Protein 3UHF (pdb70)

CATH classification: 3.40.50.1860 (+1 more: 3.40.50.1860)

Sequence (504 aa):
NLYFQSNAMKIGVFDSGVGGLSVLKSLYEARLFDEIIYYGDTARVPYGVKDKDTIIKFCLEALDFFEQFQIDMLIIACNTASAYALDALRAKAHFPVYGVIDDAGVEATIKALHDKNKEEILVIATKKATIKKSEEYQKRRLLSQGYTNNINNALLATGLLFVPMVEEEGIFEGDFLQSSAMEYYFKNITTPDALILACTHFPLLGRSLSKYFGDKTKLIHSGDAIVEFLKERENIDLKNHHKAKLHFYASSDVESSLKNNTAKIWLNLAMKIGVFDSGVGGLSVLKSLYEARLFDEIIYYGDTARVPYGVKDKDTIIKFCLEALDFFEEQQFQIDMMLIIACNTASAYALDALRAKAHHFPVYGVIDDAGVEATIKALHDKNKEILVIATKKATIKSEEYQKKRRLLSQGYTNIINALLATGLLFVPMVEEGIFEGDFLQSSAMEYYFKNIITTPDALILACTHFPLLGRSLSKKYFGDKTKKLIHSGDAIVEFLKERRENIDLKNHKAKLHFYASSSDVEESSLKNTAKIWLLNLL

B-factor: mean 31.74, std 14.99, range [11.41, 103.4]

Foldseek 3Di:
DDDDDDPFAEEEEEEQAQLLLLLVLLVQVQQFGAAYEYEHAHVDDDPLVDDLVVLQVVVVVVLVVCVVPPHQEYEYSFLLSQLHHLVVSVVPDPHYYYYLLVLLLVQVCVQPVDLAFAEEEEEGNSNLVSCSNVVVSVVVNNNNYHYFYLHVLVVCLVVPNQDDDVVVVSCCVRCPPNDQGQEYEPSGSSCVSNVVVVCVVRDDSYHYRRSSNSVSVVCVVPDPTDRDDHGHHYHYHYSPDRVVSVVVSCVVNVD/DAEEEEEEQALLLLLLVLLVQVQQQGQAYEYEHANVDDDPLPDDQVVLQVVVVVVLVVCVVPPHQEYEYSFLLSQLRHQVVSVVPDPHYYYYQQVLLLVQVCVQPVDLVFAEEEEEGNSNVVSCSNVVVSVVVNNNNYHYFYLHVLVVCLVVVNQDDDVVVVSCCVGCPPPDQGQEYEDSGSSCVSNVVVVCVVRDDSYHYRRSSNSVSVVCVVPDVTDRHPDGHHYHYYYSDDRVVSVVVSVVVSVSD

Structure (mmCIF, N/CA/C/O backbone):
data_3UHF
#
_entry.id   3UHF
#
_cell.length_a   47.453
_cell.length_b   88.839
_cell.length_c   140.177
_cell.angle_alpha   90.00
_cell.angle_beta   90.00
_cell.angle_gamma   90.00
#
_symmetry.space_group_name_H-M   'P 21 21 21'
#
loop_
_entity.id
_entity.type
_entity.pdbx_description
1 polymer 'Glutamate racemase'
2 non-polymer 'D-GLUTAMIC ACID'
3 non-polymer GLYCEROL
4 non-polymer 'CHLORIDE ION'
5 water water
#
loop_
_atom_site.group_PDB
_atom_site.id
_atom_site.type_symbol
_atom_site.label_atom_id
_atom_site.label_alt_id
_atom_site.label_comp_id
_atom_site.label_asym_id
_atom_site.label_entity_id
_atom_site.label_seq_id
_atom_site.pdbx_PDB_ins_code
_atom_site.Cartn_x
_atom_site.Cartn_y
_atom_site.Cartn_z
_atom_site.occupancy
_atom_site.B_iso_or_equiv
_atom_site.auth_seq_id
_atom_site.auth_comp_id
_atom_site.auth_asym_id
_atom_site.auth_atom_id
_atom_site.pdbx_PDB_model_num
ATOM 1 N N . ASN A 1 17 ? 18.715 49.671 17.657 0.69 76.09 -7 ASN A N 1
ATOM 2 C CA . ASN A 1 17 ? 17.449 49.208 17.105 0.69 79.08 -7 ASN A CA 1
ATOM 3 C C . ASN A 1 17 ? 17.010 47.896 17.752 0.69 73.85 -7 ASN A C 1
ATOM 4 O O . ASN A 1 17 ? 17.535 47.505 18.797 0.69 73.68 -7 ASN A O 1
ATOM 9 N N . LEU A 1 18 ? 16.053 47.215 17.130 0.90 72.15 -6 LEU A N 1
ATOM 10 C CA . LEU A 1 18 ? 15.521 45.976 17.696 0.90 70.60 -6 LEU A CA 1
ATOM 11 C C . LEU A 1 18 ? 15.593 44.779 16.750 0.90 70.12 -6 LEU A C 1
ATOM 12 O O . LEU A 1 18 ? 15.170 44.859 15.591 0.90 69.59 -6 LEU A O 1
ATOM 17 N N . TYR A 1 19 ? 16.117 43.669 17.263 0.85 67.24 -5 TYR A N 1
ATOM 18 C CA . TYR A 1 19 ? 16.144 42.406 16.532 0.85 73.53 -5 TYR A CA 1
ATOM 19 C C . TYR A 1 19 ? 15.382 41.329 17.289 0.85 83.13 -5 TYR A C 1
ATOM 20 O O . TYR A 1 19 ? 15.457 41.240 18.514 0.85 85.01 -5 TYR A O 1
ATOM 29 N N . PHE A 1 20 ? 14.649 40.508 16.549 1.00 90.94 -4 PHE A N 1
ATOM 30 C CA . PHE A 1 20 ? 13.967 39.362 17.128 1.00 95.70 -4 PHE A CA 1
ATOM 31 C C . PHE A 1 20 ? 14.361 38.126 16.336 1.00 96.25 -4 PHE A C 1
ATOM 32 O O . PHE A 1 20 ? 14.748 38.230 15.169 1.00 96.44 -4 PHE A O 1
ATOM 40 N N . GLN A 1 21 ? 14.260 36.969 16.984 1.00 95.49 -3 GLN A N 1
ATOM 41 C CA . GLN A 1 21 ? 14.717 35.694 16.433 1.00 94.81 -3 GLN A CA 1
ATOM 42 C C . GLN A 1 21 ? 14.307 35.472 14.975 1.00 95.80 -3 GLN A C 1
ATOM 43 O O . GLN A 1 21 ? 13.128 35.323 14.646 1.00 96.32 -3 GLN A O 1
ATOM 49 N N . SER A 1 22 ? 15.308 35.499 14.102 1.00 96.04 -2 SER A N 1
ATOM 50 C CA . SER A 1 22 ? 15.086 35.401 12.668 1.00 94.75 -2 SER A CA 1
ATOM 51 C C . SER A 1 22 ? 15.691 34.124 12.105 1.00 89.40 -2 SER A C 1
ATOM 52 O O . SER A 1 22 ? 16.902 33.906 12.192 1.00 91.14 -2 SER A O 1
ATOM 55 N N . ASN A 1 23 ? 14.826 33.280 11.547 0.73 81.70 -1 ASN A N 1
ATOM 56 C CA . ASN A 1 23 ? 15.214 32.009 10.934 0.73 75.29 -1 ASN A CA 1
ATOM 57 C C . ASN A 1 23 ? 15.779 30.979 11.911 0.73 67.11 -1 ASN A C 1
ATOM 58 O O . ASN A 1 23 ? 16.114 29.861 11.518 0.73 63.21 -1 ASN A O 1
ATOM 63 N N . ALA A 1 24 ? 15.880 31.353 13.182 0.89 65.48 0 ALA A N 1
ATOM 64 C CA . ALA A 1 24 ? 16.360 30.430 14.200 0.89 64.31 0 ALA A CA 1
ATOM 65 C C . ALA A 1 24 ? 15.326 29.343 14.444 0.89 59.54 0 ALA A C 1
ATOM 66 O O . ALA A 1 24 ? 14.160 29.636 14.711 0.89 61.90 0 ALA A O 1
ATOM 68 N N . MET A 1 25 ? 15.752 28.088 14.339 1.00 55.68 1 MET A N 1
ATOM 69 C CA . MET A 1 25 ? 14.881 26.966 14.669 1.00 49.71 1 MET A CA 1
ATOM 70 C C . MET A 1 25 ? 15.005 26.616 16.146 1.00 43.01 1 MET A C 1
ATOM 71 O O . MET A 1 25 ? 16.005 26.031 16.570 1.00 40.20 1 MET A O 1
ATOM 76 N N . LYS A 1 26 ? 13.986 26.987 16.918 1.00 40.22 2 LYS A N 1
ATOM 77 C CA . LYS A 1 26 ? 13.942 26.707 18.355 1.00 41.56 2 LYS A CA 1
ATOM 78 C C . LYS A 1 26 ? 12.797 25.758 18.674 1.00 41.72 2 LYS A C 1
ATOM 79 O O . LYS A 1 26 ? 11.648 26.019 18.312 1.00 47.50 2 LYS A O 1
ATOM 85 N N . ILE A 1 27 ? 13.100 24.664 19.365 1.00 37.88 3 ILE A N 1
ATOM 86 C CA . ILE A 1 27 ? 12.073 23.681 19.681 1.00 29.62 3 ILE A CA 1
ATOM 87 C C . ILE A 1 27 ? 12.007 23.384 21.180 1.00 30.15 3 ILE A C 1
ATOM 88 O O . ILE A 1 27 ? 12.935 23.695 21.928 1.00 32.81 3 ILE A O 1
ATOM 93 N N . GLY A 1 28 ? 10.891 22.797 21.603 1.00 27.14 4 GLY A N 1
ATOM 94 C CA . GLY A 1 28 ? 10.750 22.314 22.959 1.00 25.64 4 GLY A CA 1
ATOM 95 C C . GLY A 1 28 ? 10.806 20.799 22.973 1.00 29.08 4 GLY A C 1
ATOM 96 O O . GLY A 1 28 ? 10.388 20.140 22.014 1.00 28.45 4 GLY A O 1
ATOM 97 N N . VAL A 1 29 ? 11.346 20.253 24.056 1.00 23.55 5 VAL A N 1
ATOM 98 C CA . VAL A 1 29 ? 11.320 18.822 24.307 1.00 22.51 5 VAL A CA 1
ATOM 99 C C . VAL A 1 29 ? 10.724 18.604 25.680 1.00 25.73 5 VAL A C 1
ATOM 100 O O . VAL A 1 29 ? 11.216 19.149 26.661 1.00 24.00 5 VAL A O 1
ATOM 104 N N . PHE A 1 30 ? 9.646 17.833 25.746 1.00 20.67 6 PHE A N 1
ATOM 105 C CA . PHE A 1 30 ? 9.012 17.556 27.029 1.00 20.80 6 PHE A CA 1
ATOM 106 C C . PHE A 1 30 ? 9.195 16.102 27.460 1.00 21.68 6 PHE A C 1
ATOM 107 O O . PHE A 1 30 ? 9.055 15.181 26.652 1.00 21.36 6 PHE A O 1
ATOM 115 N N . ASP A 1 31 ? 9.478 15.895 28.746 1.00 21.37 7 ASP A N 1
ATOM 116 C CA . ASP A 1 31 ? 9.475 14.550 29.294 1.00 21.19 7 ASP A CA 1
ATOM 117 C C . ASP A 1 31 ? 8.921 14.567 30.720 1.00 20.73 7 ASP A C 1
ATOM 118 O O . ASP A 1 31 ? 8.861 15.617 31.355 1.00 21.76 7 ASP A O 1
ATOM 123 N N . SER A 1 32 ? 8.503 13.409 31.209 1.00 18.47 8 SER A N 1
ATOM 124 C CA . SER A 1 32 ? 8.015 13.306 32.583 1.00 18.91 8 SER A CA 1
ATOM 125 C C . SER A 1 32 ? 9.114 13.619 33.587 1.00 21.78 8 SER A C 1
ATOM 126 O O . SER A 1 32 ? 8.837 14.051 34.700 1.00 21.32 8 SER A O 1
ATOM 129 N N . GLY A 1 33 ? 10.369 13.407 33.204 1.00 18.79 9 GLY A N 1
ATOM 130 C CA . GLY A 1 33 ? 11.460 13.653 34.135 1.00 20.37 9 GLY A CA 1
ATOM 131 C C . GLY A 1 33 ? 12.815 13.772 33.469 1.00 23.64 9 GLY A C 1
ATOM 132 O O . GLY A 1 33 ? 12.986 14.582 32.561 1.00 24.83 9 GLY A O 1
ATOM 133 N N . VAL A 1 34 ? 13.770 12.953 33.908 1.00 20.28 10 VAL A N 1
ATOM 134 C CA . VAL A 1 34 ? 15.127 13.007 33.363 1.00 21.87 10 VAL A CA 1
ATOM 135 C C . VAL A 1 34 ? 15.362 12.011 32.239 1.00 23.25 10 VAL A C 1
ATOM 136 O O . VAL A 1 34 ? 16.320 12.163 31.485 1.00 20.87 10 VAL A O 1
ATOM 140 N N . GLY A 1 35 ? 14.511 10.989 32.134 1.00 21.85 11 GLY A N 1
ATOM 141 C CA . GLY A 1 35 ? 14.698 9.953 31.134 1.00 20.85 11 GLY A CA 1
ATOM 142 C C . GLY A 1 35 ? 14.773 10.514 29.729 1.00 24.00 11 GLY A C 1
ATOM 143 O O . GLY A 1 35 ? 15.556 10.038 28.898 1.00 20.64 11 GLY A O 1
ATOM 144 N N . GLY A 1 36 ? 13.962 11.539 29.476 1.00 17.08 12 GLY A N 1
ATOM 145 C CA . GLY A 1 36 ? 13.868 12.167 28.165 1.00 18.40 12 GLY A CA 1
ATOM 146 C C . GLY A 1 36 ? 15.173 12.729 27.626 1.00 19.69 12 GLY A C 1
ATOM 147 O O . GLY A 1 36 ? 15.278 13.063 26.439 1.00 17.57 12 GLY A O 1
ATOM 148 N N . LEU A 1 37 ? 16.172 12.842 28.492 1.00 19.64 13 LEU A N 1
ATOM 149 C CA . LEU A 1 37 ? 17.510 13.218 28.049 1.00 21.81 13 LEU A CA 1
ATOM 150 C C . LEU A 1 37 ? 18.047 12.253 26.973 1.00 24.43 13 LEU A C 1
ATOM 151 O O . LEU A 1 37 ? 18.883 12.634 26.160 1.00 24.33 13 LEU A O 1
ATOM 156 N N . SER A 1 38 ? 17.571 11.010 26.962 1.00 20.38 14 SER A N 1
ATOM 157 C CA . SER A 1 38 ? 18.046 10.058 25.964 1.00 18.48 14 SER A CA 1
ATOM 158 C C . SER A 1 38 ? 17.599 10.489 24.560 1.00 22.63 14 SER A C 1
ATOM 159 O O . SER A 1 38 ? 18.314 10.281 23.569 1.00 21.33 14 SER A O 1
ATOM 162 N N . VAL A 1 39 ? 16.420 11.101 24.494 1.00 17.94 15 VAL A N 1
ATOM 163 C CA . VAL A 1 39 ? 15.896 11.652 23.251 1.00 21.19 15 VAL A CA 1
ATOM 164 C C . VAL A 1 39 ? 16.600 12.963 22.930 1.00 23.04 15 VAL A C 1
ATOM 165 O O . VAL A 1 39 ? 16.994 13.205 21.783 1.00 22.08 15 VAL A O 1
ATOM 169 N N . LEU A 1 40 ? 16.778 13.803 23.945 1.00 22.78 16 LEU A N 1
ATOM 170 C CA . LEU A 1 40 ? 17.501 15.058 23.756 1.00 20.90 16 LEU A CA 1
ATOM 171 C C . LEU A 1 40 ? 18.878 14.799 23.147 1.00 24.44 16 LEU A C 1
ATOM 172 O O . LEU A 1 40 ? 19.307 15.503 22.226 1.00 24.15 16 LEU A O 1
ATOM 177 N N . LYS A 1 41 ? 19.553 13.769 23.649 1.00 19.67 17 LYS A N 1
ATOM 178 C CA . LYS A 1 41 ? 20.877 13.416 23.152 1.00 23.84 17 LYS A CA 1
ATOM 179 C C . LYS A 1 41 ? 20.858 13.164 21.645 1.00 25.89 17 LYS A C 1
ATOM 180 O O . LYS A 1 41 ? 21.699 13.682 20.915 1.00 24.20 17 LYS A O 1
ATOM 186 N N . SER A 1 42 ? 19.893 12.378 21.174 1.00 22.65 18 SER A N 1
ATOM 187 C CA . SER A 1 42 ? 19.813 12.082 19.744 1.00 22.75 18 SER A CA 1
ATOM 188 C C . SER A 1 42 ? 19.568 13.343 18.934 1.00 26.09 18 SER A C 1
ATOM 189 O O . SER A 1 42 ? 20.199 13.549 17.892 1.00 22.63 18 SER A O 1
ATOM 192 N N . LEU A 1 43 ? 18.645 14.180 19.406 1.00 19.98 19 LEU A N 1
ATOM 193 C CA . LEU A 1 43 ? 18.304 15.421 18.698 1.00 22.22 19 LEU A CA 1
ATOM 194 C C . LEU A 1 43 ? 19.476 16.383 18.626 1.00 26.32 19 LEU A C 1
ATOM 195 O O . LEU A 1 43 ? 19.712 17.034 17.607 1.00 27.16 19 LEU A O 1
ATOM 200 N N . TYR A 1 44 ? 20.209 16.452 19.726 1.00 26.06 20 TYR A N 1
ATOM 201 C CA . TYR A 1 44 ? 21.354 17.332 19.876 1.00 25.06 20 TYR A CA 1
ATOM 202 C C . TYR A 1 44 ? 22.499 16.898 18.970 1.00 27.29 20 TYR A C 1
ATOM 203 O O . TYR A 1 44 ? 23.092 17.716 18.255 1.00 30.59 20 TYR A O 1
ATOM 212 N N . GLU A 1 45 ? 22.822 15.611 18.999 1.00 28.67 21 GLU A N 1
ATOM 213 C CA . GLU A 1 45 ? 23.952 15.118 18.216 1.00 32.48 21 GLU A CA 1
ATOM 214 C C . GLU A 1 45 ? 23.661 15.135 16.718 1.00 31.22 21 GLU A C 1
ATOM 215 O O . GLU A 1 45 ? 24.579 15.232 15.898 1.00 29.00 21 GLU A O 1
ATOM 221 N N . ALA A 1 46 ? 22.382 15.072 16.359 1.00 25.78 22 ALA A N 1
ATOM 222 C CA . ALA A 1 46 ? 21.978 15.134 14.951 1.00 30.05 22 ALA A CA 1
ATOM 223 C C . ALA A 1 46 ? 22.117 16.536 14.338 1.00 31.19 22 ALA A C 1
ATOM 224 O O . ALA A 1 46 ? 22.006 16.702 13.118 1.00 31.31 22 ALA A O 1
ATOM 226 N N . ARG A 1 47 ? 22.355 17.532 15.187 1.00 30.47 23 ARG A N 1
ATOM 227 C CA . ARG A 1 47 ? 22.520 18.923 14.760 1.00 33.92 23 ARG A CA 1
ATOM 228 C C . ARG A 1 47 ? 21.377 19.455 13.899 1.00 39.23 23 ARG A C 1
ATOM 229 O O . ARG A 1 47 ? 21.605 20.032 12.834 1.00 39.14 23 ARG A O 1
ATOM 237 N N . LEU A 1 48 ? 20.151 19.269 14.374 1.00 35.33 24 LEU A N 1
ATOM 238 C CA . LEU A 1 48 ? 18.967 19.655 13.616 1.00 35.84 24 LEU A CA 1
ATOM 239 C C . LEU A 1 48 ? 18.507 21.064 13.955 1.00 32.30 24 LEU A C 1
ATOM 240 O O . LEU A 1 48 ? 17.916 21.753 13.118 1.00 39.22 24 LEU A O 1
ATOM 245 N N . PHE A 1 49 ? 18.761 21.488 15.188 1.00 33.86 25 PHE A N 1
ATOM 246 C CA . PHE A 1 49 ? 18.178 22.725 15.697 1.00 30.53 25 PHE A CA 1
ATOM 247 C C . PHE A 1 49 ? 19.212 23.681 16.266 1.00 30.75 25 PHE A C 1
ATOM 248 O O . PHE A 1 49 ? 20.312 23.274 16.641 1.00 33.60 25 PHE A O 1
ATOM 256 N N . ASP A 1 50 ? 18.835 24.953 16.338 1.00 32.17 26 ASP A N 1
ATOM 257 C CA . ASP A 1 50 ? 19.713 25.991 16.855 1.00 34.88 26 ASP A CA 1
ATOM 258 C C . ASP A 1 50 ? 19.552 26.110 18.366 1.00 37.54 26 ASP A C 1
ATOM 259 O O . ASP A 1 50 ? 20.491 26.473 19.069 1.00 35.79 26 ASP A O 1
ATOM 264 N N . GLU A 1 51 ? 18.356 25.815 18.859 1.00 31.85 27 GLU A N 1
ATOM 265 C CA . GLU A 1 51 ? 18.085 25.960 20.282 1.00 32.18 27 GLU A CA 1
ATOM 266 C C . GLU A 1 51 ? 16.998 24.997 20.721 1.00 34.05 27 GLU A C 1
ATOM 267 O O . GLU A 1 51 ? 15.991 24.831 20.038 1.00 32.27 27 GLU A O 1
ATOM 273 N N . ILE A 1 52 ? 17.206 24.365 21.870 1.00 30.59 28 ILE A N 1
ATOM 274 C CA . ILE A 1 52 ? 16.260 23.385 22.380 1.00 25.57 28 ILE A CA 1
ATOM 275 C C . ILE A 1 52 ? 15.942 23.681 23.844 1.00 27.72 28 ILE A C 1
ATOM 276 O O . ILE A 1 52 ? 16.851 23.834 24.665 1.00 31.21 28 ILE A O 1
ATOM 281 N N . ILE A 1 53 ? 14.654 23.785 24.155 1.00 27.06 29 ILE A N 1
ATOM 282 C CA . ILE A 1 53 ? 14.208 23.980 25.533 1.00 27.62 29 ILE A CA 1
ATOM 283 C C . ILE A 1 53 ? 13.689 22.651 26.048 1.00 29.98 29 ILE A C 1
ATOM 284 O O . ILE A 1 53 ? 12.692 22.142 25.538 1.00 27.82 29 ILE A O 1
ATOM 289 N N . TYR A 1 54 ? 14.371 22.088 27.048 1.00 26.39 30 TYR A N 1
ATOM 290 C CA . TYR A 1 54 ? 13.965 20.825 27.672 1.00 24.29 30 TYR A CA 1
ATOM 291 C C . TYR A 1 54 ? 13.234 21.111 28.982 1.00 23.67 30 TYR A C 1
ATOM 292 O O . TYR A 1 54 ? 13.683 21.923 29.782 1.00 26.18 30 TYR A O 1
ATOM 301 N N . TYR A 1 55 ? 12.096 20.456 29.176 1.00 24.41 31 TYR A N 1
ATOM 302 C CA . TYR A 1 55 ? 11.353 20.569 30.421 1.00 27.51 31 TYR A CA 1
ATOM 303 C C . TYR A 1 55 ? 11.003 19.173 30.899 1.00 24.23 31 TYR A C 1
ATOM 304 O O . TYR A 1 55 ? 10.418 18.380 30.153 1.00 23.46 31 TYR A O 1
ATOM 313 N N . GLY A 1 56 ? 11.378 18.864 32.140 1.00 25.32 32 GLY A N 1
ATOM 314 C CA . GLY A 1 56 ? 11.068 17.572 32.722 1.00 23.21 32 GLY A CA 1
ATOM 315 C C . GLY A 1 56 ? 10.215 17.776 33.963 1.00 20.59 32 GLY A C 1
ATOM 316 O O . GLY A 1 56 ? 10.531 18.626 34.787 1.00 21.99 32 GLY A O 1
ATOM 317 N N . ASP A 1 57 ? 9.122 17.023 34.084 1.00 22.44 33 ASP A N 1
ATOM 318 C CA . ASP A 1 57 ? 8.196 17.214 35.214 1.00 25.05 33 ASP A CA 1
ATOM 319 C C . ASP A 1 57 ? 8.667 16.414 36.433 1.00 22.15 33 ASP A C 1
ATOM 320 O O . ASP A 1 57 ? 7.967 15.540 36.954 1.00 20.20 33 ASP A O 1
ATOM 325 N N . THR A 1 58 ? 9.878 16.699 36.874 1.00 19.68 34 THR A N 1
ATOM 326 C CA . THR A 1 58 ? 10.509 15.843 37.872 1.00 22.23 34 THR A CA 1
ATOM 327 C C . THR A 1 58 ? 9.820 15.874 39.241 1.00 20.37 34 THR A C 1
ATOM 328 O O . THR A 1 58 ? 10.095 15.029 40.079 1.00 21.64 34 THR A O 1
ATOM 332 N N . ALA A 1 59 ? 8.937 16.839 39.475 1.00 18.27 35 ALA A N 1
ATOM 333 C CA . ALA A 1 59 ? 8.218 16.879 40.750 1.00 20.80 35 ALA A CA 1
ATOM 334 C C . ALA A 1 59 ? 7.168 15.777 40.806 1.00 22.02 35 ALA A C 1
ATOM 335 O O . ALA A 1 59 ? 6.817 15.303 41.879 1.00 22.15 35 ALA A O 1
ATOM 337 N N . ARG A 1 60 ? 6.659 15.369 39.644 1.00 21.20 36 ARG A N 1
ATOM 338 C CA . ARG A 1 60 ? 5.526 14.447 39.627 1.00 21.57 36 ARG A CA 1
ATOM 339 C C . ARG A 1 60 ? 5.820 13.093 38.976 1.00 23.84 36 ARG A C 1
ATOM 340 O O . ARG A 1 60 ? 4.974 12.199 38.989 1.00 22.90 36 ARG A O 1
ATOM 348 N N . VAL A 1 61 ? 7.023 12.953 38.421 1.00 20.04 37 VAL A N 1
ATOM 349 C CA . VAL A 1 61 ? 7.471 11.730 37.752 1.00 18.22 37 VAL A CA 1
ATOM 350 C C . VAL A 1 61 ? 7.421 10.564 38.773 1.00 16.82 37 VAL A C 1
ATOM 351 O O . VAL A 1 61 ? 7.641 10.779 39.975 1.00 19.00 37 VAL A O 1
ATOM 355 N N . PRO A 1 62 ? 7.100 9.336 38.324 1.00 17.44 38 PRO A N 1
ATOM 356 C CA . PRO A 1 62 ? 6.822 8.843 36.974 1.00 16.04 38 PRO A CA 1
ATOM 357 C C . PRO A 1 62 ? 5.367 8.979 36.549 1.00 19.90 38 PRO A C 1
ATOM 358 O O . PRO A 1 62 ? 4.477 9.087 37.392 1.00 18.94 38 PRO A O 1
ATOM 362 N N . TYR A 1 63 ? 5.149 8.939 35.240 1.00 15.67 39 TYR A N 1
ATOM 363 C CA . TYR A 1 63 ? 3.811 8.922 34.643 1.00 16.84 39 TYR A CA 1
ATOM 364 C C . TYR A 1 63 ? 3.388 7.484 34.310 1.00 18.75 39 TYR A C 1
ATOM 365 O O . TYR A 1 63 ? 2.197 7.176 34.199 1.00 20.18 39 TYR A O 1
ATOM 374 N N . GLY A 1 64 ? 4.378 6.610 34.160 1.00 18.47 40 GLY A N 1
ATOM 375 C CA . GLY A 1 64 ? 4.169 5.284 33.603 1.00 18.45 40 GLY A CA 1
ATOM 376 C C . GLY A 1 64 ? 3.341 4.333 34.443 1.00 20.17 40 GLY A C 1
ATOM 377 O O . GLY A 1 64 ? 2.915 3.296 33.955 1.00 20.12 40 GLY A O 1
ATOM 378 N N . VAL A 1 65 ? 3.121 4.671 35.706 1.00 18.93 41 VAL A N 1
ATOM 379 C CA . VAL A 1 65 ? 2.282 3.841 36.569 1.00 19.24 41 VAL A CA 1
ATOM 380 C C . VAL A 1 65 ? 0.968 4.536 36.910 1.00 23.71 41 VAL A C 1
ATOM 381 O O . VAL A 1 65 ? 0.211 4.060 37.750 1.00 25.26 41 VAL A O 1
ATOM 385 N N . LYS A 1 66 ? 0.694 5.656 36.247 1.00 20.02 42 LYS A N 1
ATOM 386 C CA . LYS A 1 66 ? -0.504 6.428 36.547 1.00 21.89 42 LYS A CA 1
ATOM 387 C C . LYS A 1 66 ? -1.536 6.323 35.420 1.00 22.62 42 LYS A C 1
ATOM 388 O O . LYS A 1 66 ? -1.299 5.645 34.431 1.00 23.81 42 LYS A O 1
ATOM 394 N N . ASP A 1 67 ? -2.681 6.973 35.590 1.00 26.25 43 ASP A N 1
ATOM 395 C CA . ASP A 1 67 ? -3.823 6.753 34.702 1.00 24.23 43 ASP A CA 1
ATOM 396 C C . ASP A 1 67 ? -3.905 7.791 33.599 1.00 25.52 43 ASP A C 1
ATOM 397 O O . ASP A 1 67 ? -3.344 8.876 33.723 1.00 21.80 43 ASP A O 1
ATOM 402 N N . LYS A 1 68 ? -4.636 7.446 32.536 1.00 24.44 44 LYS A N 1
ATOM 403 C CA . LYS A 1 68 ? -4.795 8.290 31.347 1.00 24.20 44 LYS A CA 1
ATOM 404 C C . LYS A 1 68 ? -5.164 9.747 31.647 1.00 25.08 44 LYS A C 1
ATOM 405 O O . LYS A 1 68 ? -4.514 10.676 31.154 1.00 26.03 44 LYS A O 1
ATOM 411 N N . ASP A 1 69 ? -6.201 9.945 32.454 1.00 25.42 45 ASP A N 1
ATOM 412 C CA . ASP A 1 69 ? -6.669 11.295 32.780 1.00 29.20 45 ASP A CA 1
ATOM 413 C C . ASP A 1 69 ? -5.587 12.164 33.423 1.00 28.01 45 ASP A C 1
ATOM 414 O O . ASP A 1 69 ? -5.428 13.331 33.065 1.00 27.04 45 ASP A O 1
ATOM 419 N N . THR A 1 70 ? -4.847 11.593 34.369 1.00 23.19 46 THR A N 1
ATOM 420 C CA . THR A 1 70 ? -3.755 12.301 35.026 1.00 22.47 46 THR A CA 1
ATOM 421 C C . THR A 1 70 ? -2.637 12.662 34.041 1.00 22.23 46 THR A C 1
ATOM 422 O O . THR A 1 70 ? -2.141 13.793 34.028 1.00 25.62 46 THR A O 1
ATOM 426 N N . ILE A 1 71 ? -2.241 11.690 33.227 1.00 22.89 47 ILE A N 1
ATOM 427 C CA . ILE A 1 71 ? -1.197 11.889 32.226 1.00 22.36 47 ILE A CA 1
ATOM 428 C C . ILE A 1 71 ? -1.560 13.019 31.265 1.00 24.86 47 ILE A C 1
ATOM 429 O O . ILE A 1 71 ? -0.750 13.905 30.991 1.00 22.37 47 ILE A O 1
ATOM 434 N N . ILE A 1 72 ? -2.789 12.997 30.770 1.00 23.77 48 ILE A N 1
ATOM 435 C CA . ILE A 1 72 ? -3.231 14.032 29.844 1.00 25.53 48 ILE A CA 1
ATOM 436 C C . ILE A 1 72 ? -3.232 15.401 30.521 1.00 29.11 48 ILE A C 1
ATOM 437 O O . ILE A 1 72 ? -2.732 16.383 29.971 1.00 25.14 48 ILE A O 1
ATOM 442 N N . LYS A 1 73 ? -3.761 15.450 31.738 1.00 27.19 49 LYS A N 1
ATOM 443 C CA . LYS A 1 73 ? -3.815 16.690 32.491 1.00 26.68 49 LYS A CA 1
ATOM 444 C C . LYS A 1 73 ? -2.414 17.269 32.665 1.00 25.46 49 LYS A C 1
ATOM 445 O O . LYS A 1 73 ? -2.191 18.444 32.395 1.00 26.11 49 LYS A O 1
ATOM 451 N N . PHE A 1 74 ? -1.472 16.436 33.108 1.00 23.16 50 PHE A N 1
ATOM 452 C CA . PHE A 1 74 ? -0.093 16.879 33.301 1.00 21.59 50 PHE A CA 1
ATOM 453 C C . PHE A 1 74 ? 0.561 17.384 31.997 1.00 23.34 50 PHE A C 1
ATOM 454 O O . PHE A 1 74 ? 1.300 18.368 32.004 1.00 24.64 50 PHE A O 1
ATOM 462 N N . CYS A 1 75 ? 0.310 16.695 30.891 1.00 22.99 51 CYS A N 1
ATOM 463 C CA . CYS A 1 75 ? 0.876 17.112 29.604 1.00 21.10 51 CYS A CA 1
ATOM 464 C C . CYS A 1 75 ? 0.341 18.467 29.147 1.00 25.86 51 CYS A C 1
ATOM 465 O O . CYS A 1 75 ? 1.092 19.304 28.632 1.00 26.02 51 CYS A O 1
ATOM 468 N N . LEU A 1 76 ? -0.957 18.682 29.318 1.00 25.23 52 LEU A N 1
ATOM 469 C CA . LEU A 1 76 ? -1.542 19.972 28.956 1.00 29.87 52 LEU A CA 1
ATOM 470 C C . LEU A 1 76 ? -0.950 21.105 29.796 1.00 33.41 52 LEU A C 1
ATOM 471 O O . LEU A 1 76 ? -0.775 22.215 29.303 1.00 30.35 52 LEU A O 1
ATOM 476 N N . GLU A 1 77 ? -0.627 20.826 31.060 1.00 28.64 53 GLU A N 1
ATOM 477 C CA . GLU A 1 77 ? 0.050 21.821 31.878 1.00 29.02 53 GLU A CA 1
ATOM 478 C C . GLU A 1 77 ? 1.435 22.118 31.318 1.00 30.42 53 GLU A C 1
ATOM 479 O O . GLU A 1 77 ? 1.895 23.259 31.342 1.00 30.65 53 GLU A O 1
ATOM 485 N N . ALA A 1 78 ? 2.092 21.085 30.805 1.00 28.98 54 ALA A N 1
ATOM 486 C CA . ALA A 1 78 ? 3.410 21.251 30.211 1.00 32.26 54 ALA A CA 1
ATOM 487 C C . ALA A 1 78 ? 3.313 22.135 28.970 1.00 29.68 54 ALA A C 1
ATOM 488 O O . ALA A 1 78 ? 4.146 23.018 28.748 1.00 30.21 54 ALA A O 1
ATOM 490 N N . LEU A 1 79 ? 2.279 21.910 28.171 1.00 27.04 55 LEU A N 1
ATOM 491 C CA . LEU A 1 79 ? 2.049 22.754 27.004 1.00 26.82 55 LEU A CA 1
ATOM 492 C C . LEU A 1 79 ? 1.929 24.222 27.434 1.00 31.70 55 LEU A C 1
ATOM 493 O O . LEU A 1 79 ? 2.538 25.103 26.825 1.00 32.73 55 LEU A O 1
ATOM 498 N N . ASP A 1 80 ? 1.170 24.476 28.497 1.00 37.91 56 ASP A N 1
ATOM 499 C CA . ASP A 1 80 ? 1.055 25.824 29.048 1.00 40.41 56 ASP A CA 1
ATOM 500 C C . ASP A 1 80 ? 2.422 26.407 29.397 1.00 40.48 56 ASP A C 1
ATOM 501 O O . ASP A 1 80 ? 2.701 27.558 29.088 1.00 39.23 56 ASP A O 1
ATOM 506 N N . PHE A 1 81 ? 3.269 25.605 30.037 1.00 35.29 57 PHE A N 1
ATOM 507 C CA . PHE A 1 81 ? 4.611 26.045 30.408 1.00 35.61 57 PHE A CA 1
ATOM 508 C C . PHE A 1 81 ? 5.414 26.503 29.201 1.00 36.82 57 PHE A C 1
ATOM 509 O O . PHE A 1 81 ? 6.137 27.496 29.264 1.00 38.09 57 PHE A O 1
ATOM 517 N N . PHE A 1 82 ? 5.282 25.768 28.101 1.00 36.51 58 PHE A N 1
ATOM 518 C CA . PHE A 1 82 ? 6.069 26.023 26.904 1.00 34.89 58 PHE A CA 1
ATOM 519 C C . PHE A 1 82 ? 5.626 27.265 26.144 1.00 44.60 58 PHE A C 1
ATOM 520 O O . PHE A 1 82 ? 6.395 27.837 25.368 1.00 42.36 58 PHE A O 1
ATOM 528 N N . GLU A 1 83 ? 4.389 27.690 26.362 1.00 48.37 59 GLU A N 1
ATOM 529 C CA . GLU A 1 83 ? 3.831 28.754 25.530 1.00 52.34 59 GLU A CA 1
ATOM 530 C C . GLU A 1 83 ? 4.523 30.101 25.746 1.00 52.16 59 GLU A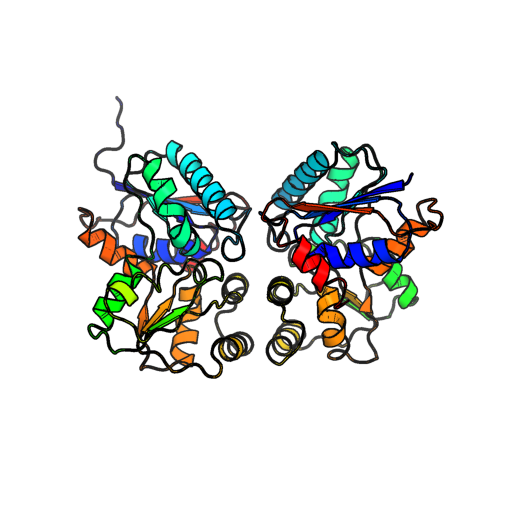 C 1
ATOM 531 O O . GLU A 1 83 ? 4.348 31.025 24.956 1.00 53.67 59 GLU A O 1
ATOM 537 N N . GLN A 1 84 ? 5.334 30.194 26.796 1.00 47.30 60 GLN A N 1
ATOM 538 C CA . GLN A 1 84 ? 6.100 31.402 27.070 1.00 49.77 60 GLN A CA 1
ATOM 539 C C . GLN A 1 84 ? 7.372 31.485 26.221 1.00 51.80 60 GLN A C 1
ATOM 540 O O . GLN A 1 84 ? 8.052 32.511 26.220 1.00 50.59 60 GLN A O 1
ATOM 546 N N . PHE A 1 85 ? 7.686 30.419 25.490 1.00 46.11 61 PHE A N 1
ATOM 547 C CA . PHE A 1 85 ? 8.985 30.321 24.817 1.00 47.20 61 PHE A CA 1
ATOM 548 C C . PHE A 1 85 ? 9.007 30.584 23.308 1.00 49.99 61 PHE A C 1
ATOM 549 O O . PHE A 1 85 ? 10.081 30.765 22.733 1.00 56.04 61 PHE A O 1
ATOM 557 N N . GLN A 1 86 ? 7.838 30.604 22.676 1.00 49.09 62 GLN A N 1
ATOM 558 C CA . GLN A 1 86 ? 7.748 30.767 21.220 1.00 52.39 62 GLN A CA 1
ATOM 559 C C . GLN A 1 86 ? 8.542 29.700 20.455 1.00 52.49 62 GLN A C 1
ATOM 560 O O . GLN A 1 86 ? 9.461 30.020 19.704 1.00 54.08 62 GLN A O 1
ATOM 566 N N . ILE A 1 87 ? 8.187 28.432 20.648 1.00 49.68 63 ILE A N 1
ATOM 567 C CA . ILE A 1 87 ? 8.892 27.343 19.975 1.00 40.20 63 ILE A CA 1
ATOM 568 C C . ILE A 1 87 ? 8.275 27.016 18.619 1.00 38.10 63 ILE A C 1
ATOM 569 O O . ILE A 1 87 ? 7.083 27.231 18.403 1.00 42.31 63 ILE A O 1
ATOM 574 N N . ASP A 1 88 ? 9.097 26.485 17.718 1.00 37.39 64 ASP A N 1
ATOM 575 C CA . ASP A 1 88 ? 8.665 26.149 16.364 1.00 37.00 64 ASP A CA 1
ATOM 576 C C . ASP A 1 88 ? 7.933 24.813 16.310 1.00 36.23 64 ASP A C 1
ATOM 577 O O . ASP A 1 88 ? 7.097 24.592 15.432 1.00 33.19 64 ASP A O 1
ATOM 582 N N . MET A 1 89 ? 8.275 23.920 17.237 1.00 29.25 65 MET A N 1
ATOM 583 C CA . MET A 1 89 ? 7.555 22.672 17.409 1.00 26.08 65 MET A CA 1
ATOM 584 C C . MET A 1 89 ? 7.894 22.038 18.756 1.00 29.02 65 MET A C 1
ATOM 585 O O . MET A 1 89 ? 8.868 22.414 19.412 1.00 31.11 65 MET A O 1
ATOM 590 N N . LEU A 1 90 ? 7.068 21.088 19.161 1.00 25.19 66 LEU A N 1
ATOM 591 C CA . LEU A 1 90 ? 7.243 20.420 20.440 1.00 23.58 66 LEU A CA 1
ATOM 592 C C . LEU A 1 90 ? 7.396 18.924 20.235 1.00 24.02 66 LEU A C 1
ATOM 593 O O . LEU A 1 90 ? 6.568 18.281 19.577 1.00 25.70 66 LEU A O 1
ATOM 598 N N . ILE A 1 91 ? 8.458 18.374 20.814 1.00 22.51 67 ILE A N 1
ATOM 599 C CA . ILE A 1 91 ? 8.696 16.947 20.787 1.00 21.74 67 ILE A CA 1
ATOM 600 C C . ILE A 1 91 ? 8.366 16.364 22.154 1.00 22.15 67 ILE A C 1
ATOM 601 O O . ILE A 1 91 ? 8.903 16.809 23.179 1.00 20.79 67 ILE A O 1
ATOM 606 N N . ILE A 1 92 ? 7.463 15.395 22.168 1.00 18.68 68 ILE A N 1
ATOM 607 C CA . ILE A 1 92 ? 7.142 14.663 23.396 1.00 17.46 68 ILE A CA 1
ATOM 608 C C . ILE A 1 92 ? 8.073 13.452 23.465 1.00 19.96 68 ILE A C 1
ATOM 609 O O . ILE A 1 92 ? 7.821 12.430 22.828 1.00 22.51 68 ILE A O 1
ATOM 614 N N . ALA A 1 93 ? 9.173 13.593 24.204 1.00 19.48 69 ALA A N 1
ATOM 615 C CA . ALA A 1 93 ? 10.181 12.538 24.315 1.00 21.34 69 ALA A CA 1
ATOM 616 C C . ALA A 1 93 ? 9.611 11.323 25.031 1.00 22.44 69 ALA A C 1
ATOM 617 O O . ALA A 1 93 ? 10.054 10.200 24.825 1.00 18.69 69 ALA A O 1
ATOM 619 N N . CYS A 1 94 ? 8.630 11.573 25.887 1.00 17.84 70 CYS A N 1
ATOM 620 C CA . CYS A 1 94 ? 8.087 10.561 26.786 1.00 18.03 70 CYS A CA 1
ATOM 621 C C . CYS A 1 94 ? 7.181 9.589 26.034 1.00 18.59 70 CYS A C 1
ATOM 622 O O . CYS A 1 94 ? 6.229 10.014 25.388 1.00 16.88 70 CYS A O 1
ATOM 625 N N . ASN A 1 95 ? 7.473 8.293 26.123 1.00 15.54 71 ASN A N 1
ATOM 626 C CA . ASN A 1 95 ? 6.652 7.298 25.452 1.00 16.81 71 ASN A CA 1
ATOM 627 C C . ASN A 1 95 ? 5.288 7.202 26.112 1.00 17.14 71 ASN A C 1
ATOM 628 O O . ASN A 1 95 ? 4.292 6.929 25.445 1.00 15.13 71 ASN A O 1
ATOM 633 N N . THR A 1 96 ? 5.247 7.416 27.427 1.00 16.55 72 THR A N 1
ATOM 634 C CA . THR A 1 96 ? 3.987 7.331 28.156 1.00 16.20 72 THR A CA 1
ATOM 635 C C . THR A 1 96 ? 3.073 8.481 27.759 1.00 16.92 72 THR A C 1
ATOM 636 O O . THR A 1 96 ? 1.903 8.269 27.416 1.00 18.70 72 THR A O 1
ATOM 640 N N . ALA A 1 97 ? 3.615 9.699 27.773 1.00 16.86 73 ALA A N 1
ATOM 641 C CA . ALA A 1 97 ? 2.869 10.855 27.289 1.00 19.85 73 ALA A CA 1
ATOM 642 C C . ALA A 1 97 ? 2.456 10.678 25.825 1.00 19.30 73 ALA A C 1
ATOM 643 O O . ALA A 1 97 ? 1.350 11.072 25.425 1.00 20.67 73 ALA A O 1
ATOM 645 N N . SER A 1 98 ? 3.343 10.093 25.028 1.00 14.98 74 SER A N 1
ATOM 646 C CA . SER A 1 98 ? 3.057 9.909 23.600 1.00 18.19 74 SER A CA 1
ATOM 647 C C . SER A 1 98 ? 1.884 8.952 23.396 1.00 20.54 74 SER A C 1
ATOM 648 O O . SER A 1 98 ? 1.148 9.055 22.406 1.00 22.26 74 SER A O 1
ATOM 651 N N . ALA A 1 99 ? 1.721 8.027 24.337 1.00 18.36 75 ALA A N 1
ATOM 652 C CA . ALA A 1 99 ? 0.679 7.015 24.262 1.00 20.39 75 ALA A CA 1
ATOM 653 C C . ALA A 1 99 ? -0.715 7.567 24.525 1.00 21.38 75 ALA A C 1
ATOM 654 O O . ALA A 1 99 ? -1.697 6.975 24.091 1.00 22.60 75 ALA A O 1
ATOM 656 N N . TYR A 1 100 ? -0.809 8.696 25.222 1.00 21.78 76 TYR A N 1
ATOM 657 C CA . TYR A 1 100 ? -2.122 9.198 25.653 1.00 23.24 76 TYR A CA 1
ATOM 658 C C . TYR A 1 100 ? -2.457 10.635 25.257 1.00 24.27 76 TYR A C 1
ATOM 659 O O . TYR A 1 100 ? -3.612 10.941 24.964 1.00 25.63 76 TYR A O 1
ATOM 668 N N . ALA A 1 101 ? -1.459 11.516 25.255 1.00 19.76 77 ALA A N 1
ATOM 669 C CA . ALA A 1 101 ? -1.727 12.961 25.216 1.00 22.40 77 ALA A CA 1
ATOM 670 C C . ALA A 1 101 ? -1.659 13.679 23.860 1.00 23.73 77 ALA A C 1
ATOM 671 O O . ALA A 1 101 ? -1.962 14.867 23.794 1.00 23.92 77 ALA A O 1
ATOM 673 N N . LEU A 1 102 ? -1.252 12.996 22.797 1.00 22.16 78 LEU A N 1
ATOM 674 C CA . LEU A 1 102 ? -1.043 13.691 21.518 1.00 26.70 78 LEU A CA 1
ATOM 675 C C . LEU A 1 102 ? -2.279 14.392 20.943 1.00 28.24 78 LEU A C 1
ATOM 676 O O . LEU A 1 102 ? -2.172 15.525 20.469 1.00 23.79 78 LEU A O 1
ATOM 681 N N . ASP A 1 103 ? -3.436 13.728 20.974 1.00 23.53 79 ASP A N 1
ATOM 682 C CA . ASP A 1 103 ? -4.675 14.329 20.468 1.00 29.12 79 ASP A CA 1
ATOM 683 C C . ASP A 1 103 ? -4.983 15.627 21.190 1.00 31.94 79 ASP A C 1
ATOM 684 O O . ASP A 1 103 ? -5.288 16.638 20.564 1.00 29.47 79 ASP A O 1
ATOM 689 N N . ALA A 1 104 ? -4.902 15.591 22.516 1.00 28.83 80 ALA A N 1
ATOM 690 C CA . ALA A 1 104 ? -5.251 16.749 23.326 1.00 27.75 80 ALA A CA 1
ATOM 691 C C . ALA A 1 104 ? -4.251 17.873 23.108 1.00 29.15 80 ALA A C 1
ATOM 692 O O . ALA A 1 104 ? -4.632 19.044 23.023 1.00 30.27 80 ALA A O 1
ATOM 694 N N . LEU A 1 105 ? -2.973 17.514 23.023 1.00 23.96 81 LEU A N 1
ATOM 695 C CA . LEU A 1 105 ? -1.920 18.501 22.804 1.00 27.39 81 LEU A CA 1
ATOM 696 C C . LEU A 1 105 ? -2.102 19.198 21.465 1.00 25.92 81 LEU A C 1
ATOM 697 O O . LEU A 1 105 ? -2.002 20.418 21.362 1.00 29.01 81 LEU A O 1
ATOM 702 N N . ARG A 1 106 ? -2.371 18.410 20.435 1.00 25.27 82 ARG A N 1
ATOM 703 C CA . ARG A 1 106 ? -2.508 18.957 19.095 1.00 27.36 82 ARG A CA 1
ATOM 704 C C . ARG A 1 106 ? -3.751 19.834 18.968 1.00 32.06 82 ARG A C 1
ATOM 705 O O . ARG A 1 106 ? -3.738 20.844 18.271 1.00 34.22 82 ARG A O 1
ATOM 713 N N . ALA A 1 107 ? -4.818 19.457 19.664 1.00 34.71 83 ALA A N 1
ATOM 714 C CA . ALA A 1 107 ? -6.046 20.242 19.630 1.00 35.02 83 ALA A CA 1
ATOM 715 C C . ALA A 1 107 ? -5.824 21.643 20.196 1.00 38.78 83 ALA A C 1
ATOM 716 O O . ALA A 1 107 ? -6.517 22.586 19.822 1.00 36.65 83 ALA A O 1
ATOM 718 N N . LYS A 1 108 ? -4.842 21.780 21.082 1.00 35.31 84 LYS A N 1
ATOM 719 C CA . LYS A 1 108 ? -4.602 23.052 21.760 1.00 38.73 84 LYS A CA 1
ATOM 720 C C . LYS A 1 108 ? -3.473 23.853 21.117 1.00 40.15 84 LYS A C 1
ATOM 721 O O . LYS A 1 108 ? -3.571 25.072 20.968 1.00 42.67 84 LYS A O 1
ATOM 727 N N . ALA A 1 109 ? -2.404 23.158 20.738 1.00 30.34 85 ALA A N 1
ATOM 728 C CA . ALA A 1 109 ? -1.198 23.800 20.213 1.00 31.66 85 ALA A CA 1
ATOM 729 C C . ALA A 1 109 ? -1.368 24.325 18.786 1.00 35.70 85 ALA A C 1
ATOM 730 O O . ALA A 1 109 ? -2.109 23.753 17.989 1.00 37.26 85 ALA A O 1
ATOM 732 N N . HIS A 1 110 ? -0.668 25.409 18.463 1.00 31.88 86 HIS A N 1
ATOM 733 C CA . HIS A 1 110 ? -0.700 25.941 17.105 1.00 33.44 86 HIS A CA 1
ATOM 734 C C . HIS A 1 110 ? 0.641 25.782 16.405 1.00 35.66 86 HIS A C 1
ATOM 735 O O . HIS A 1 110 ? 0.956 26.501 15.463 1.00 43.55 86 HIS A O 1
ATOM 742 N N . PHE A 1 111 ? 1.424 24.818 16.876 1.00 32.14 87 PHE A N 1
ATOM 743 C CA . PHE A 1 111 ? 2.648 24.401 16.202 1.00 36.69 87 PHE A CA 1
ATOM 744 C C . PHE A 1 111 ? 2.665 22.874 16.192 1.00 29.88 87 PHE A C 1
ATOM 745 O O . PHE A 1 111 ? 1.915 22.254 16.940 1.00 29.04 87 PHE A O 1
ATOM 753 N N . PRO A 1 112 ? 3.485 22.262 15.318 1.00 29.36 88 PRO A N 1
ATOM 754 C CA . PRO A 1 112 ? 3.506 20.797 15.277 1.00 30.19 88 PRO A CA 1
ATOM 755 C C . PRO A 1 112 ? 3.912 20.183 16.611 1.00 28.11 88 PRO A C 1
ATOM 756 O O . PRO A 1 112 ? 4.776 20.725 17.300 1.00 29.75 88 PRO A O 1
ATOM 760 N N . VAL A 1 113 ? 3.280 19.067 16.957 1.00 21.56 89 VAL A N 1
ATOM 761 C CA . VAL A 1 113 ? 3.627 18.298 18.147 1.00 22.16 89 VAL A CA 1
ATOM 762 C C . VAL A 1 113 ? 3.841 16.855 17.714 1.00 27.74 89 VAL A C 1
ATOM 763 O O . VAL A 1 113 ? 2.960 16.253 17.099 1.00 28.80 89 VAL A O 1
ATOM 767 N N . TYR A 1 114 ? 5.016 16.309 18.013 1.00 24.02 90 TYR A N 1
ATOM 768 C CA . TYR A 1 114 ? 5.351 14.934 17.640 1.00 20.91 90 TYR A CA 1
ATOM 769 C C . TYR A 1 114 ? 5.748 14.151 18.877 1.00 21.83 90 TYR A C 1
ATOM 770 O O . TYR A 1 114 ? 6.480 14.673 19.721 1.00 25.48 90 TYR A O 1
ATOM 779 N N . GLY A 1 115 ? 5.263 12.911 18.968 1.00 19.80 91 GLY A N 1
ATOM 780 C CA . GLY A 1 115 ? 5.660 11.978 20.017 1.00 18.30 91 GLY A CA 1
ATOM 781 C C . GLY A 1 115 ? 6.693 11.031 19.434 1.00 19.13 91 GLY A C 1
ATOM 782 O O . GLY A 1 115 ? 7.204 11.284 18.331 1.00 22.55 91 GLY A O 1
ATOM 783 N N . VAL A 1 116 ? 6.999 9.950 20.148 1.00 17.23 92 VAL A N 1
ATOM 784 C CA . VAL A 1 116 ? 8.044 9.028 19.724 1.00 15.56 92 VAL A CA 1
ATOM 785 C C . VAL A 1 116 ? 7.526 7.652 19.298 1.00 22.95 92 VAL A C 1
ATOM 786 O O . VAL A 1 116 ? 8.304 6.795 18.883 1.00 20.65 92 VAL A O 1
ATOM 790 N N . ILE A 1 117 ? 6.221 7.432 19.391 1.00 17.88 93 ILE A N 1
ATOM 791 C CA . ILE A 1 117 ? 5.689 6.100 19.117 1.00 14.96 93 ILE A CA 1
ATOM 792 C C . ILE A 1 117 ? 5.611 5.800 17.614 1.00 19.66 93 ILE A C 1
ATOM 793 O O . ILE A 1 117 ? 6.076 4.751 17.170 1.00 19.38 93 ILE A O 1
ATOM 798 N N A ASP A 1 118 ? 5.025 6.708 16.841 0.84 17.42 94 ASP A N 1
ATOM 799 N N B ASP A 1 118 ? 5.019 6.731 16.865 0.16 18.07 94 ASP A N 1
ATOM 800 C CA A ASP A 1 118 ? 4.953 6.539 15.386 0.84 17.95 94 ASP A CA 1
ATOM 801 C CA B ASP A 1 118 ? 4.941 6.673 15.405 0.16 19.06 94 ASP A CA 1
ATOM 802 C C A ASP A 1 118 ? 6.365 6.355 14.823 0.84 21.45 94 ASP A C 1
ATOM 803 C C B ASP A 1 118 ? 6.325 6.398 14.830 0.16 19.60 94 ASP A C 1
ATOM 804 O O A ASP A 1 118 ? 6.630 5.422 14.047 0.84 18.92 94 ASP A O 1
ATOM 805 O O B ASP A 1 118 ? 6.521 5.472 14.040 0.16 20.25 94 ASP A O 1
ATOM 814 N N . ALA A 1 119 ? 7.279 7.218 15.254 1.00 18.10 95 ALA A N 1
ATOM 815 C CA . ALA A 1 119 ? 8.666 7.128 14.826 1.00 21.13 95 ALA A CA 1
ATOM 816 C C . ALA A 1 119 ? 9.295 5.772 15.141 1.00 19.10 95 ALA A C 1
ATOM 817 O O . ALA A 1 119 ? 10.010 5.210 14.315 1.00 18.70 95 ALA A O 1
ATOM 819 N N . GLY A 1 120 ? 9.061 5.266 16.347 1.00 16.85 96 GLY A N 1
ATOM 820 C CA . GLY A 1 120 ? 9.625 3.988 16.749 1.00 15.25 96 GLY A CA 1
ATOM 821 C C . GLY A 1 120 ? 9.068 2.831 15.926 1.00 20.02 96 GLY A C 1
ATOM 822 O O . GLY A 1 120 ? 9.782 1.899 15.562 1.00 16.86 96 GLY A O 1
ATOM 823 N N . VAL A 1 121 ? 7.776 2.878 15.635 1.00 16.89 97 VAL A N 1
ATOM 824 C CA . VAL A 1 121 ? 7.183 1.875 14.748 1.00 16.21 97 VAL A CA 1
ATOM 825 C C . VAL A 1 121 ? 7.787 1.928 13.339 1.00 18.79 97 VAL A C 1
ATOM 826 O O . VAL A 1 121 ? 8.156 0.892 12.767 1.00 18.95 97 VAL A O 1
ATOM 830 N N . GLU A 1 122 ? 7.891 3.130 12.784 1.00 16.28 98 GLU A N 1
ATOM 831 C CA . GLU A 1 122 ? 8.517 3.313 11.476 1.00 17.78 98 GLU A CA 1
ATOM 832 C C . GLU A 1 122 ? 9.944 2.749 11.459 1.00 19.18 98 GLU A C 1
ATOM 833 O O . GLU A 1 122 ? 10.334 2.063 10.515 1.00 18.83 98 GLU A O 1
ATOM 839 N N . ALA A 1 123 ? 10.716 3.035 12.509 1.00 18.80 99 ALA A N 1
ATOM 840 C CA . ALA A 1 123 ? 12.098 2.558 12.583 1.00 19.89 99 ALA A CA 1
ATOM 841 C C . ALA A 1 123 ? 12.174 1.031 12.638 1.00 16.79 99 ALA A C 1
ATOM 842 O O . ALA A 1 123 ? 13.082 0.414 12.053 1.00 17.76 99 ALA A O 1
ATOM 844 N N . THR A 1 124 ? 11.209 0.421 13.322 1.00 15.89 100 THR A N 1
ATOM 845 C CA . THR A 1 124 ? 11.147 -1.034 13.438 1.00 19.28 100 THR A CA 1
ATOM 846 C C . THR A 1 124 ? 10.853 -1.682 12.085 1.00 18.83 100 THR A C 1
ATOM 847 O O . THR A 1 124 ? 11.488 -2.669 11.705 1.00 17.56 100 THR A O 1
ATOM 851 N N . ILE A 1 125 ? 9.894 -1.120 11.354 1.00 17.36 101 ILE A N 1
ATOM 852 C CA . ILE A 1 125 ? 9.585 -1.603 10.009 1.00 16.15 101 ILE A CA 1
ATOM 853 C C . ILE A 1 125 ? 10.786 -1.464 9.061 1.00 19.82 101 ILE A C 1
ATOM 854 O O . ILE A 1 125 ? 11.090 -2.377 8.290 1.00 21.08 101 ILE A O 1
ATOM 859 N N . LYS A 1 126 ? 11.492 -0.341 9.129 1.00 18.34 102 LYS A N 1
ATOM 860 C CA . LYS A 1 126 ? 12.692 -0.182 8.311 1.00 20.57 102 LYS A CA 1
ATOM 861 C C . LYS A 1 126 ? 13.769 -1.210 8.666 1.00 22.98 102 LYS A C 1
ATOM 862 O O . LYS A 1 126 ? 14.465 -1.716 7.786 1.00 21.88 102 LYS A O 1
ATOM 868 N N . ALA A 1 127 ? 13.904 -1.507 9.957 1.00 21.45 103 ALA A N 1
ATOM 869 C CA . ALA A 1 127 ? 14.939 -2.418 10.423 1.00 21.87 103 ALA A CA 1
ATOM 870 C C . ALA A 1 127 ? 14.630 -3.869 10.049 1.00 25.87 103 ALA A C 1
ATOM 871 O O . ALA A 1 127 ? 15.532 -4.633 9.711 1.00 24.71 103 ALA A O 1
ATOM 873 N N . LEU A 1 128 ? 13.355 -4.246 10.121 1.00 20.00 104 LEU A N 1
ATOM 874 C CA . LEU A 1 128 ? 12.941 -5.625 9.862 1.00 18.07 104 LEU A CA 1
ATOM 875 C C . LEU A 1 128 ? 12.515 -5.880 8.418 1.00 21.68 104 LEU A C 1
ATOM 876 O O . LEU A 1 128 ? 12.890 -6.904 7.832 1.00 20.33 104 LEU A O 1
ATOM 881 N N . HIS A 1 129 ? 11.720 -4.962 7.868 1.00 18.79 105 HIS A N 1
ATOM 882 C CA . HIS A 1 129 ? 11.194 -5.049 6.497 1.00 19.62 105 HIS A CA 1
ATOM 883 C C . HIS A 1 129 ? 10.709 -6.458 6.165 1.00 23.14 105 HIS A C 1
ATOM 884 O O . HIS A 1 129 ? 10.980 -6.999 5.090 1.00 23.57 105 HIS A O 1
ATOM 891 N N . ASP A 1 130 ? 10.000 -7.041 7.129 1.00 23.84 106 ASP A N 1
ATOM 892 C CA . ASP A 1 130 ? 9.445 -8.381 7.008 1.00 24.29 106 ASP A CA 1
ATOM 893 C C . ASP A 1 130 ? 8.415 -8.540 8.121 1.00 19.97 106 ASP A C 1
ATOM 894 O O . ASP A 1 130 ? 8.780 -8.645 9.297 1.00 20.66 106 ASP A O 1
ATOM 899 N N . LYS A 1 131 ? 7.133 -8.556 7.751 1.00 23.91 107 LYS A N 1
ATOM 900 C CA . LYS A 1 131 ? 6.046 -8.592 8.739 1.00 20.73 107 LYS A CA 1
ATOM 901 C C . LYS A 1 131 ? 6.003 -9.891 9.545 1.00 27.99 107 LYS A C 1
ATOM 902 O O . LYS A 1 131 ? 5.268 -9.991 10.526 1.00 27.75 107 LYS A O 1
ATOM 908 N N . ASN A 1 132 ? 6.797 -10.874 9.135 1.00 24.79 108 ASN A N 1
ATOM 909 C CA . ASN A 1 132 ? 6.852 -12.160 9.822 1.00 26.79 108 ASN A CA 1
ATOM 910 C C . ASN A 1 132 ? 7.844 -12.178 10.985 1.00 27.36 108 ASN A C 1
ATOM 911 O O . ASN A 1 132 ? 7.820 -13.092 11.804 1.00 29.78 108 ASN A O 1
ATOM 916 N N . LYS A 1 133 ? 8.721 -11.178 11.050 1.00 21.60 109 LYS A N 1
ATOM 917 C CA . LYS A 1 133 ? 9.732 -11.126 12.107 1.00 18.58 109 LYS A CA 1
ATOM 918 C C . LYS A 1 133 ? 9.124 -10.835 13.478 1.00 27.76 109 LYS A C 1
ATOM 919 O O . LYS A 1 133 ? 8.063 -10.227 13.587 1.00 26.54 109 LYS A O 1
ATOM 925 N N A GLU A 1 134 ? 9.825 -11.279 14.519 0.50 24.94 110 GLU A N 1
ATOM 926 N N B GLU A 1 134 ? 9.807 -11.278 14.525 0.50 24.92 110 GLU A N 1
ATOM 927 C CA A GLU A 1 134 ? 9.368 -11.160 15.901 0.50 23.68 110 GLU A CA 1
ATOM 928 C CA B GLU A 1 134 ? 9.281 -11.170 15.879 0.50 23.38 110 GLU A CA 1
ATOM 929 C C A GLU A 1 134 ? 9.720 -9.806 16.507 0.50 19.50 110 GLU A C 1
ATOM 930 C C B GLU A 1 134 ? 9.709 -9.868 16.558 0.50 20.41 110 GLU A C 1
ATOM 931 O O A GLU A 1 134 ? 10.872 -9.381 16.456 0.50 23.46 110 GLU A O 1
ATOM 932 O O B GLU A 1 134 ? 10.892 -9.534 16.589 0.50 22.83 110 GLU A O 1
ATOM 943 N N . ILE A 1 135 ? 8.736 -9.146 17.109 1.00 18.02 111 ILE A N 1
ATOM 944 C CA . ILE A 1 135 ? 8.985 -7.893 17.801 1.00 15.34 111 ILE A CA 1
ATOM 945 C C . ILE A 1 135 ? 8.641 -8.020 19.287 1.00 21.25 111 ILE A C 1
ATOM 946 O O . ILE A 1 135 ? 7.591 -8.545 19.646 1.00 21.36 111 ILE A O 1
ATOM 951 N N . LEU A 1 136 ? 9.530 -7.530 20.140 1.00 17.98 112 LEU A N 1
ATOM 952 C CA . LEU A 1 136 ? 9.221 -7.380 21.560 1.00 16.73 112 LEU A CA 1
ATOM 953 C C . LEU A 1 136 ? 9.194 -5.884 21.869 1.00 15.36 112 LEU A C 1
ATOM 954 O O . LEU A 1 136 ? 10.160 -5.166 21.595 1.00 20.06 112 LEU A O 1
ATOM 959 N N . VAL A 1 137 ? 8.065 -5.406 22.383 1.00 18.28 113 VAL A N 1
ATOM 960 C CA . VAL A 1 137 ? 7.961 -4.020 22.807 1.00 14.68 113 VAL A CA 1
ATOM 961 C C . VAL A 1 137 ? 8.044 -4.007 24.327 1.00 16.62 113 VAL A C 1
ATOM 962 O O . VAL A 1 137 ? 7.269 -4.694 24.979 1.00 17.44 113 VAL A O 1
ATOM 966 N N . ILE A 1 138 ? 8.997 -3.267 24.888 1.00 15.95 114 ILE A N 1
ATOM 967 C CA . ILE A 1 138 ? 9.052 -3.124 26.353 1.00 16.47 114 ILE A CA 1
ATOM 968 C C . ILE A 1 138 ? 8.849 -1.663 26.715 1.00 18.38 114 ILE A C 1
ATOM 969 O O . ILE A 1 138 ? 9.357 -0.779 26.030 1.00 16.76 114 ILE A O 1
ATOM 974 N N . ALA A 1 139 ? 8.104 -1.405 27.793 1.00 16.16 115 ALA A N 1
ATOM 975 C CA . ALA A 1 139 ? 7.682 -0.049 28.086 1.00 15.39 115 ALA A CA 1
ATOM 976 C C . ALA A 1 139 ? 7.090 -0.003 29.480 1.00 15.99 115 ALA A C 1
ATOM 977 O O . ALA A 1 139 ? 7.051 -1.013 30.169 1.00 15.92 115 ALA A O 1
ATOM 979 N N . THR A 1 140 ? 6.602 1.165 29.877 1.00 14.78 116 THR A N 1
ATOM 980 C CA . THR A 1 140 ? 5.895 1.281 31.158 1.00 13.92 116 THR A CA 1
ATOM 981 C C . THR A 1 140 ? 4.550 0.568 31.072 1.00 19.18 116 THR A C 1
ATOM 982 O O . THR A 1 140 ? 4.093 0.252 29.983 1.00 16.55 116 THR A O 1
ATOM 986 N N A LYS A 1 141 ? 3.927 0.341 32.228 0.44 17.88 117 LYS A N 1
ATOM 987 N N B LYS A 1 141 ? 3.921 0.322 32.221 0.56 17.91 117 LYS A N 1
ATOM 988 C CA A LYS A 1 141 ? 2.588 -0.243 32.297 0.44 18.60 117 LYS A CA 1
ATOM 989 C CA B LYS A 1 141 ? 2.580 -0.264 32.240 0.56 17.95 117 LYS A CA 1
ATOM 990 C C A LYS A 1 141 ? 1.565 0.570 31.506 0.44 19.40 117 LYS A C 1
ATOM 991 C C B LYS A 1 141 ? 1.576 0.575 31.457 0.56 19.34 117 LYS A C 1
ATOM 992 O O A LYS A 1 141 ? 0.727 0.012 30.799 0.44 18.03 117 LYS A O 1
ATOM 993 O O B LYS A 1 141 ? 0.758 0.041 30.711 0.56 17.80 117 LYS A O 1
ATOM 1004 N N . ALA A 1 142 ? 1.621 1.891 31.642 1.00 19.09 118 ALA A N 1
ATOM 1005 C CA . ALA A 1 142 ? 0.651 2.757 30.971 1.00 17.18 118 ALA A CA 1
ATOM 1006 C C . ALA A 1 142 ? 0.823 2.699 29.444 1.00 19.68 118 ALA A C 1
ATOM 1007 O O . ALA A 1 142 ? -0.157 2.646 28.699 1.00 17.22 118 ALA A O 1
ATOM 1009 N N . THR A 1 143 ? 2.066 2.696 28.985 1.00 18.04 119 THR A N 1
ATOM 1010 C CA . THR A 1 143 ? 2.323 2.632 27.544 1.00 15.63 119 THR A CA 1
ATOM 1011 C C . THR A 1 143 ? 1.798 1.327 26.949 1.00 18.48 119 THR A C 1
ATOM 1012 O O . THR A 1 143 ? 1.115 1.338 25.915 1.00 19.71 119 THR A O 1
ATOM 1016 N N . ILE A 1 144 ? 2.089 0.209 27.608 1.00 17.08 120 ILE A N 1
ATOM 1017 C CA . ILE A 1 144 ? 1.632 -1.086 27.110 1.00 18.30 120 ILE A CA 1
ATOM 1018 C C . ILE A 1 144 ? 0.111 -1.148 27.102 1.00 20.11 120 ILE A C 1
ATOM 1019 O O . ILE A 1 144 ? -0.502 -1.625 26.147 1.00 23.84 120 ILE A O 1
ATOM 1024 N N A LYS A 1 145 ? -0.494 -0.653 28.177 0.56 20.34 121 LYS A N 1
ATOM 1025 N N B LYS A 1 145 ? -0.504 -0.649 28.168 0.44 20.23 121 LYS A N 1
ATOM 1026 C CA A LYS A 1 145 ? -1.943 -0.700 28.329 0.56 19.43 121 LYS A CA 1
ATOM 1027 C CA B LYS A 1 145 ? -1.955 -0.721 28.308 0.44 19.48 121 LYS A CA 1
ATOM 1028 C C A LYS A 1 145 ? -2.656 0.121 27.247 0.56 20.63 121 LYS A C 1
ATOM 1029 C C B LYS A 1 145 ? -2.705 0.191 27.326 0.44 20.28 121 LYS A C 1
ATOM 1030 O O A LYS A 1 145 ? -3.753 -0.232 26.817 0.56 20.30 121 LYS A O 1
ATOM 1031 O O B LYS A 1 145 ? -3.884 -0.023 27.050 0.44 22.73 121 LYS A O 1
ATOM 1042 N N . SER A 1 146 ? -2.014 1.195 26.789 1.00 19.43 122 SER A N 1
ATOM 1043 C CA . SER A 1 146 ? -2.593 2.066 25.755 1.00 23.61 122 SER A CA 1
ATOM 1044 C C . SER A 1 146 ? -2.838 1.315 24.444 1.00 24.91 122 SER A C 1
ATOM 1045 O O . SER A 1 146 ? -3.677 1.723 23.626 1.00 20.81 122 SER A O 1
ATOM 1048 N N . GLU A 1 147 ? -2.084 0.234 24.256 1.00 18.18 123 GLU A N 1
ATOM 1049 C CA . GLU A 1 147 ? -2.114 -0.580 23.039 1.00 23.44 123 GLU A CA 1
ATOM 1050 C C . GLU A 1 147 ? -1.696 0.190 21.780 1.00 23.68 123 GLU A C 1
ATOM 1051 O O . GLU A 1 147 ? -1.938 -0.260 20.657 1.00 22.49 123 GLU A O 1
ATOM 1057 N N . GLU A 1 148 ? -1.055 1.341 21.960 1.00 23.05 124 GLU A N 1
ATOM 1058 C CA . GLU A 1 148 ? -0.699 2.156 20.795 1.00 17.80 124 GLU A CA 1
ATOM 1059 C C . GLU A 1 148 ? 0.344 1.486 19.895 1.00 21.97 124 GLU A C 1
ATOM 1060 O O . GLU A 1 148 ? 0.192 1.478 18.662 1.00 21.28 124 GLU A O 1
ATOM 1066 N N . TYR A 1 149 ? 1.391 0.916 20.486 1.00 19.73 125 TYR A N 1
ATOM 1067 C CA . TYR A 1 149 ? 2.391 0.224 19.670 1.00 18.96 125 TYR A CA 1
ATOM 1068 C C . TYR A 1 149 ? 1.769 -0.984 19.001 1.00 21.76 125 TYR A C 1
ATOM 1069 O O . TYR A 1 149 ? 2.001 -1.227 17.814 1.00 19.79 125 TYR A O 1
ATOM 1078 N N . GLN A 1 150 ? 0.991 -1.742 19.774 1.00 18.70 126 GLN A N 1
ATOM 1079 C CA . GLN A 1 150 ? 0.360 -2.958 19.266 1.00 22.39 126 GLN A CA 1
ATOM 1080 C C . GLN A 1 150 ? -0.539 -2.650 18.070 1.00 24.54 126 GLN A C 1
ATOM 1081 O O . GLN A 1 150 ? -0.471 -3.326 17.040 1.00 22.74 126 GLN A O 1
ATOM 1087 N N . LYS A 1 151 ? -1.376 -1.625 18.210 1.00 20.70 127 LYS A N 1
ATOM 1088 C CA . LYS A 1 151 ? -2.316 -1.263 17.151 1.00 23.87 127 LYS A CA 1
ATOM 1089 C C . LYS A 1 151 ? -1.612 -0.795 15.884 1.00 22.02 127 LYS A C 1
ATOM 1090 O O . LYS A 1 151 ? -2.034 -1.128 14.770 1.00 20.15 127 LYS A O 1
ATOM 1096 N N A ARG A 1 152 ? -0.538 -0.029 16.045 0.36 21.58 128 ARG A N 1
ATOM 1097 N N B ARG A 1 152 ? -0.557 -0.010 16.046 0.64 21.33 128 ARG A N 1
ATOM 1098 C CA A ARG A 1 152 ? 0.209 0.479 14.893 0.36 22.63 128 ARG A CA 1
ATOM 1099 C CA B ARG A 1 152 ? 0.185 0.460 14.880 0.64 22.41 128 ARG A CA 1
ATOM 1100 C C A ARG A 1 152 ? 0.963 -0.621 14.151 0.36 19.78 128 ARG A C 1
ATOM 1101 C C B ARG A 1 152 ? 0.838 -0.707 14.152 0.64 19.55 128 ARG A C 1
ATOM 1102 O O A ARG A 1 152 ? 1.045 -0.612 12.924 0.36 19.78 128 ARG A O 1
ATOM 1103 O O B ARG A 1 152 ? 0.708 -0.838 12.937 0.64 19.69 128 ARG A O 1
ATOM 1118 N N . LEU A 1 153 ? 1.522 -1.562 14.899 1.00 18.39 129 LEU A N 1
ATOM 1119 C CA . LEU A 1 153 ? 2.206 -2.712 14.310 1.00 19.75 129 LEU A CA 1
ATOM 1120 C C . LEU A 1 153 ? 1.217 -3.670 13.635 1.00 21.21 129 LEU A C 1
ATOM 1121 O O . LEU A 1 153 ? 1.440 -4.131 12.508 1.00 21.82 129 LEU A O 1
ATOM 1126 N N . LEU A 1 154 ? 0.108 -3.949 14.310 1.00 21.31 130 LEU A N 1
ATOM 1127 C CA . LEU A 1 154 ? -0.932 -4.794 13.718 1.00 22.51 130 LEU A CA 1
ATOM 1128 C C . LEU A 1 154 ? -1.500 -4.203 12.432 1.00 24.63 130 LEU A C 1
ATOM 1129 O O . LEU A 1 154 ? -1.791 -4.932 11.478 1.00 25.97 130 LEU A O 1
ATOM 1134 N N . SER A 1 155 ? -1.651 -2.884 12.389 1.00 21.21 131 SER A N 1
ATOM 1135 C CA . SER A 1 155 ? -2.221 -2.241 11.207 1.00 23.69 131 SER A CA 1
ATOM 1136 C C . SER A 1 155 ? -1.264 -2.341 10.025 1.00 28.26 131 SER A C 1
ATOM 1137 O O . SER A 1 155 ? -1.663 -2.146 8.878 1.00 29.84 131 SER A O 1
ATOM 1140 N N . GLN A 1 156 ? -0.005 -2.655 10.307 1.00 23.18 132 GLN A N 1
ATOM 1141 C CA . GLN A 1 156 ? 0.992 -2.832 9.249 1.00 20.92 132 GLN A CA 1
ATOM 1142 C C . GLN A 1 156 ? 1.265 -4.310 8.976 1.00 24.03 132 GLN A C 1
ATOM 1143 O O . GLN A 1 156 ? 2.150 -4.660 8.194 1.00 25.51 132 GLN A O 1
ATOM 1149 N N . GLY A 1 157 ? 0.500 -5.174 9.633 1.00 23.70 133 GLY A N 1
ATOM 1150 C CA . GLY A 1 157 ? 0.570 -6.601 9.378 1.00 26.69 133 GLY A CA 1
ATOM 1151 C C . GLY A 1 157 ? 1.603 -7.318 10.222 1.00 26.22 133 GLY A C 1
ATOM 1152 O O . GLY A 1 157 ? 1.807 -8.521 10.062 1.00 29.70 133 GLY A O 1
ATOM 1153 N N . TYR A 1 158 ? 2.261 -6.584 11.116 1.00 20.32 134 TYR A N 1
ATOM 1154 C CA . TYR A 1 158 ? 3.250 -7.172 12.012 1.00 22.46 134 TYR A CA 1
ATOM 1155 C C . TYR A 1 158 ? 2.533 -7.776 13.210 1.00 30.46 134 TYR A C 1
ATOM 1156 O O . TYR A 1 158 ? 2.287 -7.090 14.201 1.00 28.26 134 TYR A O 1
ATOM 1165 N N . THR A 1 159 ? 2.201 -9.060 13.115 1.00 27.73 135 THR A N 1
ATOM 1166 C CA . THR A 1 159 ? 1.370 -9.707 14.128 1.00 32.21 135 THR A CA 1
ATOM 1167 C C . THR A 1 159 ? 2.177 -10.575 15.087 1.00 33.99 135 THR A C 1
ATOM 1168 O O . THR A 1 159 ? 1.667 -11.015 16.120 1.00 33.33 135 THR A O 1
ATOM 1172 N N A ASN A 1 160 ? 3.441 -10.788 14.746 0.52 30.53 136 ASN A N 1
ATOM 1173 N N B ASN A 1 160 ? 3.427 -10.857 14.733 0.48 30.83 136 ASN A N 1
ATOM 1174 C CA A ASN A 1 160 ? 4.350 -11.588 15.551 0.52 28.26 136 ASN A CA 1
ATOM 1175 C CA B ASN A 1 160 ? 4.299 -11.629 15.614 0.48 27.79 136 ASN A CA 1
ATOM 1176 C C A ASN A 1 160 ? 4.943 -10.723 16.655 0.52 28.09 136 ASN A C 1
ATOM 1177 C C B ASN A 1 160 ? 4.924 -10.722 16.648 0.48 28.06 136 ASN A C 1
ATOM 1178 O O A ASN A 1 160 ? 6.132 -10.402 16.635 0.52 28.05 136 ASN A O 1
ATOM 1179 O O B ASN A 1 160 ? 6.102 -10.371 16.570 0.48 27.46 136 ASN A O 1
ATOM 1188 N N . ILE A 1 161 ? 4.109 -10.326 17.611 1.00 26.01 137 ILE A N 1
ATOM 1189 C CA . ILE A 1 161 ? 4.518 -9.329 18.579 1.00 25.19 137 ILE A CA 1
ATOM 1190 C C . ILE A 1 161 ? 4.207 -9.700 20.015 1.00 28.50 137 ILE A C 1
ATOM 1191 O O . ILE A 1 161 ? 3.199 -10.341 20.313 1.00 26.86 137 ILE A O 1
ATOM 1196 N N A ASN A 1 162 ? 5.090 -9.264 20.903 0.39 24.29 138 ASN A N 1
ATOM 1197 N N B ASN A 1 162 ? 5.129 -9.342 20.897 0.61 23.24 138 ASN A N 1
ATOM 1198 C CA A ASN A 1 162 ? 4.893 -9.405 22.332 0.39 26.82 138 ASN A CA 1
ATOM 1199 C CA B ASN A 1 162 ? 4.911 -9.398 22.331 0.61 26.82 138 ASN A CA 1
ATOM 1200 C C A ASN A 1 162 ? 5.119 -8.052 22.991 0.39 25.28 138 ASN A C 1
ATOM 1201 C C B ASN A 1 162 ? 5.002 -7.968 22.829 0.61 25.29 138 ASN A C 1
ATOM 1202 O O A ASN A 1 162 ? 6.150 -7.414 22.782 0.39 25.48 138 ASN A O 1
ATOM 1203 O O B ASN A 1 162 ? 5.824 -7.190 22.343 0.61 24.11 138 ASN A O 1
ATOM 1212 N N . ALA A 1 163 ? 4.145 -7.612 23.777 1.00 25.08 139 ALA A N 1
ATOM 1213 C CA . ALA A 1 163 ? 4.190 -6.295 24.390 1.00 19.84 139 ALA A CA 1
ATOM 1214 C C . ALA A 1 163 ? 4.254 -6.514 25.897 1.00 21.44 139 ALA A C 1
ATOM 1215 O O . ALA A 1 163 ? 3.342 -7.096 26.470 1.00 22.40 139 ALA A O 1
ATOM 1217 N N A LEU A 1 164 ? 5.296 -5.998 26.535 0.45 20.15 140 LEU A N 1
ATOM 1218 N N B LEU A 1 164 ? 5.367 -6.123 26.520 0.55 21.05 140 LEU A N 1
ATOM 1219 C CA A LEU A 1 164 ? 5.568 -6.360 27.914 0.45 20.92 140 LEU A CA 1
ATOM 1220 C CA B LEU A 1 164 ? 5.590 -6.392 27.943 0.55 20.81 140 LEU A CA 1
ATOM 1221 C C A LEU A 1 164 ? 5.951 -5.162 28.764 0.45 18.00 140 LEU A C 1
ATOM 1222 C C B LEU A 1 164 ? 5.881 -5.113 28.713 0.55 18.00 140 LEU A C 1
ATOM 1223 O O A LEU A 1 164 ? 6.903 -4.449 28.449 0.45 15.21 140 LEU A O 1
ATOM 1224 O O B LEU A 1 164 ? 6.694 -4.293 28.285 0.55 18.49 140 LEU A O 1
ATOM 1233 N N . ALA A 1 165 ? 5.216 -4.952 29.850 1.00 16.41 141 ALA A N 1
ATOM 1234 C CA . ALA A 1 165 ? 5.535 -3.872 30.772 1.00 17.73 141 ALA A CA 1
ATOM 1235 C C . ALA A 1 165 ? 6.751 -4.323 31.569 1.00 20.92 141 ALA A C 1
ATOM 1236 O O . ALA A 1 165 ? 6.728 -5.383 32.175 1.00 22.24 141 ALA A O 1
ATOM 1238 N N . THR A 1 166 ? 7.814 -3.526 31.556 1.00 17.79 142 THR A N 1
ATOM 1239 C CA . THR A 1 166 ? 9.008 -3.850 32.327 1.00 16.33 142 THR A CA 1
ATOM 1240 C C . THR A 1 166 ? 9.262 -2.657 33.243 1.00 20.89 142 THR A C 1
ATOM 1241 O O . THR A 1 166 ? 10.254 -1.957 33.117 1.00 18.03 142 THR A O 1
ATOM 1245 N N . GLY A 1 167 ? 8.335 -2.446 34.173 1.00 21.39 143 GLY A N 1
ATOM 1246 C CA . GLY A 1 167 ? 8.254 -1.202 34.914 1.00 28.12 143 GLY A CA 1
ATOM 1247 C C . GLY A 1 167 ? 9.426 -0.850 35.808 1.00 20.47 143 GLY A C 1
ATOM 1248 O O . GLY A 1 167 ? 9.774 0.330 35.948 1.00 22.92 143 GLY A O 1
ATOM 1249 N N A LEU A 1 168 ? 10.044 -1.862 36.404 0.43 17.57 144 LEU A N 1
ATOM 1250 N N B LEU A 1 168 ? 10.049 -1.864 36.397 0.57 17.34 144 LEU A N 1
ATOM 1251 C CA A LEU A 1 168 ? 11.118 -1.626 37.362 0.43 17.06 144 LEU A CA 1
ATOM 1252 C CA B LEU A 1 168 ? 11.129 -1.637 37.355 0.57 16.97 144 LEU A CA 1
ATOM 1253 C C A LEU A 1 168 ? 12.396 -1.120 36.697 0.43 16.93 144 LEU A C 1
ATOM 1254 C C B LEU A 1 168 ? 12.375 -1.071 36.689 0.57 16.89 144 LEU A C 1
ATOM 1255 O O A LEU A 1 168 ? 13.297 -0.635 37.377 0.43 16.47 144 LEU A O 1
ATOM 1256 O O B LEU A 1 168 ? 13.235 -0.505 37.357 0.57 16.20 144 LEU A O 1
ATOM 1265 N N . PHE A 1 169 ? 12.483 -1.231 35.372 1.00 15.05 145 PHE A N 1
ATOM 1266 C CA . PHE A 1 169 ? 13.643 -0.698 34.669 1.00 13.81 145 PHE A CA 1
ATOM 1267 C C . PHE A 1 169 ? 13.767 0.814 34.882 1.00 19.23 145 PHE A C 1
ATOM 1268 O O . PHE A 1 169 ? 14.871 1.341 34.944 1.00 17.12 145 PHE A O 1
ATOM 1276 N N . VAL A 1 170 ? 12.636 1.509 34.993 1.00 13.35 146 VAL A N 1
ATOM 1277 C CA . VAL A 1 170 ? 12.661 2.963 35.156 1.00 14.09 146 VAL A CA 1
ATOM 1278 C C . VAL A 1 170 ? 13.384 3.384 36.444 1.00 17.35 146 VAL A C 1
ATOM 1279 O O . VAL A 1 170 ? 14.383 4.106 36.377 1.00 15.03 146 VAL A O 1
ATOM 1283 N N . PRO A 1 171 ? 12.905 2.929 37.619 1.00 17.34 147 PRO A N 1
ATOM 1284 C CA . PRO A 1 171 ? 13.640 3.351 38.824 1.00 14.66 147 PRO A CA 1
ATOM 1285 C C . PRO A 1 171 ? 15.053 2.768 38.930 1.00 17.04 147 PRO A C 1
ATOM 1286 O O . PRO A 1 171 ? 15.900 3.397 39.558 1.00 17.74 147 PRO A O 1
ATOM 1290 N N . MET A 1 172 ? 15.305 1.588 38.359 1.00 16.37 148 MET A N 1
ATOM 1291 C CA . MET A 1 172 ? 16.665 1.047 38.354 1.00 18.31 148 MET A CA 1
ATOM 1292 C C . MET A 1 172 ? 17.625 1.969 37.608 1.00 17.82 148 MET A C 1
ATOM 1293 O O . MET A 1 172 ? 18.718 2.260 38.098 1.00 19.17 148 MET A O 1
ATOM 1298 N N . VAL A 1 173 ? 17.195 2.450 36.443 1.00 18.60 149 VAL A N 1
ATOM 1299 C CA . VAL A 1 173 ? 17.998 3.398 35.681 1.00 16.80 149 VAL A CA 1
ATOM 1300 C C . VAL A 1 173 ? 18.241 4.664 36.484 1.00 18.18 149 VAL A C 1
ATOM 1301 O O . VAL A 1 173 ? 19.348 5.194 36.503 1.00 18.81 149 VAL A O 1
ATOM 1305 N N . GLU A 1 174 ? 17.215 5.147 37.175 1.00 17.79 150 GLU A N 1
ATOM 1306 C CA . GLU A 1 174 ? 17.383 6.372 37.959 1.00 19.59 150 GLU A CA 1
ATOM 1307 C C . GLU A 1 174 ? 18.349 6.185 39.144 1.00 22.07 150 GLU A C 1
ATOM 1308 O O . GLU A 1 174 ? 18.984 7.150 39.575 1.00 21.99 150 GLU A O 1
ATOM 1314 N N A GLU A 1 175 ? 18.457 4.940 39.612 0.69 18.08 151 GLU A N 1
ATOM 1315 N N B GLU A 1 175 ? 18.486 4.973 39.680 0.31 19.38 151 GLU A N 1
ATOM 1316 C CA A GLU A 1 175 ? 19.397 4.560 40.678 0.69 19.35 151 GLU A CA 1
ATOM 1317 C CA B GLU A 1 175 ? 19.488 4.750 40.743 0.31 19.18 151 GLU A CA 1
ATOM 1318 C C A GLU A 1 175 ? 20.788 4.244 40.131 0.69 23.41 151 GLU A C 1
ATOM 1319 C C B GLU A 1 175 ? 20.887 4.555 40.144 0.31 23.70 151 GLU A C 1
ATOM 1320 O O A GLU A 1 175 ? 21.688 3.854 40.877 0.69 21.40 151 GLU A O 1
ATOM 1321 O O B GLU A 1 175 ? 21.895 4.584 40.855 0.31 23.58 151 GLU A O 1
ATOM 1332 N N . GLY A 1 176 ? 20.949 4.412 38.823 1.00 23.67 152 GLY A N 1
ATOM 1333 C CA . GLY A 1 176 ? 22.224 4.213 38.149 1.00 25.12 152 GLY A CA 1
ATOM 1334 C C . GLY A 1 176 ? 22.611 2.765 37.926 1.00 27.56 152 GLY A C 1
ATOM 1335 O O . GLY A 1 176 ? 23.788 2.453 37.733 1.00 28.18 152 GLY A O 1
ATOM 1336 N N . ILE A 1 177 ? 21.629 1.869 37.948 1.00 24.43 153 ILE A N 1
ATOM 1337 C CA . ILE A 1 177 ? 21.911 0.444 37.761 1.00 23.18 153 ILE A CA 1
ATOM 1338 C C . ILE A 1 177 ? 21.809 0.062 36.284 1.00 26.21 153 ILE A C 1
ATOM 1339 O O . ILE A 1 177 ? 20.710 -0.104 35.765 1.00 24.18 153 ILE A O 1
ATOM 1344 N N . PHE A 1 178 ? 22.949 -0.078 35.609 1.00 22.80 154 PHE A N 1
ATOM 1345 C CA . PHE A 1 178 ? 22.939 -0.294 34.155 1.00 23.55 154 PHE A CA 1
ATOM 1346 C C . PHE A 1 178 ? 23.473 -1.667 33.753 1.00 25.52 154 PHE A C 1
ATOM 1347 O O . PHE A 1 178 ? 23.466 -2.023 32.569 1.00 25.05 154 PHE A O 1
ATOM 1355 N N . GLU A 1 179 ? 23.941 -2.426 34.737 1.00 24.51 155 GLU A N 1
ATOM 1356 C CA . GLU A 1 179 ? 24.501 -3.749 34.510 1.00 28.08 155 GLU A CA 1
ATOM 1357 C C . GLU A 1 179 ? 24.622 -4.438 35.854 1.00 27.56 155 GLU A C 1
ATOM 1358 O O . GLU A 1 179 ? 24.278 -3.858 36.880 1.00 30.26 155 GLU A O 1
ATOM 1364 N N . GLY A 1 180 ? 25.113 -5.673 35.850 1.00 29.49 156 GLY A N 1
ATOM 1365 C CA . GLY A 1 180 ? 25.352 -6.395 37.090 1.00 27.43 156 GLY A CA 1
ATOM 1366 C C . GLY A 1 180 ? 24.291 -7.429 37.436 1.00 27.05 156 GLY A C 1
ATOM 1367 O O . GLY A 1 180 ? 23.316 -7.597 36.703 1.00 26.01 156 GLY A O 1
ATOM 1368 N N . ASP A 1 181 ? 24.483 -8.106 38.568 1.00 29.63 157 ASP A N 1
ATOM 1369 C CA . ASP A 1 181 ? 23.647 -9.234 38.972 1.00 28.65 157 ASP A CA 1
ATOM 1370 C C . ASP A 1 181 ? 22.187 -8.860 39.227 1.00 29.50 157 ASP A C 1
ATOM 1371 O O . ASP A 1 181 ? 21.282 -9.626 38.913 1.00 26.77 157 ASP A O 1
ATOM 1376 N N . PHE A 1 182 ? 21.968 -7.694 39.822 1.00 24.23 158 PHE A N 1
ATOM 1377 C CA . PHE A 1 182 ? 20.620 -7.269 40.174 1.00 26.26 158 PHE A CA 1
ATOM 1378 C C . PHE A 1 182 ? 19.852 -6.972 38.887 1.00 24.17 158 PHE A C 1
ATOM 1379 O O . PHE A 1 182 ? 18.718 -7.403 38.711 1.00 25.08 158 PHE A O 1
ATOM 1387 N N . LEU A 1 183 ? 20.481 -6.263 37.960 1.00 19.48 159 LEU A N 1
ATOM 1388 C CA . LEU A 1 183 ? 19.818 -6.031 36.677 1.00 22.19 159 LEU A CA 1
ATOM 1389 C C . LEU A 1 183 ? 19.579 -7.349 35.920 1.00 21.68 159 LEU A C 1
ATOM 1390 O O . LEU A 1 183 ? 18.541 -7.530 35.281 1.00 21.05 159 LEU A O 1
ATOM 1395 N N . GLN A 1 184 ? 20.531 -8.273 35.991 1.00 23.99 160 GLN A N 1
ATOM 1396 C CA . GLN A 1 184 ? 20.352 -9.570 35.343 1.00 24.46 160 GLN A CA 1
ATOM 1397 C C . GLN A 1 184 ? 19.106 -10.248 35.900 1.00 24.55 160 GLN A C 1
ATOM 1398 O O . GLN A 1 184 ? 18.340 -10.862 35.161 1.00 22.17 160 GLN A O 1
ATOM 1404 N N A SER A 1 185 ? 18.916 -10.126 37.211 0.39 22.03 161 SER A N 1
ATOM 1405 N N B SER A 1 185 ? 18.902 -10.134 37.210 0.61 21.83 161 SER A N 1
ATOM 1406 C CA A SER A 1 185 ? 17.759 -10.706 37.882 0.39 22.43 161 SER A CA 1
ATOM 1407 C CA B SER A 1 185 ? 17.739 -10.751 37.845 0.61 22.15 161 SER A CA 1
ATOM 1408 C 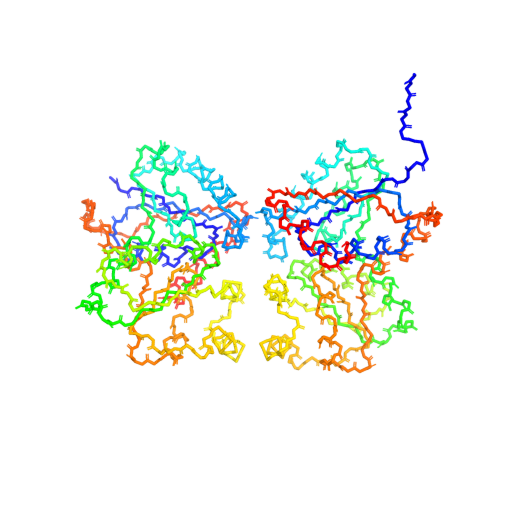C A SER A 1 185 ? 16.449 -10.116 37.369 0.39 19.27 161 SER A C 1
ATOM 1409 C C B SER A 1 185 ? 16.423 -10.113 37.394 0.61 18.59 161 SER A C 1
ATOM 1410 O O A SER A 1 185 ? 15.469 -10.835 37.165 0.39 20.51 161 SER A O 1
ATOM 1411 O O B SER A 1 185 ? 15.409 -10.799 37.248 0.61 20.81 161 SER A O 1
ATOM 1416 N N . ALA A 1 186 ? 16.437 -8.803 37.175 1.00 19.64 162 ALA A N 1
ATOM 1417 C CA . ALA A 1 186 ? 15.254 -8.109 36.669 1.00 20.67 162 ALA A CA 1
ATOM 1418 C C . ALA A 1 186 ? 14.933 -8.575 35.247 1.00 22.08 162 ALA A C 1
ATOM 1419 O O . ALA A 1 186 ? 13.778 -8.802 34.889 1.00 20.84 162 ALA A O 1
ATOM 1421 N N . MET A 1 187 ? 15.970 -8.699 34.437 1.00 18.11 163 MET A N 1
ATOM 1422 C CA . MET A 1 187 ? 15.780 -9.166 33.068 1.00 21.74 163 MET A CA 1
ATOM 1423 C C . MET A 1 187 ? 15.226 -10.589 33.055 1.00 22.30 163 MET A C 1
ATOM 1424 O O . MET A 1 187 ? 14.312 -10.900 32.275 1.00 24.12 163 MET A O 1
ATOM 1429 N N . GLU A 1 188 ? 15.740 -11.442 33.937 1.00 24.94 164 GLU A N 1
ATOM 1430 C CA . GLU A 1 188 ? 15.251 -12.812 34.014 1.00 23.71 164 GLU A CA 1
ATOM 1431 C C . GLU A 1 188 ? 13.804 -12.830 34.475 1.00 28.27 164 GLU A C 1
ATOM 1432 O O . GLU A 1 188 ? 12.998 -13.630 33.993 1.00 28.05 164 GLU A O 1
ATOM 1438 N N . TYR A 1 189 ? 13.472 -11.921 35.387 1.00 21.48 165 TYR A N 1
ATOM 1439 C CA . TYR A 1 189 ? 12.115 -11.810 35.892 1.00 25.91 165 TYR A CA 1
ATOM 1440 C C . TYR A 1 189 ? 11.139 -11.455 34.778 1.00 20.71 165 TYR A C 1
ATOM 1441 O O . TYR A 1 189 ? 10.111 -12.115 34.617 1.00 26.25 165 TYR A O 1
ATOM 1450 N N . TYR A 1 190 ? 11.447 -10.415 34.014 1.00 18.79 166 TYR A N 1
ATOM 1451 C CA . TYR A 1 190 ? 10.523 -9.979 32.973 1.00 19.89 166 TYR A CA 1
ATOM 1452 C C . TYR A 1 190 ? 10.543 -10.895 31.754 1.00 25.87 166 TYR A C 1
ATOM 1453 O O . TYR A 1 190 ? 9.526 -11.068 31.100 1.00 23.53 166 TYR A O 1
ATOM 1462 N N . PHE A 1 191 ? 11.694 -11.483 31.454 1.00 20.16 167 PHE A N 1
ATOM 1463 C CA . PHE A 1 191 ? 11.860 -12.136 30.153 1.00 21.26 167 PHE A CA 1
ATOM 1464 C C . PHE A 1 191 ? 11.863 -13.661 30.228 1.00 25.55 167 PHE A C 1
ATOM 1465 O O . PHE A 1 191 ? 12.187 -14.342 29.256 1.00 29.32 167 PHE A O 1
ATOM 1473 N N . LYS A 1 192 ? 11.520 -14.203 31.392 1.00 29.41 168 LYS A N 1
ATOM 1474 C CA . LYS A 1 192 ? 11.447 -15.647 31.532 1.00 35.38 168 LYS A CA 1
ATOM 1475 C C . LYS A 1 192 ? 10.405 -16.222 30.568 1.00 35.24 168 LYS A C 1
ATOM 1476 O O . LYS A 1 192 ? 9.296 -15.700 30.452 1.00 42.62 168 LYS A O 1
ATOM 1482 N N . ASN A 1 193 ? 10.780 -17.278 29.862 0.88 36.29 169 ASN A N 1
ATOM 1483 C CA . ASN A 1 193 ? 9.882 -17.904 28.899 0.88 54.64 169 ASN A CA 1
ATOM 1484 C C . ASN A 1 193 ? 9.395 -16.929 27.828 0.88 52.47 169 ASN A C 1
ATOM 1485 O O . ASN A 1 193 ? 8.274 -17.035 27.320 0.88 52.14 169 ASN A O 1
ATOM 1490 N N . ILE A 1 194 ? 10.238 -15.961 27.498 1.00 43.81 170 ILE A N 1
ATOM 1491 C CA . ILE A 1 194 ? 9.951 -15.121 26.352 1.00 41.37 170 ILE A CA 1
ATOM 1492 C C . ILE A 1 194 ? 10.851 -15.549 25.211 1.00 43.55 170 ILE A C 1
ATOM 1493 O O . ILE A 1 194 ? 12.006 -15.906 25.427 1.00 47.97 170 ILE A O 1
ATOM 1498 N N . THR A 1 195 ? 10.312 -15.561 23.998 1.00 36.12 171 THR A N 1
ATOM 1499 C CA . THR A 1 195 ? 11.117 -15.928 22.845 1.00 41.21 171 THR A CA 1
ATOM 1500 C C . THR A 1 195 ? 12.026 -14.761 22.475 1.00 36.58 171 THR A C 1
ATOM 1501 O O . THR A 1 195 ? 11.670 -13.603 22.692 1.00 37.45 171 THR A O 1
ATOM 1505 N N . THR A 1 196 ? 13.198 -15.065 21.929 1.00 32.93 172 THR A N 1
ATOM 1506 C CA . THR A 1 196 ? 14.150 -14.028 21.544 1.00 37.31 172 THR A CA 1
ATOM 1507 C C . THR A 1 196 ? 13.651 -13.277 20.316 1.00 31.29 172 THR A C 1
ATOM 1508 O O . THR A 1 196 ? 13.381 -13.883 19.287 1.00 30.43 172 THR A O 1
ATOM 1512 N N . PRO A 1 197 ? 13.526 -11.948 20.421 1.00 25.61 173 PRO A N 1
ATOM 1513 C CA . PRO A 1 197 ? 12.922 -11.209 19.308 1.00 26.19 173 PRO A CA 1
ATOM 1514 C C . PRO A 1 197 ? 13.931 -10.796 18.238 1.00 29.36 173 PRO A C 1
ATOM 1515 O O . PRO A 1 197 ? 15.134 -10.717 18.494 1.00 23.08 173 PRO A O 1
ATOM 1519 N N . ASP A 1 198 ? 13.435 -10.541 17.031 1.00 24.41 174 ASP A N 1
ATOM 1520 C CA . ASP A 1 198 ? 14.270 -9.978 15.984 1.00 24.56 174 ASP A CA 1
ATOM 1521 C C . ASP A 1 198 ? 14.489 -8.487 16.201 1.00 22.77 174 ASP A C 1
ATOM 1522 O O . ASP A 1 198 ? 15.534 -7.942 15.825 1.00 20.85 174 ASP A O 1
ATOM 1527 N N . ALA A 1 199 ? 13.502 -7.827 16.806 1.00 22.99 175 ALA A N 1
ATOM 1528 C CA . ALA A 1 199 ? 13.642 -6.423 17.179 1.00 21.22 175 ALA A CA 1
ATOM 1529 C C . ALA A 1 199 ? 13.100 -6.175 18.581 1.00 20.16 175 ALA A C 1
ATOM 1530 O O . ALA A 1 199 ? 12.043 -6.684 18.946 1.00 19.51 175 ALA A O 1
ATOM 1532 N N . LEU A 1 200 ? 13.828 -5.376 19.352 1.00 14.75 176 LEU A N 1
ATOM 1533 C CA . LEU A 1 200 ? 13.367 -4.979 20.691 1.00 15.35 176 LEU A CA 1
ATOM 1534 C C . LEU A 1 200 ? 13.133 -3.477 20.669 1.00 14.34 176 LEU A C 1
ATOM 1535 O O . LEU A 1 200 ? 14.077 -2.697 20.490 1.00 17.67 176 LEU A O 1
ATOM 1540 N N . ILE A 1 201 ? 11.879 -3.056 20.796 1.00 15.08 177 ILE A N 1
ATOM 1541 C CA . ILE A 1 201 ? 11.613 -1.629 20.812 1.00 14.62 177 ILE A CA 1
ATOM 1542 C C . ILE A 1 201 ? 11.823 -1.095 22.229 1.00 16.53 177 ILE A C 1
ATOM 1543 O O . ILE A 1 201 ? 11.138 -1.508 23.175 1.00 16.13 177 ILE A O 1
ATOM 1548 N N . LEU A 1 202 ? 12.777 -0.184 22.376 1.00 16.47 178 LEU A N 1
ATOM 1549 C CA . LEU A 1 202 ? 13.025 0.433 23.676 1.00 18.49 178 LEU A CA 1
ATOM 1550 C C . LEU A 1 202 ? 12.004 1.549 23.872 1.00 15.33 178 LEU A C 1
ATOM 1551 O O . LEU A 1 202 ? 12.320 2.739 23.716 1.00 18.90 178 LEU A O 1
ATOM 1556 N N . ALA A 1 203 ? 10.771 1.156 24.180 1.00 15.65 179 ALA A N 1
ATOM 1557 C CA . ALA A 1 203 ? 9.648 2.085 24.155 1.00 16.38 179 ALA A CA 1
ATOM 1558 C C . ALA A 1 203 ? 9.494 2.826 25.476 1.00 16.89 179 ALA A C 1
ATOM 1559 O O . ALA A 1 203 ? 8.382 2.944 26.012 1.00 15.50 179 ALA A O 1
ATOM 1561 N N . CYS A 1 204 ? 10.609 3.349 25.982 1.00 14.66 180 CYS A N 1
ATOM 1562 C CA . CYS A 1 204 ? 10.616 4.108 27.234 1.00 14.49 180 CYS A CA 1
ATOM 1563 C C . CYS A 1 204 ? 11.905 4.923 27.262 1.00 18.41 180 CYS A C 1
ATOM 1564 O O . CYS A 1 204 ? 12.973 4.418 26.883 1.00 16.33 180 CYS A O 1
ATOM 1567 N N . THR A 1 205 ? 11.805 6.180 27.687 1.00 16.53 181 THR A N 1
ATOM 1568 C CA . THR A 1 205 ? 12.943 7.097 27.646 1.00 16.34 181 THR A CA 1
ATOM 1569 C C . THR A 1 205 ? 14.165 6.548 28.393 1.00 18.89 181 THR A C 1
ATOM 1570 O O . THR A 1 205 ? 15.303 6.835 28.029 1.00 18.97 181 THR A O 1
ATOM 1574 N N . HIS A 1 206 ? 13.923 5.762 29.442 1.00 15.67 182 HIS A N 1
ATOM 1575 C CA . HIS A 1 206 ? 15.017 5.308 30.296 1.00 16.24 182 HIS A CA 1
ATOM 1576 C C . HIS A 1 206 ? 15.778 4.138 29.706 1.00 16.69 182 HIS A C 1
ATOM 1577 O O . HIS A 1 206 ? 16.905 3.850 30.115 1.00 17.81 182 HIS A O 1
ATOM 1584 N N . PHE A 1 207 ? 15.168 3.444 28.754 1.00 16.91 183 PHE A N 1
ATOM 1585 C CA . PHE A 1 207 ? 15.708 2.145 28.372 1.00 17.36 183 PHE A CA 1
ATOM 1586 C C . PHE A 1 207 ? 17.018 2.138 27.567 1.00 16.48 183 PHE A C 1
ATOM 1587 O O . PHE A 1 207 ? 17.742 1.139 27.620 1.00 21.33 183 PHE A O 1
ATOM 1595 N N . PRO A 1 208 ? 17.332 3.223 26.817 1.00 20.25 184 PRO A N 1
ATOM 1596 C CA . PRO A 1 208 ? 18.652 3.198 26.174 1.00 21.43 184 PRO A CA 1
ATOM 1597 C C . PRO A 1 208 ? 19.824 3.034 27.155 1.00 19.30 184 PRO A C 1
ATOM 1598 O O . PRO A 1 208 ? 20.887 2.541 26.766 1.00 22.57 184 PRO A O 1
ATOM 1602 N N . LEU A 1 209 ? 19.634 3.429 28.411 1.00 17.23 185 LEU A N 1
ATOM 1603 C CA . LEU A 1 209 ? 20.703 3.315 29.406 1.00 18.50 185 LEU A CA 1
ATOM 1604 C C . LEU A 1 209 ? 20.987 1.842 29.712 1.00 20.96 185 LEU A C 1
ATOM 1605 O O . LEU A 1 209 ? 22.043 1.499 30.245 1.00 25.27 185 LEU A O 1
ATOM 1610 N N . LEU A 1 210 ? 20.026 0.981 29.378 1.00 19.07 186 LEU A N 1
ATOM 1611 C CA . LEU A 1 210 ? 20.144 -0.456 29.596 1.00 22.25 186 LEU A CA 1
ATOM 1612 C C . LEU A 1 210 ? 20.437 -1.199 28.303 1.00 23.92 186 LEU A C 1
ATOM 1613 O O . LEU A 1 210 ? 20.425 -2.432 28.266 1.00 21.48 186 LEU A O 1
ATOM 1618 N N . GLY A 1 211 ? 20.676 -0.457 27.229 1.00 21.97 187 GLY A N 1
ATOM 1619 C CA . GLY A 1 211 ? 20.804 -1.081 25.926 1.00 19.53 187 GLY A CA 1
ATOM 1620 C C . GLY A 1 211 ? 21.924 -2.099 25.821 1.00 22.63 187 GLY A C 1
ATOM 1621 O O . GLY A 1 211 ? 21.733 -3.176 25.254 1.00 25.80 187 GLY A O 1
ATOM 1622 N N . ARG A 1 212 ? 23.094 -1.774 26.359 1.00 20.15 188 ARG A N 1
ATOM 1623 C CA . ARG A 1 212 ? 24.214 -2.707 26.296 1.00 26.69 188 ARG A CA 1
ATOM 1624 C C . ARG A 1 212 ? 23.872 -4.004 27.028 1.00 27.06 188 ARG A C 1
ATOM 1625 O O . ARG A 1 212 ? 24.132 -5.102 26.532 1.00 27.18 188 ARG A O 1
ATOM 1633 N N . SER A 1 213 ? 23.270 -3.870 28.205 1.00 22.79 189 SER A N 1
ATOM 1634 C CA . SER A 1 213 ? 22.874 -5.032 28.986 1.00 22.54 189 SER A CA 1
ATOM 1635 C C . SER A 1 213 ? 21.754 -5.831 28.321 1.00 19.85 189 SER A C 1
ATOM 1636 O O . SER A 1 213 ? 21.781 -7.061 28.333 1.00 23.23 189 SER A O 1
ATOM 1639 N N . LEU A 1 214 ? 20.771 -5.139 27.757 1.00 22.13 190 LEU A N 1
ATOM 1640 C CA . LEU A 1 214 ? 19.678 -5.818 27.051 1.00 21.43 190 LEU A CA 1
ATOM 1641 C C . LEU A 1 214 ? 20.204 -6.581 25.838 1.00 24.57 190 LEU A C 1
ATOM 1642 O O . LEU A 1 214 ? 19.796 -7.713 25.575 1.00 26.61 190 LEU A O 1
ATOM 1647 N N . SER A 1 215 ? 21.130 -5.964 25.114 1.00 21.76 191 SER A N 1
ATOM 1648 C CA . SER A 1 215 ? 21.698 -6.594 23.920 1.00 26.09 191 SER A CA 1
ATOM 1649 C C . SER A 1 215 ? 22.499 -7.837 24.295 1.00 30.77 191 SER A C 1
ATOM 1650 O O . SER A 1 215 ? 22.417 -8.864 23.625 1.00 27.52 191 SER A O 1
ATOM 1653 N N . LYS A 1 216 ? 23.258 -7.755 25.387 1.00 29.80 192 LYS A N 1
ATOM 1654 C CA . LYS A 1 216 ? 24.011 -8.906 25.863 1.00 32.02 192 LYS A CA 1
ATOM 1655 C C . LYS A 1 216 ? 23.066 -10.019 26.313 1.00 27.78 192 LYS A C 1
ATOM 1656 O O . LYS A 1 216 ? 23.324 -11.195 26.063 1.00 29.36 192 LYS A O 1
ATOM 1662 N N . TYR A 1 217 ? 21.957 -9.641 26.941 1.00 25.17 193 TYR A N 1
ATOM 1663 C CA . TYR A 1 217 ? 20.963 -10.617 27.399 1.00 26.94 193 TYR A CA 1
ATOM 1664 C C . TYR A 1 217 ? 20.356 -11.381 26.222 1.00 28.42 193 TYR A C 1
ATOM 1665 O O . TYR A 1 217 ? 20.278 -12.610 26.238 1.00 28.31 193 TYR A O 1
ATOM 1674 N N . PHE A 1 218 ? 19.934 -10.651 25.196 1.00 25.45 194 PHE A N 1
ATOM 1675 C CA . PHE A 1 218 ? 19.227 -11.279 24.079 1.00 24.49 194 PHE A CA 1
ATOM 1676 C C . PHE A 1 218 ? 20.148 -11.860 23.004 1.00 29.46 194 PHE A C 1
ATOM 1677 O O . PHE A 1 218 ? 19.787 -12.827 22.326 1.00 31.12 194 PHE A O 1
ATOM 1685 N N . GLY A 1 219 ? 21.333 -11.280 22.852 1.00 28.19 195 GLY A N 1
ATOM 1686 C CA . GLY A 1 219 ? 22.278 -11.761 21.854 1.00 31.68 195 GLY A CA 1
ATOM 1687 C C . GLY A 1 219 ? 22.161 -11.008 20.540 1.00 35.09 195 GLY A C 1
ATOM 1688 O O . GLY A 1 219 ? 21.294 -10.153 20.375 1.00 31.56 195 GLY A O 1
ATOM 1689 N N . ASP A 1 220 ? 23.025 -11.341 19.588 1.00 43.53 196 ASP A N 1
ATOM 1690 C CA . ASP A 1 220 ? 23.177 -10.512 18.391 1.00 48.66 196 ASP A CA 1
ATOM 1691 C C . ASP A 1 220 ? 22.074 -10.676 17.346 1.00 48.37 196 ASP A C 1
ATOM 1692 O O . ASP A 1 220 ? 22.109 -10.023 16.307 1.00 52.91 196 ASP A O 1
ATOM 1697 N N . LYS A 1 221 ? 21.097 -11.539 17.602 1.00 41.66 197 LYS A N 1
ATOM 1698 C CA . LYS A 1 221 ? 19.996 -11.673 16.651 1.00 43.99 197 LYS A CA 1
ATOM 1699 C C . LYS A 1 221 ? 18.966 -10.562 16.866 1.00 37.22 197 LYS A C 1
ATOM 1700 O O . LYS A 1 221 ? 18.104 -10.316 16.021 1.00 37.79 197 LYS A O 1
ATOM 1706 N N . THR A 1 222 ? 19.074 -9.876 17.997 1.00 29.54 198 THR A N 1
ATOM 1707 C CA . THR A 1 222 ? 18.083 -8.876 18.362 1.00 27.89 198 THR A CA 1
ATOM 1708 C C . THR A 1 222 ? 18.539 -7.448 18.065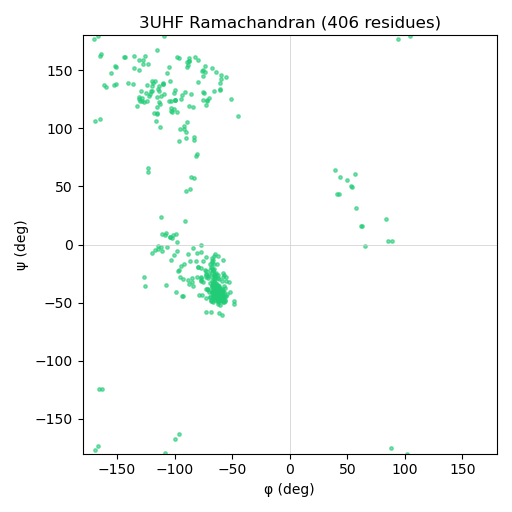 1.00 29.02 198 THR A C 1
ATOM 1709 O O . THR A 1 222 ? 19.510 -6.964 18.644 1.00 29.56 198 THR A O 1
ATOM 1713 N N . LYS A 1 223 ? 17.833 -6.773 17.164 1.00 27.29 199 LYS A N 1
ATOM 1714 C CA . LYS A 1 223 ? 18.117 -5.370 16.882 1.00 22.61 199 LYS A CA 1
ATOM 1715 C C . LYS A 1 223 ? 17.381 -4.469 17.865 1.00 24.66 199 LYS A C 1
ATOM 1716 O O . LYS A 1 223 ? 16.179 -4.616 18.064 1.00 27.20 199 LYS A O 1
ATOM 1722 N N . LEU A 1 224 ? 18.097 -3.535 18.488 1.00 19.57 200 LEU A N 1
ATOM 1723 C CA . LEU A 1 224 ? 17.464 -2.627 19.431 1.00 19.13 200 LEU A CA 1
ATOM 1724 C C . LEU A 1 224 ? 16.986 -1.380 18.690 1.00 19.65 200 LEU A C 1
ATOM 1725 O O . LEU A 1 224 ? 17.731 -0.794 17.901 1.00 23.30 200 LEU A O 1
ATOM 1730 N N . ILE A 1 225 ? 15.735 -1.000 18.933 1.00 17.13 201 ILE A N 1
ATOM 1731 C CA . ILE A 1 225 ? 15.160 0.197 18.333 1.00 21.06 201 ILE A CA 1
ATOM 1732 C C . ILE A 1 225 ? 15.141 1.323 19.363 1.00 22.35 201 ILE A C 1
ATOM 1733 O O . ILE A 1 225 ? 14.429 1.246 20.357 1.00 19.47 201 ILE A O 1
ATOM 1738 N N . HIS A 1 226 ? 15.928 2.369 19.113 1.00 18.83 202 HIS A N 1
ATOM 1739 C CA . HIS A 1 226 ? 16.102 3.481 20.061 1.00 17.09 202 HIS A CA 1
ATOM 1740 C C . HIS A 1 226 ? 15.104 4.595 19.676 1.00 19.82 202 HIS A C 1
ATOM 1741 O O . HIS A 1 226 ? 15.063 5.019 18.517 1.00 17.93 202 HIS A O 1
ATOM 1748 N N . SER A 1 227 ? 14.270 5.027 20.622 1.00 16.16 203 SER A N 1
ATOM 1749 C CA . SER A 1 227 ? 13.209 6.000 20.332 1.00 18.60 203 SER A CA 1
ATOM 1750 C C . SER A 1 227 ? 13.750 7.362 19.917 1.00 19.32 203 SER A C 1
ATOM 1751 O O . SER A 1 227 ? 13.140 8.056 19.092 1.00 17.71 203 SER A O 1
ATOM 1754 N N . GLY A 1 228 ? 14.889 7.748 20.486 1.00 18.66 204 GLY A N 1
ATOM 1755 C CA . GLY A 1 228 ? 15.528 9.007 20.131 1.00 20.66 204 GLY A CA 1
ATOM 1756 C C . GLY A 1 228 ? 16.080 9.004 18.715 1.00 24.23 204 GLY A C 1
ATOM 1757 O O . GLY A 1 228 ? 15.880 9.952 17.951 1.00 21.24 204 GLY A O 1
ATOM 1758 N N . ASP A 1 229 ? 16.803 7.953 18.360 1.00 18.44 205 ASP A N 1
ATOM 1759 C CA . ASP A 1 229 ? 17.307 7.843 16.988 1.00 18.01 205 ASP A CA 1
ATOM 1760 C C . ASP A 1 229 ? 16.133 7.750 16.016 1.00 19.79 205 ASP A C 1
ATOM 1761 O O . ASP A 1 229 ? 16.190 8.281 14.912 1.00 19.49 205 ASP A O 1
ATOM 1766 N N . ALA A 1 230 ? 15.068 7.069 16.430 1.00 19.98 206 ALA A N 1
ATOM 1767 C CA . ALA A 1 230 ? 13.884 6.933 15.581 1.00 19.38 206 ALA A CA 1
ATOM 1768 C C . ALA A 1 230 ? 13.246 8.285 15.274 1.00 19.07 206 ALA A C 1
ATOM 1769 O O . ALA A 1 230 ? 12.898 8.571 14.126 1.00 18.83 206 ALA A O 1
ATOM 1771 N N . ILE A 1 231 ? 13.071 9.114 16.301 1.00 19.33 207 ILE A N 1
ATOM 1772 C CA . ILE A 1 231 ? 12.423 10.403 16.096 1.00 19.07 207 ILE A CA 1
ATOM 1773 C C . ILE A 1 231 ? 13.313 11.318 15.241 1.00 18.50 207 ILE A C 1
ATOM 1774 O O . ILE A 1 231 ? 12.806 12.119 14.468 1.00 20.62 207 ILE A O 1
ATOM 1779 N N . VAL A 1 232 ? 14.633 11.183 15.341 1.00 23.07 208 VAL A N 1
ATOM 1780 C CA . VAL A 1 232 ? 15.508 11.968 14.459 1.00 22.84 208 VAL A CA 1
ATOM 1781 C C . VAL A 1 232 ? 15.204 11.675 12.982 1.00 22.43 208 VAL A C 1
ATOM 1782 O O . VAL A 1 232 ? 15.030 12.592 12.181 1.00 23.62 208 VAL A O 1
ATOM 1786 N N . GLU A 1 233 ? 15.115 10.398 12.626 1.00 21.22 209 GLU A N 1
ATOM 1787 C CA . GLU A 1 233 ? 14.873 10.034 11.229 1.00 23.42 209 GLU A CA 1
ATOM 1788 C C . GLU A 1 233 ? 13.485 10.488 10.777 1.00 26.46 209 GLU A C 1
ATOM 1789 O O . GLU A 1 233 ? 13.295 10.959 9.655 1.00 26.68 209 GLU A O 1
ATOM 1795 N N . PHE A 1 234 ? 12.522 10.328 11.676 1.00 24.70 210 PHE A N 1
ATOM 1796 C CA . PHE A 1 234 ? 11.141 10.752 11.468 1.00 24.73 210 PHE A CA 1
ATOM 1797 C C . PHE A 1 234 ? 11.044 12.251 11.183 1.00 28.04 210 PHE A C 1
ATOM 1798 O O . PHE A 1 234 ? 10.348 12.676 10.253 1.00 27.84 210 PHE A O 1
ATOM 1806 N N . LEU A 1 235 ? 11.733 13.060 11.986 1.00 25.62 211 LEU A N 1
ATOM 1807 C CA . LEU A 1 235 ? 11.680 14.509 11.817 1.00 26.27 211 LEU A CA 1
ATOM 1808 C C . LEU A 1 235 ? 12.288 14.979 10.503 1.00 29.61 211 LEU A C 1
ATOM 1809 O O . LEU A 1 235 ? 11.763 15.897 9.863 1.00 31.83 211 LEU A O 1
ATOM 1814 N N . LYS A 1 236 ? 13.395 14.360 10.102 1.00 28.71 212 LYS A N 1
ATOM 1815 C CA . LYS A 1 236 ? 14.038 14.733 8.840 1.00 34.79 212 LYS A CA 1
ATOM 1816 C C . LYS A 1 236 ? 13.118 14.497 7.647 1.00 37.96 212 LYS A C 1
ATOM 1817 O O . LYS A 1 236 ? 13.184 15.207 6.637 1.00 40.21 212 LYS A O 1
ATOM 1823 N N . GLU A 1 237 ? 12.239 13.511 7.769 1.00 36.24 213 GLU A N 1
ATOM 1824 C CA . GLU A 1 237 ? 11.298 13.200 6.698 1.00 42.26 213 GLU A CA 1
ATOM 1825 C C . GLU A 1 237 ? 10.041 14.076 6.722 1.00 41.06 213 GLU A C 1
ATOM 1826 O O . GLU A 1 237 ? 9.492 14.408 5.676 1.00 42.37 213 GLU A O 1
ATOM 1832 N N . ARG A 1 238 ? 9.580 14.421 7.922 1.00 38.01 214 ARG A N 1
ATOM 1833 C CA . ARG A 1 238 ? 8.302 15.108 8.110 1.00 42.57 214 ARG A CA 1
ATOM 1834 C C . ARG A 1 238 ? 8.424 16.616 8.012 1.00 46.33 214 ARG A C 1
ATOM 1835 O O . ARG A 1 238 ? 7.502 17.294 7.567 1.00 53.05 214 ARG A O 1
ATOM 1843 N N . GLU A 1 239 ? 9.550 17.143 8.469 1.00 44.35 215 GLU A N 1
ATOM 1844 C CA . GLU A 1 239 ? 9.756 18.581 8.476 1.00 45.50 215 GLU A CA 1
ATOM 1845 C C . GLU A 1 239 ? 10.892 18.965 7.540 1.00 52.54 215 GLU A C 1
ATOM 1846 O O . GLU A 1 239 ? 11.638 18.109 7.062 1.00 50.55 215 GLU A O 1
ATOM 1852 N N . ASN A 1 240 ? 11.006 20.257 7.267 1.00 59.12 216 ASN A N 1
ATOM 1853 C CA . ASN A 1 240 ? 12.070 20.748 6.414 1.00 76.03 216 ASN A CA 1
ATOM 1854 C C . ASN A 1 240 ? 13.231 21.240 7.266 1.00 78.50 216 ASN A C 1
ATOM 1855 O O . ASN A 1 240 ? 13.284 22.413 7.635 1.00 82.75 216 ASN A O 1
ATOM 1860 N N . ILE A 1 241 ? 14.154 20.336 7.586 1.00 73.57 217 ILE A N 1
ATOM 1861 C CA . ILE A 1 241 ? 15.269 20.672 8.463 1.00 63.04 217 ILE A CA 1
ATOM 1862 C C . ILE A 1 241 ? 16.620 20.596 7.765 1.00 66.63 217 ILE A C 1
ATOM 1863 O O . ILE A 1 241 ? 17.082 19.517 7.393 1.00 70.88 217 ILE A O 1
ATOM 1868 N N . ASP A 1 242 ? 17.253 21.751 7.597 1.00 61.98 218 ASP A N 1
ATOM 1869 C CA . ASP A 1 242 ? 18.631 21.800 7.138 1.00 65.86 218 ASP A CA 1
ATOM 1870 C C . ASP A 1 242 ? 19.540 21.517 8.328 1.00 57.74 218 ASP A C 1
ATOM 1871 O O . ASP A 1 242 ? 19.278 21.987 9.436 1.00 59.47 218 ASP A O 1
ATOM 1876 N N . LEU A 1 243 ? 20.595 20.740 8.103 1.00 51.34 219 LEU A N 1
ATOM 1877 C CA . LEU A 1 243 ? 21.589 20.496 9.139 1.00 50.79 219 LEU A CA 1
ATOM 1878 C C . LEU A 1 243 ? 22.237 21.810 9.561 1.00 50.81 219 LEU A C 1
ATOM 1879 O O . LEU A 1 243 ? 22.609 22.628 8.718 1.00 52.50 219 LEU A O 1
ATOM 1884 N N . LYS A 1 244 ? 22.358 22.012 10.869 1.00 41.53 220 LYS A N 1
ATOM 1885 C CA . LYS A 1 244 ? 22.912 23.250 11.401 1.00 45.30 220 LYS A CA 1
ATOM 1886 C C . LYS A 1 244 ? 24.425 23.161 11.551 1.00 51.56 220 LYS A C 1
ATOM 1887 O O . LYS A 1 244 ? 24.988 22.068 11.648 1.00 50.32 220 LYS A O 1
ATOM 1893 N N . ASN A 1 245 ? 25.073 24.323 11.561 1.00 53.00 221 ASN A N 1
ATOM 1894 C CA . ASN A 1 245 ? 26.517 24.406 11.702 1.00 53.88 221 ASN A CA 1
ATOM 1895 C C . ASN A 1 245 ? 26.980 23.839 13.039 1.00 53.88 221 ASN A C 1
ATOM 1896 O O . ASN A 1 245 ? 27.683 22.829 13.079 1.00 67.75 221 ASN A O 1
ATOM 1901 N N A HIS A 1 246 ? 26.526 24.482 14.116 0.56 40.78 222 HIS A N 1
ATOM 1902 N N B HIS A 1 246 ? 26.626 24.470 14.146 0.44 41.69 222 HIS A N 1
ATOM 1903 C CA A HIS A 1 246 ? 26.918 24.171 15.491 0.56 37.76 222 HIS A CA 1
ATOM 1904 C CA B HIS A 1 246 ? 27.038 23.865 15.400 0.44 39.23 222 HIS A CA 1
ATOM 1905 C C A HIS A 1 246 ? 25.902 23.292 16.225 0.56 39.24 222 HIS A C 1
ATOM 1906 C C B HIS A 1 246 ? 25.892 23.429 16.299 0.44 38.71 222 HIS A C 1
ATOM 1907 O O A HIS A 1 246 ? 24.811 23.036 15.717 0.56 39.48 222 HIS A O 1
ATOM 1908 O O B HIS A 1 246 ? 24.714 23.600 15.972 0.44 35.53 222 HIS A O 1
ATOM 1921 N N . LYS A 1 247 ? 26.273 22.852 17.429 1.00 35.93 223 LYS A N 1
ATOM 1922 C CA . LYS A 1 247 ? 25.339 22.226 18.358 1.00 45.92 223 LYS A CA 1
ATOM 1923 C C . LYS A 1 247 ? 24.344 23.256 18.852 1.00 46.90 223 LYS A C 1
ATOM 1924 O O . LYS A 1 247 ? 24.652 24.446 18.906 1.00 43.74 223 LYS A O 1
ATOM 1930 N N . ALA A 1 248 ? 23.158 22.792 19.225 1.00 38.55 224 ALA A N 1
ATOM 1931 C CA . ALA A 1 248 ? 22.111 23.678 19.705 1.00 39.23 224 ALA A CA 1
ATOM 1932 C C . ALA A 1 248 ? 22.466 24.311 21.047 1.00 36.91 224 ALA A C 1
ATOM 1933 O O . ALA A 1 248 ? 23.220 23.743 21.841 1.00 33.05 224 ALA A O 1
ATOM 1935 N N . LYS A 1 249 ? 21.923 25.500 21.286 1.00 35.96 225 LYS A N 1
ATOM 1936 C CA . LYS A 1 249 ? 21.920 26.071 22.622 1.00 39.64 225 LYS A CA 1
ATOM 1937 C C . LYS A 1 249 ? 20.874 25.307 23.419 1.00 32.46 225 LYS A C 1
ATOM 1938 O O . LYS A 1 249 ? 19.751 25.127 22.954 1.00 33.55 225 LYS A O 1
ATOM 1944 N N . LEU A 1 250 ? 21.245 24.836 24.605 1.00 31.27 226 LEU A N 1
ATOM 1945 C CA . LEU A 1 250 ? 20.339 24.038 25.420 1.00 32.95 226 LEU A CA 1
ATOM 1946 C C . LEU A 1 250 ? 19.889 24.823 26.646 1.00 36.22 226 LEU A C 1
ATOM 1947 O O . LEU A 1 250 ? 20.692 25.508 27.278 1.00 37.86 226 LEU A O 1
ATOM 1952 N N . HIS A 1 251 ? 18.604 24.726 26.972 1.00 29.96 227 HIS A N 1
ATOM 1953 C CA . HIS A 1 251 ? 18.079 25.304 28.206 1.00 30.30 227 HIS A CA 1
ATOM 1954 C C . HIS A 1 251 ? 17.288 24.234 28.934 1.00 32.62 227 HIS A C 1
ATOM 1955 O O . HIS A 1 251 ? 16.464 23.552 28.326 1.00 31.57 227 HIS A O 1
ATOM 1962 N N . PHE A 1 252 ? 17.542 24.093 30.233 1.00 29.25 228 PHE A N 1
ATOM 1963 C CA . PHE A 1 252 ? 16.887 23.067 31.035 1.00 26.33 228 PHE A CA 1
ATOM 1964 C C . PHE A 1 252 ? 15.955 23.672 32.070 1.00 31.85 228 PHE A C 1
ATOM 1965 O O . PHE A 1 252 ? 16.333 24.593 32.796 1.00 31.32 228 PHE A O 1
ATOM 1973 N N . TYR A 1 253 ? 14.740 23.143 32.134 1.00 26.33 229 TYR A N 1
ATOM 1974 C CA . TYR A 1 253 ? 13.790 23.505 33.177 1.00 29.44 229 TYR A CA 1
ATOM 1975 C C . TYR A 1 253 ? 13.200 22.255 33.811 1.00 27.26 229 TYR A C 1
ATOM 1976 O O . TYR A 1 253 ? 13.093 21.217 33.165 1.00 26.82 229 TYR A O 1
ATOM 1985 N N . ALA A 1 254 ? 12.827 22.345 35.084 1.00 26.55 230 ALA A N 1
ATOM 1986 C CA . ALA A 1 254 ? 12.213 21.206 35.739 1.00 27.78 230 ALA A CA 1
ATOM 1987 C C . ALA A 1 254 ? 11.273 21.679 36.829 1.00 30.30 230 ALA A C 1
ATOM 1988 O O . ALA A 1 254 ? 11.470 22.754 37.407 1.00 32.40 230 ALA A O 1
ATOM 1990 N N . SER A 1 255 ? 10.257 20.876 37.119 1.00 25.77 231 SER A N 1
ATOM 1991 C CA . SER A 1 255 ? 9.295 21.250 38.151 1.00 28.06 231 SER A CA 1
ATOM 1992 C C . SER A 1 255 ? 9.845 21.021 39.561 1.00 32.42 231 SER A C 1
ATOM 1993 O O . SER A 1 255 ? 9.207 21.390 40.550 1.00 31.86 231 SER A O 1
ATOM 1996 N N . SER A 1 256 ? 11.023 20.413 39.654 1.00 27.16 232 SER A N 1
ATOM 1997 C CA . SER A 1 256 ? 11.723 20.306 40.938 1.00 34.67 232 SER A CA 1
ATOM 1998 C C . SER A 1 256 ? 13.222 20.146 40.711 1.00 37.93 232 SER A C 1
ATOM 1999 O O . SER A 1 256 ? 13.627 19.575 39.707 1.00 39.00 232 SER A O 1
ATOM 2002 N N . ASP A 1 257 ? 14.029 20.670 41.633 1.00 29.43 233 ASP A N 1
ATOM 2003 C CA . ASP A 1 257 ? 15.478 20.431 41.653 1.00 30.91 233 ASP A CA 1
ATOM 2004 C C . ASP A 1 257 ? 16.109 20.414 40.257 1.00 31.79 233 ASP A C 1
ATOM 2005 O O . ASP A 1 257 ? 16.612 19.383 39.804 1.00 27.14 233 ASP A O 1
ATOM 2010 N N . VAL A 1 258 ? 16.054 21.548 39.572 1.00 29.50 234 VAL A N 1
ATOM 2011 C CA . VAL A 1 258 ? 16.535 21.613 38.198 1.00 33.21 234 VAL A CA 1
ATOM 2012 C C . VAL A 1 258 ? 18.044 21.362 38.101 1.00 33.06 234 VAL A C 1
ATOM 2013 O O . VAL A 1 258 ? 18.526 20.860 37.090 1.00 35.75 234 VAL A O 1
ATOM 2017 N N . GLU A 1 259 ? 18.787 21.682 39.158 1.00 31.11 235 GLU A N 1
ATOM 2018 C CA . GLU A 1 259 ? 20.235 21.494 39.121 1.00 30.97 235 GLU A CA 1
ATOM 2019 C C . GLU A 1 259 ? 20.609 20.013 38.995 1.00 32.19 235 GLU A C 1
ATOM 2020 O O . GLU A 1 259 ? 21.598 19.669 38.355 1.00 33.79 235 GLU A O 1
ATOM 2026 N N A SER A 1 260 ? 19.815 19.138 39.603 0.41 30.09 236 SER A N 1
ATOM 2027 N N B SER A 1 260 ? 19.812 19.144 39.608 0.59 30.12 236 SER A N 1
ATOM 2028 C CA A SER A 1 260 ? 20.055 17.708 39.463 0.41 28.65 236 SER A CA 1
ATOM 2029 C CA B SER A 1 260 ? 20.027 17.712 39.475 0.59 28.77 236 SER A CA 1
ATOM 2030 C C A SER A 1 260 ? 19.783 17.251 38.028 0.41 29.29 236 SER A C 1
ATOM 2031 C C B SER A 1 260 ? 19.797 17.275 38.026 0.59 29.39 236 SER A C 1
ATOM 2032 O O A SER A 1 260 ? 20.465 16.366 37.508 0.41 29.33 236 SER A O 1
ATOM 2033 O O B SER A 1 260 ? 20.520 16.428 37.495 0.59 29.42 236 SER A O 1
ATOM 2038 N N . LEU A 1 261 ? 18.785 17.857 37.390 1.00 27.74 237 LEU A N 1
ATOM 2039 C CA . LEU A 1 261 ? 18.486 17.545 35.992 1.00 27.36 237 LEU A CA 1
ATOM 2040 C C . LEU A 1 261 ? 19.647 17.957 35.093 1.00 28.71 237 LEU A C 1
ATOM 2041 O O . LEU A 1 261 ? 20.081 17.182 34.239 1.00 29.72 237 LEU A O 1
ATOM 2046 N N . LYS A 1 262 ? 20.142 19.176 35.286 1.00 30.87 238 LYS A N 1
ATOM 2047 C CA . LYS A 1 262 ? 21.274 19.673 34.512 1.00 31.72 238 LYS A CA 1
ATOM 2048 C C . LYS A 1 262 ? 22.502 18.788 34.709 1.00 33.56 238 LYS A C 1
ATOM 2049 O O . LYS A 1 262 ? 23.219 18.495 33.754 1.00 31.45 238 LYS A O 1
ATOM 2055 N N A ASN A 1 263 ? 22.737 18.367 35.950 0.49 32.55 239 ASN A N 1
ATOM 2056 N N B ASN A 1 263 ? 22.735 18.367 35.950 0.51 32.57 239 ASN A N 1
ATOM 2057 C CA A ASN A 1 263 ? 23.882 17.520 36.264 0.49 33.78 239 ASN A CA 1
ATOM 2058 C CA B ASN A 1 263 ? 23.870 17.508 36.262 0.51 33.76 239 ASN A CA 1
ATOM 2059 C C A ASN A 1 263 ? 23.824 16.176 35.539 0.49 34.69 239 ASN A C 1
ATOM 2060 C C B ASN A 1 263 ? 23.810 16.199 35.494 0.51 34.66 239 ASN A C 1
ATOM 2061 O O A ASN A 1 263 ? 24.834 15.702 35.018 0.49 35.61 239 ASN A O 1
ATOM 2062 O O B ASN A 1 263 ? 24.803 15.770 34.904 0.51 35.57 239 ASN A O 1
ATOM 2071 N N . THR A 1 264 ? 22.639 15.570 35.505 1.00 31.48 240 THR A N 1
ATOM 2072 C CA . THR A 1 264 ? 22.430 14.328 34.770 1.00 28.26 240 THR A CA 1
ATOM 2073 C C . THR A 1 264 ? 22.645 14.563 33.276 1.00 26.62 240 THR A C 1
ATOM 2074 O O . THR A 1 264 ? 23.257 13.745 32.583 1.00 30.04 240 THR A O 1
ATOM 2078 N N . ALA A 1 265 ? 22.151 15.694 32.785 1.00 28.34 241 ALA A N 1
ATOM 2079 C CA . ALA A 1 265 ? 22.305 16.032 31.373 1.00 26.77 241 ALA A CA 1
ATOM 2080 C C . ALA A 1 265 ? 23.777 16.207 30.993 1.00 31.58 241 ALA A C 1
ATOM 2081 O O . ALA A 1 265 ? 24.208 15.771 29.918 1.00 29.54 241 ALA A O 1
ATOM 2083 N N . LYS A 1 266 ? 24.554 16.833 31.871 1.00 32.26 242 LYS A N 1
ATOM 2084 C CA . LYS A 1 266 ? 25.971 17.035 31.572 1.00 34.58 242 LYS A CA 1
ATOM 2085 C C . LYS A 1 266 ? 26.679 15.694 31.405 1.00 33.02 242 LYS A C 1
ATOM 2086 O O . LYS A 1 266 ? 27.483 15.510 30.493 1.00 40.28 242 LYS A O 1
ATOM 2092 N N . ILE A 1 267 ? 26.340 14.748 32.272 1.00 29.72 243 ILE A N 1
ATOM 2093 C CA . ILE A 1 267 ? 26.885 13.402 32.190 1.00 33.83 243 ILE A CA 1
ATOM 2094 C C . ILE A 1 267 ? 26.391 12.639 30.955 1.00 36.94 243 ILE A C 1
ATOM 2095 O O . ILE A 1 267 ? 27.189 12.181 30.141 1.00 38.12 243 ILE A O 1
ATOM 2100 N N . TRP A 1 268 ? 25.076 12.496 30.822 1.00 38.49 244 TRP A N 1
ATOM 2101 C CA . TRP A 1 268 ? 24.509 11.708 29.727 1.00 35.39 244 TRP A CA 1
ATOM 2102 C C . TRP A 1 268 ? 24.853 12.242 28.330 1.00 32.58 244 TRP A C 1
ATOM 2103 O O . TRP A 1 268 ? 25.054 11.463 27.406 1.00 37.14 244 TRP A O 1
ATOM 2114 N N . LEU A 1 269 ? 24.919 13.563 28.184 1.00 33.16 245 LEU A N 1
ATOM 2115 C CA . LEU A 1 269 ? 25.188 14.178 26.888 1.00 34.79 245 LEU A CA 1
ATOM 2116 C C . LEU A 1 269 ? 26.656 14.573 26.707 1.00 36.61 245 LEU A C 1
ATOM 2117 O O . LEU A 1 269 ? 27.026 15.132 25.670 1.00 38.24 245 LEU A O 1
ATOM 2122 N N . ASN A 1 270 ? 27.484 14.270 27.703 1.00 43.68 246 ASN A N 1
ATOM 2123 C CA . ASN A 1 270 ? 28.889 14.668 27.689 1.00 50.84 246 ASN A CA 1
ATOM 2124 C C . ASN A 1 270 ? 29.072 16.144 27.367 1.00 45.07 246 ASN A C 1
ATOM 2125 O O . ASN A 1 270 ? 29.768 16.491 26.417 1.00 47.46 246 ASN A O 1
ATOM 2130 N N . LEU A 1 271 ? 28.423 17.004 28.144 1.00 35.61 247 LEU A N 1
ATOM 2131 C CA . LEU A 1 271 ? 28.484 18.441 27.907 1.00 42.10 247 LEU A CA 1
ATOM 2132 C C . LEU A 1 271 ? 29.732 19.074 28.537 1.00 58.38 247 LEU A C 1
ATOM 2133 O O . LEU A 1 271 ? 30.344 18.506 29.451 1.00 59.69 247 LEU A O 1
ATOM 2138 N N . ALA B 1 24 ? -17.101 12.292 69.428 1.00 59.04 0 ALA B N 1
ATOM 2139 C CA . ALA B 1 24 ? -16.563 11.507 68.319 1.00 62.92 0 ALA B CA 1
ATOM 2140 C C . ALA B 1 24 ? -15.094 11.833 68.065 1.00 64.77 0 ALA B C 1
ATOM 2141 O O . ALA B 1 24 ? -14.662 12.975 68.232 1.00 66.31 0 ALA B O 1
ATOM 2143 N N . MET B 1 25 ? -14.332 10.816 67.671 1.00 57.98 1 MET B N 1
ATOM 2144 C CA . MET B 1 25 ? -12.911 10.970 67.391 1.00 43.65 1 MET B CA 1
ATOM 2145 C C . MET B 1 25 ? -12.675 10.753 65.897 1.00 44.57 1 MET B C 1
ATOM 2146 O O . MET B 1 25 ? -12.659 9.613 65.435 1.00 40.66 1 MET B O 1
ATOM 2151 N N . LYS B 1 26 ? -12.520 11.845 65.151 1.00 41.62 2 LYS B N 1
ATOM 2152 C CA . LYS B 1 26 ? -12.300 11.783 63.708 1.00 47.03 2 LYS B CA 1
ATOM 2153 C C . LYS B 1 26 ? -10.884 12.246 63.374 1.00 42.87 2 LYS B C 1
ATOM 2154 O O . LYS B 1 26 ? -10.460 13.322 63.802 1.00 46.11 2 LYS B O 1
ATOM 2160 N N . ILE B 1 27 ? -10.149 11.439 62.614 1.00 37.19 3 ILE B N 1
ATOM 2161 C CA . ILE B 1 27 ? -8.764 11.768 62.291 1.00 31.83 3 ILE B CA 1
ATOM 2162 C C . ILE B 1 27 ? -8.478 11.639 60.797 1.00 30.20 3 ILE B C 1
ATOM 2163 O O . ILE B 1 27 ? -9.188 10.941 60.070 1.00 30.43 3 ILE B O 1
ATOM 2168 N N . GLY B 1 28 ? -7.429 12.323 60.355 1.00 30.15 4 GLY B N 1
ATOM 2169 C CA . GLY B 1 28 ? -6.947 12.177 58.994 1.00 26.90 4 GLY B CA 1
ATOM 2170 C C . GLY B 1 28 ? -5.679 11.349 58.985 1.00 29.68 4 GLY B C 1
ATOM 2171 O O . GLY B 1 28 ? -4.950 11.308 59.979 1.00 26.43 4 GLY B O 1
ATOM 2172 N N . VAL B 1 29 ? -5.433 10.661 57.873 1.00 24.77 5 VAL B N 1
ATOM 2173 C CA . VAL B 1 29 ? -4.179 9.952 57.661 1.00 21.58 5 VAL B CA 1
ATOM 2174 C C . VAL B 1 29 ? -3.686 10.373 56.290 1.00 23.79 5 VAL B C 1
ATOM 2175 O O . VAL B 1 29 ? -4.404 10.247 55.304 1.00 24.44 5 VAL B O 1
ATOM 2179 N N . PHE B 1 30 ? -2.476 10.909 56.230 1.00 22.03 6 PHE B N 1
ATOM 2180 C CA . PHE B 1 30 ? -1.933 11.322 54.954 1.00 20.41 6 PHE B CA 1
ATOM 2181 C C . PHE B 1 30 ? -0.789 10.406 54.547 1.00 19.66 6 PHE B C 1
ATOM 2182 O O . PHE B 1 30 ? 0.047 10.026 55.374 1.00 18.48 6 PHE B O 1
ATOM 2190 N N . ASP B 1 31 ? -0.744 10.055 53.273 1.00 20.58 7 ASP B N 1
ATOM 2191 C CA . ASP B 1 31 ? 0.431 9.375 52.740 1.00 19.45 7 ASP B CA 1
ATOM 2192 C C . ASP B 1 31 ? 0.682 9.841 51.311 1.00 19.49 7 ASP B C 1
ATOM 2193 O O . ASP B 1 31 ? -0.200 10.405 50.668 1.00 20.57 7 ASP B O 1
ATOM 2198 N N . SER B 1 32 ? 1.896 9.621 50.823 1.00 18.86 8 SER B N 1
ATOM 2199 C CA . SER B 1 32 ? 2.224 10.009 49.464 1.00 19.64 8 SER B CA 1
ATOM 2200 C C . SER B 1 32 ? 1.389 9.217 48.448 1.00 19.65 8 SER B C 1
ATOM 2201 O O . SER B 1 32 ? 1.170 9.676 47.336 1.00 20.16 8 SER B O 1
ATOM 2204 N N . GLY B 1 33 ? 0.911 8.033 48.822 1.00 17.87 9 GLY B N 1
ATOM 2205 C CA . GLY B 1 33 ? 0.204 7.190 47.868 1.00 18.61 9 GLY B CA 1
ATOM 2206 C C . GLY B 1 33 ? -0.572 6.063 48.515 1.00 21.60 9 GLY B C 1
ATOM 2207 O O . GLY B 1 33 ? -1.388 6.308 49.404 1.00 24.78 9 GLY B O 1
ATOM 2208 N N . VAL B 1 34 ? -0.303 4.826 48.092 1.00 16.95 10 VAL B N 1
ATOM 2209 C CA . VAL B 1 34 ? -0.982 3.660 48.665 1.00 16.63 10 VAL B CA 1
ATOM 2210 C C . VAL B 1 34 ? -0.237 3.036 49.846 1.00 21.09 10 VAL B C 1
ATOM 2211 O O . VAL B 1 34 ? -0.813 2.251 50.593 1.00 20.36 10 VAL B O 1
ATOM 2215 N N . GLY B 1 35 ? 1.045 3.360 49.999 1.00 18.30 11 GLY B N 1
ATOM 2216 C CA . GLY B 1 35 ? 1.854 2.714 51.017 1.00 16.96 11 GLY B CA 1
ATOM 2217 C C . GLY B 1 35 ? 1.278 2.880 52.410 1.00 19.40 11 GLY B C 1
ATOM 2218 O O . GLY B 1 35 ? 1.344 1.964 53.237 1.00 18.03 11 GLY B O 1
ATOM 2219 N N . GLY B 1 36 ? 0.691 4.045 52.659 1.00 17.52 12 GLY B N 1
ATOM 2220 C CA . GLY B 1 36 ? 0.190 4.390 53.979 1.00 19.15 12 GLY B CA 1
ATOM 2221 C C . GLY B 1 36 ? -0.914 3.476 54.478 1.00 18.77 12 GLY B C 1
ATOM 2222 O O . GLY B 1 36 ? -1.299 3.534 55.654 1.00 18.01 12 GLY B O 1
ATOM 2223 N N . LEU B 1 37 ? -1.425 2.620 53.598 1.00 20.44 13 LEU B N 1
ATOM 2224 C CA . LEU B 1 37 ? -2.415 1.626 54.005 1.00 19.51 13 LEU B CA 1
ATOM 2225 C C . LEU B 1 37 ? -1.866 0.724 55.111 1.00 19.13 13 LEU B C 1
ATOM 2226 O O . LEU B 1 37 ? -2.622 0.209 55.924 1.00 21.16 13 LEU B O 1
ATOM 2231 N N . SER B 1 38 ? -0.547 0.540 55.133 1.00 18.18 14 SER B N 1
ATOM 2232 C CA . SER B 1 38 ? 0.083 -0.306 56.148 1.00 19.04 14 SER B CA 1
ATOM 2233 C C . SER B 1 38 ? -0.062 0.302 57.536 1.00 17.74 14 SER B C 1
ATOM 2234 O O . SER B 1 38 ? -0.188 -0.424 58.524 1.00 21.04 14 SER B O 1
ATOM 2237 N N . VAL B 1 39 ? -0.028 1.632 57.610 1.00 18.17 15 VAL B N 1
ATOM 2238 C CA . VAL B 1 39 ? -0.269 2.341 58.877 1.00 18.78 15 VAL B CA 1
ATOM 2239 C C . VAL B 1 39 ? -1.767 2.406 59.169 1.00 24.97 15 VAL B C 1
ATOM 2240 O O . VAL B 1 39 ? -2.205 2.197 60.301 1.00 20.13 15 VAL B O 1
ATOM 2244 N N . LEU B 1 40 ? -2.557 2.703 58.142 1.00 20.84 16 LEU B N 1
ATOM 2245 C CA . LEU B 1 40 ? -4.012 2.722 58.299 1.00 22.09 16 LEU B CA 1
ATOM 2246 C C . LEU B 1 40 ? -4.499 1.419 58.921 1.00 23.53 16 LEU B C 1
ATOM 2247 O O . LEU B 1 40 ? -5.372 1.422 59.782 1.00 23.28 16 LEU B O 1
ATOM 2252 N N . LYS B 1 41 ? -3.924 0.304 58.484 1.00 20.34 17 LYS B N 1
ATOM 2253 C CA . LYS B 1 41 ? -4.343 -0.990 58.987 1.00 20.53 17 LYS B CA 1
ATOM 2254 C C . LYS B 1 41 ? -4.149 -1.102 60.495 1.00 25.38 17 LYS B C 1
ATOM 2255 O O . LYS B 1 41 ? -5.044 -1.541 61.215 1.00 26.44 17 LYS B O 1
ATOM 2261 N N . SER B 1 42 ? -2.970 -0.714 60.969 1.00 20.28 18 SER B N 1
ATOM 2262 C CA . SER B 1 42 ? -2.696 -0.757 62.403 1.00 21.36 18 SER B CA 1
ATOM 2263 C C . SER B 1 42 ? -3.659 0.146 63.169 1.00 23.15 18 SER B C 1
ATOM 2264 O O . SER B 1 42 ? -4.183 -0.242 64.217 1.00 23.29 18 SER B O 1
ATOM 2267 N N . LEU B 1 43 ? -3.884 1.355 62.655 1.00 20.93 19 LEU B N 1
ATOM 2268 C CA . LEU B 1 43 ? -4.758 2.315 63.337 1.00 24.15 19 LEU B CA 1
ATOM 2269 C C . LEU B 1 43 ? -6.173 1.775 63.410 1.00 26.91 19 LEU B C 1
ATOM 2270 O O . LEU B 1 43 ? -6.849 1.880 64.447 1.00 25.74 19 LEU B O 1
ATOM 2275 N N . TYR B 1 44 ? -6.602 1.198 62.290 1.00 27.20 20 TYR B N 1
ATOM 2276 C CA . TYR B 1 44 ? -7.937 0.614 62.143 1.00 27.98 20 TYR B CA 1
ATOM 2277 C C . TYR B 1 44 ? -8.166 -0.546 63.110 1.00 30.26 20 TYR B C 1
ATOM 2278 O O . TYR B 1 44 ? -9.175 -0.592 63.822 1.00 30.20 20 TYR B O 1
ATOM 2287 N N . GLU B 1 45 ? -7.216 -1.472 63.148 1.00 30.25 21 GLU B N 1
ATOM 2288 C CA . GLU B 1 45 ? -7.338 -2.643 64.010 1.00 33.41 21 GLU B CA 1
ATOM 2289 C C . GLU B 1 45 ? -7.229 -2.323 65.501 1.00 33.09 21 GLU B C 1
ATOM 2290 O O . GLU B 1 45 ? -7.705 -3.091 66.334 1.00 32.99 21 GLU B O 1
ATOM 2296 N N . ALA B 1 46 ? -6.616 -1.188 65.832 1.00 29.32 22 ALA B N 1
ATOM 2297 C CA . ALA B 1 46 ? -6.464 -0.772 67.226 1.00 33.05 22 ALA B CA 1
ATOM 2298 C C . ALA B 1 46 ? -7.755 -0.229 67.849 1.00 31.74 22 ALA B C 1
ATOM 2299 O O . ALA B 1 46 ? -7.839 -0.080 69.065 1.00 29.02 22 ALA B O 1
ATOM 2301 N N . ARG B 1 47 ? -8.747 0.070 67.015 1.00 28.87 23 ARG B N 1
ATOM 2302 C CA . ARG B 1 47 ? -10.046 0.576 67.478 1.00 31.80 23 ARG B CA 1
ATOM 2303 C C . ARG B 1 47 ? -9.920 1.808 68.377 1.00 34.07 23 ARG B C 1
ATOM 2304 O O . ARG B 1 47 ? -10.492 1.874 69.468 1.00 39.83 23 ARG B O 1
ATOM 2312 N N . LEU B 1 48 ? -9.150 2.775 67.895 1.00 36.31 24 LEU B N 1
ATOM 2313 C CA . LEU B 1 48 ? -8.899 4.017 68.602 1.00 43.58 24 LEU B CA 1
ATOM 2314 C C . LEU B 1 48 ? -9.853 5.116 68.135 1.00 33.43 24 LEU B C 1
ATOM 2315 O O . LEU B 1 48 ? -10.148 6.042 68.886 1.00 37.13 24 LEU B O 1
ATOM 2320 N N . PHE B 1 49 ? -10.306 5.035 66.885 1.00 33.22 25 PHE B N 1
ATOM 2321 C CA . PHE B 1 49 ? -11.027 6.157 66.280 1.00 34.78 25 PHE B CA 1
ATOM 2322 C C . PHE B 1 49 ? -12.421 5.803 65.766 1.00 37.06 25 PHE B C 1
ATOM 2323 O O . PHE B 1 49 ? -12.700 4.650 65.440 1.00 42.32 25 PHE B O 1
ATOM 2331 N N . ASP B 1 50 ? -13.289 6.805 65.695 1.00 39.47 26 ASP B N 1
ATOM 2332 C CA . ASP B 1 50 ? -14.627 6.610 65.161 1.00 41.87 26 ASP B CA 1
ATOM 2333 C C . ASP B 1 50 ? -14.624 6.737 63.644 1.00 40.78 26 ASP B C 1
ATOM 2334 O O . ASP B 1 50 ? -15.400 6.074 62.952 1.00 41.61 26 ASP B O 1
ATOM 2339 N N . GLU B 1 51 ? -13.740 7.588 63.131 1.00 39.03 27 GLU B N 1
ATOM 2340 C CA . GLU B 1 51 ? -13.716 7.890 61.707 1.00 38.21 27 GLU B CA 1
ATOM 2341 C C . GLU B 1 51 ? -12.306 8.259 61.257 1.00 36.75 27 GLU B C 1
ATOM 2342 O O . GLU B 1 51 ? -11.577 8.971 61.958 1.00 34.65 27 GLU B O 1
ATOM 2348 N N . ILE B 1 52 ? -11.920 7.751 60.091 1.00 33.25 28 ILE B N 1
ATOM 2349 C CA . ILE B 1 52 ? -10.585 7.984 59.563 1.00 30.38 28 ILE B CA 1
ATOM 2350 C C . ILE B 1 52 ? -10.685 8.396 58.108 1.00 32.50 28 ILE B C 1
ATOM 2351 O O . ILE B 1 52 ? -11.207 7.649 57.278 1.00 32.09 28 ILE B O 1
ATOM 2356 N N . ILE B 1 53 ? -10.200 9.596 57.803 1.00 30.20 29 ILE B N 1
ATOM 2357 C CA . ILE B 1 53 ? -10.146 10.068 56.425 1.00 29.57 29 ILE B CA 1
ATOM 2358 C C . ILE B 1 53 ? -8.736 9.840 55.893 1.00 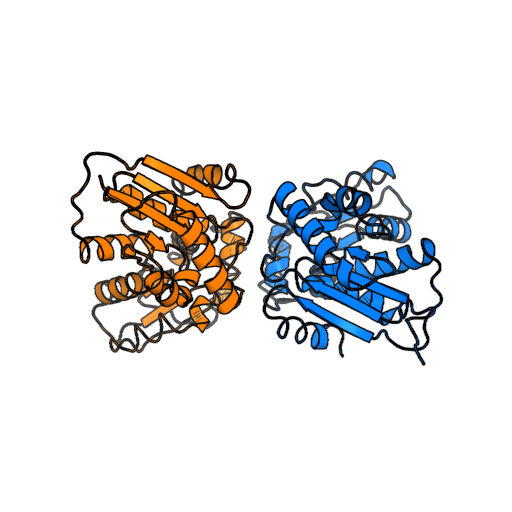28.60 29 ILE B C 1
ATOM 2359 O O . ILE B 1 53 ? -7.796 10.460 56.383 1.00 29.22 29 ILE B O 1
ATOM 2364 N N . TYR B 1 54 ? -8.584 8.952 54.910 1.00 26.73 30 TYR B N 1
ATOM 2365 C CA . TYR B 1 54 ? -7.274 8.659 54.323 1.00 27.53 30 TYR B CA 1
ATOM 2366 C C . TYR B 1 54 ? -7.126 9.402 53.002 1.00 27.13 30 TYR B C 1
ATOM 2367 O O . TYR B 1 54 ? -7.999 9.335 52.132 1.00 25.61 30 TYR B O 1
ATOM 2376 N N . TYR B 1 55 ? -6.012 10.102 52.847 1.00 21.00 31 TYR B N 1
ATOM 2377 C CA . TYR B 1 55 ? -5.720 10.766 51.582 1.00 21.26 31 TYR B CA 1
ATOM 2378 C C . TYR B 1 55 ? -4.327 10.379 51.114 1.00 21.61 31 TYR B C 1
ATOM 2379 O O . TYR B 1 55 ? -3.358 10.539 51.863 1.00 22.19 31 TYR B O 1
ATOM 2388 N N . GLY B 1 56 ? -4.232 9.875 49.883 1.00 22.33 32 GLY B N 1
ATOM 2389 C CA . GLY B 1 56 ? -2.952 9.509 49.296 1.00 21.99 32 GLY B CA 1
ATOM 2390 C C . GLY B 1 56 ? -2.723 10.290 48.017 1.00 23.40 32 GLY B C 1
ATOM 2391 O O . GLY B 1 56 ? -3.598 10.339 47.158 1.00 22.97 32 GLY B O 1
ATOM 2392 N N . ASP B 1 57 ? -1.554 10.915 47.898 1.00 21.84 33 ASP B N 1
ATOM 2393 C CA . ASP B 1 57 ? -1.247 11.778 46.759 1.00 22.43 33 ASP B CA 1
ATOM 2394 C C . ASP B 1 57 ? -0.752 10.959 45.557 1.00 22.10 33 ASP B C 1
ATOM 2395 O O . ASP B 1 57 ? 0.343 11.179 45.038 1.00 20.36 33 ASP B O 1
ATOM 2400 N N . THR B 1 58 ? -1.576 10.017 45.113 1.00 20.19 34 THR B N 1
ATOM 2401 C CA . THR B 1 58 ? -1.177 9.043 44.100 1.00 18.41 34 THR B CA 1
ATOM 2402 C C . THR B 1 58 ? -0.839 9.650 42.735 1.00 21.97 34 THR B C 1
ATOM 2403 O O . THR B 1 58 ? -0.203 8.998 41.906 1.00 20.29 34 THR B O 1
ATOM 2407 N N . ALA B 1 59 ? -1.253 10.892 42.509 1.00 21.20 35 ALA B N 1
ATOM 2408 C CA . ALA B 1 59 ? -0.926 11.572 41.259 1.00 22.63 35 ALA B CA 1
ATOM 2409 C C . ALA B 1 59 ? 0.561 11.932 41.200 1.00 19.72 35 ALA B C 1
ATOM 2410 O O . ALA B 1 59 ? 1.157 12.004 40.120 1.00 20.58 35 ALA B O 1
ATOM 2412 N N . ARG B 1 60 ? 1.169 12.144 42.366 1.00 17.24 36 ARG B N 1
ATOM 2413 C CA . ARG B 1 60 ? 2.528 12.685 42.394 1.00 18.30 36 ARG B CA 1
ATOM 2414 C C . ARG B 1 60 ? 3.547 11.768 43.068 1.00 20.23 36 ARG B C 1
ATOM 2415 O O . ARG B 1 60 ? 4.741 12.045 43.042 1.00 21.92 36 ARG B O 1
ATOM 2423 N N . VAL B 1 61 ? 3.060 10.689 43.671 1.00 18.64 37 VAL B N 1
ATOM 2424 C CA . VAL B 1 61 ? 3.901 9.676 44.309 1.00 18.00 37 VAL B CA 1
ATOM 2425 C C . VAL B 1 61 ? 4.916 9.143 43.282 1.00 17.14 37 VAL B C 1
ATOM 2426 O O . VAL B 1 61 ? 4.588 9.025 42.098 1.00 17.21 37 VAL B O 1
ATOM 2430 N N . PRO B 1 62 ? 6.152 8.831 43.712 1.00 18.45 38 PRO B N 1
ATOM 2431 C CA . PRO B 1 62 ? 6.743 8.820 45.055 1.00 18.25 38 PRO B CA 1
ATOM 2432 C C . PRO B 1 62 ? 7.330 10.152 45.507 1.00 20.49 38 PRO B C 1
ATOM 2433 O O . PRO B 1 62 ? 7.685 10.990 44.674 1.00 18.64 38 PRO B O 1
ATOM 2437 N N . TYR B 1 63 ? 7.442 10.319 46.828 1.00 18.50 39 TYR B N 1
ATOM 2438 C CA . TYR B 1 63 ? 8.145 11.454 47.421 1.00 20.01 39 TYR B CA 1
ATOM 2439 C C . TYR B 1 63 ? 9.595 11.080 47.768 1.00 18.76 39 TYR B C 1
ATOM 2440 O O . TYR B 1 63 ? 10.458 11.949 47.881 1.00 19.72 39 TYR B O 1
ATOM 2449 N N . GLY B 1 64 ? 9.850 9.782 47.918 1.00 18.13 40 GLY B N 1
ATOM 2450 C CA . GLY B 1 64 ? 11.091 9.297 48.505 1.00 18.80 40 GLY B CA 1
ATOM 2451 C C . GLY B 1 64 ? 12.343 9.539 47.683 1.00 22.39 40 GLY B C 1
ATOM 2452 O O . GLY B 1 64 ? 13.448 9.433 48.210 1.00 18.15 40 GLY B O 1
ATOM 2453 N N . VAL B 1 65 ? 12.175 9.850 46.397 1.00 17.89 41 VAL B N 1
ATOM 2454 C CA . VAL B 1 65 ? 13.315 10.162 45.526 1.00 21.15 41 VAL B CA 1
ATOM 2455 C C . VAL B 1 65 ? 13.389 11.645 45.155 1.00 26.34 41 VAL B C 1
ATOM 2456 O O . VAL B 1 65 ? 14.198 12.058 44.319 1.00 23.47 41 VAL B O 1
ATOM 2460 N N . LYS B 1 66 ? 12.549 12.448 45.788 1.00 19.60 42 LYS B N 1
ATOM 2461 C CA . LYS B 1 66 ? 12.503 13.872 45.495 1.00 19.23 42 LYS B CA 1
ATOM 2462 C C . LYS B 1 66 ? 13.086 14.733 46.627 1.00 24.57 42 LYS B C 1
ATOM 2463 O O . LYS B 1 66 ? 13.573 14.211 47.624 1.00 22.28 42 LYS B O 1
ATOM 2469 N N . ASP B 1 67 ? 13.066 16.047 46.452 1.00 25.20 43 ASP B N 1
ATOM 2470 C CA . ASP B 1 67 ? 13.815 16.932 47.340 1.00 28.28 43 ASP B CA 1
ATOM 2471 C C . ASP B 1 67 ? 12.935 17.518 48.425 1.00 28.85 43 ASP B C 1
ATOM 2472 O O . ASP B 1 67 ? 11.709 17.541 48.297 1.00 26.23 43 ASP B O 1
ATOM 2477 N N . LYS B 1 68 ? 13.589 18.011 49.476 1.00 23.72 44 LYS B N 1
ATOM 2478 C CA . LYS B 1 68 ? 12.934 18.582 50.647 1.00 25.07 44 LYS B CA 1
ATOM 2479 C C . LYS B 1 68 ? 11.847 19.600 50.319 1.00 25.70 44 LYS B C 1
ATOM 2480 O O . LYS B 1 68 ? 10.743 19.529 50.861 1.00 25.57 44 LYS B O 1
ATOM 2486 N N . ASP B 1 69 ? 12.154 20.559 49.450 1.00 23.64 45 ASP B N 1
ATOM 2487 C CA . ASP B 1 69 ? 11.218 21.660 49.231 1.00 30.03 45 ASP B CA 1
ATOM 2488 C C . ASP B 1 69 ? 9.944 21.179 48.553 1.00 30.91 45 ASP B C 1
ATOM 2489 O O . ASP B 1 69 ? 8.848 21.647 48.863 1.00 29.48 45 ASP B O 1
ATOM 2494 N N . THR B 1 70 ? 10.097 20.226 47.640 1.00 24.55 46 THR B N 1
ATOM 2495 C CA . THR B 1 70 ? 8.956 19.634 46.949 1.00 26.76 46 THR B CA 1
ATOM 2496 C C . THR B 1 70 ? 8.091 18.851 47.941 1.00 23.62 46 THR B C 1
ATOM 2497 O O . THR B 1 70 ? 6.859 18.967 47.957 1.00 25.79 46 THR B O 1
ATOM 2501 N N . ILE B 1 71 ? 8.752 18.056 48.770 1.00 24.77 47 ILE B N 1
ATOM 2502 C CA . ILE B 1 71 ? 8.072 17.261 49.780 1.00 23.06 47 ILE B CA 1
ATOM 2503 C C . ILE B 1 71 ? 7.265 18.158 50.720 1.00 22.28 47 ILE B C 1
ATOM 2504 O O . ILE B 1 71 ? 6.099 17.882 51.015 1.00 24.65 47 ILE B O 1
ATOM 2509 N N . ILE B 1 72 ? 7.880 19.243 51.174 1.00 23.40 48 ILE B N 1
ATOM 2510 C CA . ILE B 1 72 ? 7.213 20.145 52.108 1.00 24.80 48 ILE B CA 1
ATOM 2511 C C . ILE B 1 72 ? 6.018 20.821 51.437 1.00 27.89 48 ILE B C 1
ATOM 2512 O O . ILE B 1 72 ? 4.923 20.862 52.006 1.00 28.25 48 ILE B O 1
ATOM 2517 N N . LYS B 1 73 ? 6.223 21.307 50.211 1.00 25.58 49 LYS B N 1
ATOM 2518 C CA . LYS B 1 73 ? 5.158 21.933 49.440 1.00 28.67 49 LYS B CA 1
ATOM 2519 C C . LYS B 1 73 ? 3.958 21.004 49.262 1.00 29.44 49 LYS B C 1
ATOM 2520 O O . LYS B 1 73 ? 2.810 21.402 49.488 1.00 29.86 49 LYS B O 1
ATOM 2526 N N . PHE B 1 74 ? 4.229 19.767 48.858 1.00 22.87 50 PHE B N 1
ATOM 2527 C CA . PHE B 1 74 ? 3.165 18.781 48.659 1.00 23.86 50 PHE B CA 1
ATOM 2528 C C . PHE B 1 74 ? 2.420 18.474 49.961 1.00 28.06 50 PHE B C 1
ATOM 2529 O O . PHE B 1 74 ? 1.197 18.323 49.975 1.00 26.59 50 PHE B O 1
ATOM 2537 N N . CYS B 1 75 ? 3.159 18.368 51.057 1.00 23.84 51 CYS B N 1
ATOM 2538 C CA . CYS B 1 75 ? 2.524 18.075 52.340 1.00 23.87 51 CYS B CA 1
ATOM 2539 C C . CYS B 1 75 ? 1.609 19.202 52.794 1.00 28.76 51 CYS B C 1
ATOM 2540 O O . CYS B 1 75 ? 0.523 18.942 53.298 1.00 28.12 51 CYS B O 1
ATOM 2543 N N . LEU B 1 76 ? 2.042 20.447 52.611 1.00 27.81 52 LEU B N 1
ATOM 2544 C CA . LEU B 1 76 ? 1.207 21.586 52.991 1.00 31.94 52 LEU B CA 1
ATOM 2545 C C . LEU B 1 76 ? -0.078 21.624 52.180 1.00 30.91 52 LEU B C 1
ATOM 2546 O O . LEU B 1 76 ? -1.125 22.004 52.701 1.00 29.82 52 LEU B O 1
ATOM 2551 N N . GLU B 1 77 ? -0.006 21.236 50.905 1.00 32.34 53 GLU B N 1
ATOM 2552 C CA . GLU B 1 77 ? -1.205 21.195 50.067 1.00 32.14 53 GLU B CA 1
ATOM 2553 C C . GLU B 1 77 ? -2.181 20.141 50.590 1.00 33.25 53 GLU B C 1
ATOM 2554 O O . GLU B 1 77 ? -3.399 20.327 50.550 1.00 32.90 53 GLU B O 1
ATOM 2560 N N . ALA B 1 78 ? -1.635 19.041 51.096 1.00 33.65 54 ALA B N 1
ATOM 2561 C CA . ALA B 1 78 ? -2.445 17.978 51.682 1.00 31.55 54 ALA B CA 1
ATOM 2562 C C . ALA B 1 78 ? -3.123 18.474 52.954 1.00 29.42 54 ALA B C 1
ATOM 2563 O O . ALA B 1 78 ? -4.274 18.140 53.222 1.00 33.71 54 ALA B O 1
ATOM 2565 N N . LEU B 1 79 ? -2.404 19.274 53.733 1.00 29.60 55 LEU B N 1
ATOM 2566 C CA . LEU B 1 79 ? -2.970 19.846 54.946 1.00 36.63 55 LEU B CA 1
ATOM 2567 C C . LEU B 1 79 ? -4.178 20.702 54.581 1.00 35.95 55 LEU B C 1
ATOM 2568 O O . LEU B 1 79 ? -5.197 20.663 55.263 1.00 37.56 55 LEU B O 1
ATOM 2573 N N . ASP B 1 80 ? -4.065 21.458 53.493 1.00 40.01 56 ASP B N 1
ATOM 2574 C CA . ASP B 1 80 ? -5.199 22.225 52.983 1.00 46.33 56 ASP B CA 1
ATOM 2575 C C . ASP B 1 80 ? -6.388 21.324 52.662 1.00 45.11 56 ASP B C 1
ATOM 2576 O O . ASP B 1 80 ? -7.529 21.686 52.936 1.00 46.09 56 ASP B O 1
ATOM 2581 N N . PHE B 1 81 ? -6.114 20.153 52.087 1.00 41.71 57 PHE B N 1
ATOM 2582 C CA . PHE B 1 81 ? -7.167 19.200 51.729 1.00 38.03 57 PHE B CA 1
ATOM 2583 C C . PHE B 1 81 ? -7.970 18.779 52.955 1.00 40.28 57 PHE B C 1
ATOM 2584 O O . PHE B 1 81 ? -9.196 18.688 52.906 1.00 45.74 57 PHE B O 1
ATOM 2592 N N . PHE B 1 82 ? -7.271 18.527 54.056 1.00 36.92 58 PHE B N 1
ATOM 2593 C CA . PHE B 1 82 ? -7.921 18.033 55.267 1.00 41.34 58 PHE B CA 1
ATOM 2594 C C . PHE B 1 82 ? -8.758 19.081 55.986 1.00 52.92 58 PHE B C 1
ATOM 2595 O O . PHE B 1 82 ? -9.625 18.734 56.787 1.00 54.17 58 PHE B O 1
ATOM 2603 N N A GLU B 1 83 ? -8.501 20.352 55.691 0.55 57.84 59 GLU B N 1
ATOM 2604 N N B GLU B 1 83 ? -8.506 20.357 55.707 0.45 57.95 59 GLU B N 1
ATOM 2605 C CA A GLU B 1 83 ? -9.170 21.453 56.384 0.55 63.36 59 GLU B CA 1
ATOM 2606 C CA B GLU B 1 83 ? -9.207 21.435 56.408 0.45 62.45 59 GLU B CA 1
ATOM 2607 C C A GLU B 1 83 ? -10.689 21.420 56.224 0.55 63.28 59 GLU B C 1
ATOM 2608 C C B GLU B 1 83 ? -10.716 21.361 56.189 0.45 62.82 59 GLU B C 1
ATOM 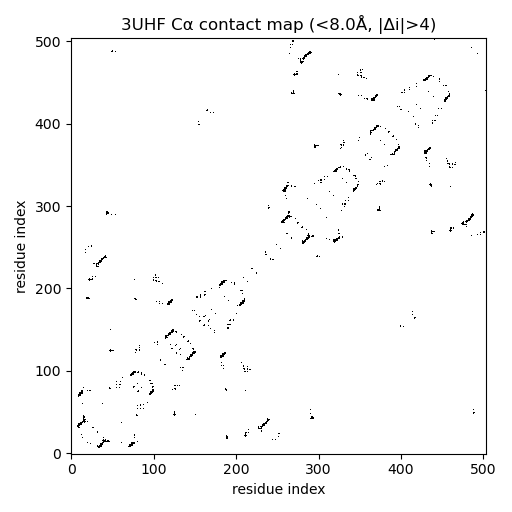2609 O O A GLU B 1 83 ? -11.418 21.949 57.061 0.55 68.12 59 GLU B O 1
ATOM 2610 O O B GLU B 1 83 ? -11.498 21.870 56.991 0.45 68.01 59 GLU B O 1
ATOM 2621 N N A GLN B 1 84 ? -11.159 20.780 55.158 0.55 60.65 60 GLN B N 1
ATOM 2622 N N B GLN B 1 84 ? -11.112 20.701 55.107 0.45 60.66 60 GLN B N 1
ATOM 2623 C CA A GLN B 1 84 ? -12.588 20.697 54.877 0.55 63.94 60 GLN B CA 1
ATOM 2624 C CA B GLN B 1 84 ? -12.513 20.562 54.737 0.45 63.41 60 GLN B CA 1
ATOM 2625 C C A GLN B 1 84 ? -13.288 19.615 55.699 0.55 63.02 60 GLN B C 1
ATOM 2626 C C B GLN B 1 84 ? -13.250 19.534 55.593 0.45 62.87 60 GLN B C 1
ATOM 2627 O O A GLN B 1 84 ? -14.509 19.474 55.630 0.55 65.08 60 GLN B O 1
ATOM 2628 O O B GLN B 1 84 ? -14.461 19.362 55.458 0.45 64.90 60 GLN B O 1
ATOM 2639 N N . PHE B 1 85 ? -12.522 18.851 56.472 1.00 52.67 61 PHE B N 1
ATOM 2640 C CA . PHE B 1 85 ? -13.085 17.718 57.206 1.00 50.78 61 PHE B CA 1
ATOM 2641 C C . PHE B 1 85 ? -13.226 17.890 58.716 1.00 54.17 61 PHE B C 1
ATOM 2642 O O . PHE B 1 85 ? -13.786 17.013 59.378 1.00 55.41 61 PHE B O 1
ATOM 2650 N N . GLN B 1 86 ? -12.734 19.007 59.250 1.00 54.46 62 GLN B N 1
ATOM 2651 C CA . GLN B 1 86 ? -12.720 19.263 60.698 1.00 58.62 62 GLN B CA 1
ATOM 2652 C C . GLN B 1 86 ? -12.274 18.051 61.530 1.00 57.86 62 GLN B C 1
ATOM 2653 O O . GLN B 1 86 ? -12.994 17.572 62.403 1.00 64.08 62 GLN B O 1
ATOM 2659 N N . ILE B 1 87 ? -11.071 17.567 61.246 1.00 51.35 63 ILE B N 1
ATOM 2660 C CA . ILE B 1 87 ? -10.516 16.416 61.949 1.00 44.63 63 ILE B CA 1
ATOM 2661 C C . ILE B 1 87 ? -9.940 16.802 63.306 1.00 45.28 63 ILE B C 1
ATOM 2662 O O . ILE B 1 87 ? -9.601 17.961 63.543 1.00 47.85 63 ILE B O 1
ATOM 2667 N N . ASP B 1 88 ? -9.810 15.818 64.189 1.00 40.08 64 ASP B N 1
ATOM 2668 C CA . ASP B 1 88 ? -9.306 16.050 65.537 1.00 40.45 64 ASP B CA 1
ATOM 2669 C C . ASP B 1 88 ? -7.790 15.957 65.603 1.00 43.62 64 ASP B C 1
ATOM 2670 O O . ASP B 1 88 ? -7.157 16.544 66.488 1.00 37.86 64 ASP B O 1
ATOM 2675 N N A MET B 1 89 ? -7.211 15.182 64.695 0.40 35.90 65 MET B N 1
ATOM 2676 N N B MET B 1 89 ? -7.217 15.253 64.629 0.60 34.72 65 MET B N 1
ATOM 2677 C CA A MET B 1 89 ? -5.762 15.122 64.563 0.40 32.71 65 MET B CA 1
ATOM 2678 C CA B MET B 1 89 ? -5.799 14.923 64.623 0.60 32.58 65 MET B CA 1
ATOM 2679 C C A MET B 1 89 ? -5.380 14.480 63.244 0.40 30.26 65 MET B C 1
ATOM 2680 C C B MET B 1 89 ? -5.392 14.460 63.225 0.60 29.42 65 MET B C 1
ATOM 2681 O O A MET B 1 89 ? -6.174 13.773 62.625 0.40 30.16 65 MET B O 1
ATOM 2682 O O B MET B 1 89 ? -6.200 13.862 62.516 0.60 29.61 65 MET B O 1
ATOM 2691 N N . LEU B 1 90 ? -4.151 14.740 62.826 1.00 27.42 66 LEU B N 1
ATOM 2692 C CA . LEU B 1 90 ? -3.658 14.284 61.528 1.00 25.20 66 LEU B CA 1
ATOM 2693 C C . LEU B 1 90 ? -2.440 13.402 61.725 1.00 25.13 66 LEU B C 1
ATOM 2694 O O . LEU B 1 90 ? -1.460 13.819 62.344 1.00 28.17 66 LEU B O 1
ATOM 2699 N N . ILE B 1 91 ? -2.507 12.182 61.207 1.00 21.29 67 ILE B N 1
ATOM 2700 C CA . ILE B 1 91 ? -1.363 11.282 61.227 1.00 19.88 67 ILE B CA 1
ATOM 2701 C C . ILE B 1 91 ? -0.644 11.278 59.866 1.00 21.87 67 ILE B C 1
ATOM 2702 O O . ILE B 1 91 ? -1.253 11.011 58.834 1.00 20.92 67 ILE B O 1
ATOM 2707 N N . ILE B 1 92 ? 0.650 11.574 59.868 1.00 18.61 68 ILE B N 1
ATOM 2708 C CA . ILE B 1 92 ? 1.426 11.511 58.638 1.00 19.44 68 ILE B CA 1
ATOM 2709 C C . ILE B 1 92 ? 2.020 10.111 58.569 1.00 20.32 68 ILE B C 1
ATOM 2710 O O . ILE B 1 92 ? 3.018 9.827 59.225 1.00 20.94 68 ILE B O 1
ATOM 2715 N N . ALA B 1 93 ? 1.388 9.232 57.798 1.00 17.70 69 ALA B N 1
ATOM 2716 C CA . ALA B 1 93 ? 1.782 7.821 57.760 1.00 18.09 69 ALA B CA 1
ATOM 2717 C C . ALA B 1 93 ? 3.091 7.641 57.015 1.00 19.33 69 ALA B C 1
ATOM 2718 O O . ALA B 1 93 ? 3.836 6.690 57.254 1.00 18.73 69 ALA B O 1
ATOM 2720 N N . CYS B 1 94 ? 3.356 8.574 56.111 1.00 19.79 70 CYS B N 1
ATOM 2721 C CA . CYS B 1 94 ? 4.534 8.558 55.259 1.00 20.58 70 CYS B CA 1
ATOM 2722 C C . CYS B 1 94 ? 5.812 8.871 56.041 1.00 20.93 70 CYS B C 1
ATOM 2723 O O . CYS B 1 94 ? 5.911 9.909 56.693 1.00 18.00 70 CYS B O 1
ATOM 2726 N N . ASN B 1 95 ? 6.789 7.972 55.974 1.00 17.91 71 ASN B N 1
ATOM 2727 C CA . ASN B 1 95 ? 8.067 8.200 56.631 1.00 17.92 71 ASN B CA 1
ATOM 2728 C C . ASN B 1 95 ? 8.838 9.337 55.976 1.00 17.77 71 ASN B C 1
ATOM 2729 O O . ASN B 1 95 ? 9.524 10.093 56.653 1.00 16.35 71 ASN B O 1
ATOM 2734 N N . THR B 1 96 ? 8.729 9.456 54.650 1.00 15.62 72 THR B N 1
ATOM 2735 C CA . THR B 1 96 ? 9.432 10.515 53.930 1.00 18.92 72 THR B CA 1
ATOM 2736 C C . THR B 1 96 ? 8.874 11.888 54.314 1.00 20.28 72 THR B C 1
ATOM 2737 O O . THR B 1 96 ? 9.620 12.820 54.628 1.00 20.43 72 THR B O 1
ATOM 2741 N N . ALA B 1 97 ? 7.553 12.012 54.275 1.00 17.49 73 ALA B N 1
ATOM 2742 C CA . ALA B 1 97 ? 6.897 13.219 54.742 1.00 17.35 73 ALA B CA 1
ATOM 2743 C C . ALA B 1 97 ? 7.209 13.510 56.228 1.00 16.87 73 ALA B C 1
ATOM 2744 O O . ALA B 1 97 ? 7.436 14.662 56.605 1.00 21.90 73 ALA B O 1
ATOM 2746 N N . SER B 1 98 ? 7.231 12.468 57.058 1.00 17.50 74 SER B N 1
ATOM 2747 C CA . SER B 1 98 ? 7.574 12.635 58.477 1.00 18.24 74 SER B CA 1
ATOM 2748 C C . SER B 1 98 ? 8.991 13.160 58.652 1.00 20.95 74 SER B C 1
ATOM 2749 O O . SER B 1 98 ? 9.281 13.827 59.637 1.00 22.74 74 SER B O 1
ATOM 2752 N N . ALA B 1 99 ? 9.867 12.848 57.704 1.00 18.15 75 ALA B N 1
ATOM 2753 C CA . ALA B 1 99 ? 11.258 13.261 57.813 1.00 19.73 75 ALA B CA 1
ATOM 2754 C C . ALA B 1 99 ? 11.497 14.729 57.490 1.00 25.71 75 ALA B C 1
ATOM 2755 O O . ALA B 1 99 ? 12.516 15.278 57.894 1.00 26.42 75 ALA B O 1
ATOM 2757 N N . TYR B 1 100 ? 10.576 15.373 56.771 1.00 23.38 76 TYR B N 1
ATOM 2758 C CA . TYR B 1 100 ? 10.815 16.755 56.345 1.00 25.31 76 TYR B CA 1
ATOM 2759 C C . TYR B 1 100 ? 9.744 17.774 56.705 1.00 28.11 76 TYR B C 1
ATOM 2760 O O . TYR B 1 100 ? 10.043 18.960 56.849 1.00 26.41 76 TYR B O 1
ATOM 2769 N N . ALA B 1 101 ? 8.501 17.327 56.828 1.00 23.12 77 ALA B N 1
ATOM 2770 C CA . ALA B 1 101 ? 7.388 18.265 56.781 1.00 22.94 77 ALA B CA 1
ATOM 2771 C C . ALA B 1 101 ? 6.669 18.572 58.096 1.00 31.04 77 ALA B C 1
ATOM 2772 O O . ALA B 1 101 ? 5.750 19.399 58.113 1.00 27.68 77 ALA B O 1
ATOM 2774 N N . LEU B 1 102 ? 7.070 17.935 59.195 1.00 23.49 78 LEU B N 1
ATOM 2775 C CA . LEU B 1 102 ? 6.309 18.096 60.438 1.00 27.77 78 LEU B CA 1
ATOM 2776 C C . LEU B 1 102 ? 6.364 19.508 61.032 1.00 28.08 78 LEU B C 1
ATOM 2777 O O . LEU B 1 102 ? 5.353 20.017 61.516 1.00 26.57 78 LEU B O 1
ATOM 2782 N N . ASP B 1 103 ? 7.535 20.138 61.002 1.00 27.47 79 ASP B N 1
ATOM 2783 C CA . ASP B 1 103 ? 7.666 21.495 61.525 1.00 32.21 79 ASP B CA 1
ATOM 2784 C C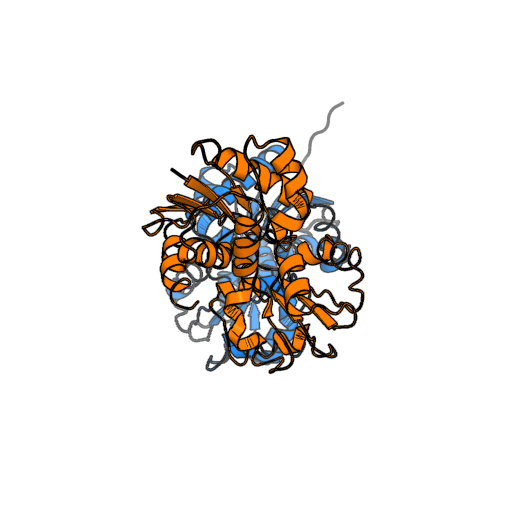 . ASP B 1 103 ? 6.725 22.435 60.790 1.00 33.40 79 ASP B C 1
ATOM 2785 O O . ASP B 1 103 ? 6.023 23.233 61.412 1.00 35.32 79 ASP B O 1
ATOM 2790 N N . ALA B 1 104 ? 6.708 22.322 59.463 1.00 30.36 80 ALA B N 1
ATOM 2791 C CA . ALA B 1 104 ? 5.912 23.208 58.624 1.00 33.74 80 ALA B CA 1
ATOM 2792 C C . ALA B 1 104 ? 4.420 22.946 58.783 1.00 36.55 80 ALA B C 1
ATOM 2793 O O . ALA B 1 104 ? 3.621 23.881 58.820 1.00 36.20 80 ALA B O 1
ATOM 2795 N N . LEU B 1 105 ? 4.045 21.672 58.863 1.00 31.10 81 LEU B N 1
ATOM 2796 C CA . LEU B 1 105 ? 2.648 21.304 59.086 1.00 29.64 81 LEU B CA 1
ATOM 2797 C C . LEU B 1 105 ? 2.144 21.844 60.425 1.00 32.47 81 LEU B C 1
ATOM 2798 O O . LEU B 1 105 ? 1.077 22.444 60.502 1.00 35.13 81 LEU B O 1
ATOM 2803 N N . ARG B 1 106 ? 2.925 21.632 61.478 1.00 28.83 82 ARG B N 1
ATOM 2804 C CA . ARG B 1 106 ? 2.514 22.043 62.816 1.00 32.15 82 ARG B CA 1
ATOM 2805 C C . ARG B 1 106 ? 2.410 23.556 62.964 1.00 37.02 82 ARG B C 1
ATOM 2806 O O . ARG B 1 106 ? 1.586 24.053 63.728 1.00 36.89 82 ARG B O 1
ATOM 2814 N N . ALA B 1 107 ? 3.246 24.285 62.230 1.00 39.81 83 ALA B N 1
ATOM 2815 C CA . ALA B 1 107 ? 3.228 25.744 62.283 1.00 44.07 83 ALA B CA 1
ATOM 2816 C C . ALA B 1 107 ? 1.926 26.281 61.700 1.00 44.03 83 ALA B C 1
ATOM 2817 O O . ALA B 1 107 ? 1.505 27.392 62.008 1.00 49.55 83 ALA B O 1
ATOM 2819 N N . LYS B 1 108 ? 1.285 25.466 60.872 1.00 41.58 84 LYS B N 1
ATOM 2820 C CA . LYS B 1 108 ? 0.102 25.871 60.130 1.00 44.58 84 LYS B CA 1
ATOM 2821 C C . LYS B 1 108 ? -1.175 25.225 60.676 1.00 43.48 84 LYS B C 1
ATOM 2822 O O . LYS B 1 108 ? -2.239 25.842 60.676 1.00 50.74 84 LYS B O 1
ATOM 2828 N N . ALA B 1 109 ? -1.066 23.987 61.148 1.00 35.42 85 ALA B N 1
ATOM 2829 C CA . ALA B 1 109 ? -2.241 23.213 61.546 1.00 33.25 85 ALA B CA 1
ATOM 2830 C C . ALA B 1 109 ? -2.846 23.671 62.866 1.00 41.03 85 ALA B C 1
ATOM 2831 O O . ALA B 1 109 ? -2.131 24.091 63.776 1.00 43.69 85 ALA B O 1
ATOM 2833 N N A HIS B 1 110 ? -4.166 23.575 62.974 0.58 41.55 86 HIS B N 1
ATOM 2834 N N B HIS B 1 110 ? -4.169 23.574 62.968 0.42 41.91 86 HIS B N 1
ATOM 2835 C CA A HIS B 1 110 ? -4.838 23.902 64.224 0.58 45.76 86 HIS B CA 1
ATOM 2836 C CA B HIS B 1 110 ? -4.869 23.909 64.204 0.42 46.13 86 HIS B CA 1
ATOM 2837 C C A HIS B 1 110 ? -5.348 22.633 64.899 0.58 45.05 86 HIS B C 1
ATOM 2838 C C B HIS B 1 110 ? -5.311 22.651 64.951 0.42 45.08 86 HIS B C 1
ATOM 2839 O O A HIS B 1 110 ? -6.400 22.624 65.538 0.58 46.74 86 HIS B O 1
ATOM 2840 O O B HIS B 1 110 ? -6.288 22.667 65.700 0.42 46.76 86 HIS B O 1
ATOM 2853 N N . PHE B 1 111 ? -4.579 21.562 64.738 1.00 43.11 87 PHE B N 1
ATOM 2854 C CA . PHE B 1 111 ? -4.818 20.305 65.442 1.00 43.26 87 PHE B CA 1
ATOM 2855 C C . PHE B 1 111 ? -3.472 19.588 65.566 1.00 35.10 87 PHE B C 1
ATOM 2856 O O . PHE B 1 111 ? -2.525 19.933 64.859 1.00 33.15 87 PHE B O 1
ATOM 2864 N N . PRO B 1 112 ? -3.366 18.618 66.489 1.00 34.79 88 PRO B N 1
ATOM 2865 C CA . PRO B 1 112 ? -2.119 17.858 66.604 1.00 29.61 88 PRO B CA 1
ATOM 2866 C C . PRO B 1 112 ? -1.779 17.104 65.322 1.00 29.44 88 PRO B C 1
ATOM 2867 O O . PRO B 1 112 ? -2.659 16.529 64.684 1.00 29.60 88 PRO B O 1
ATOM 2871 N N . VAL B 1 113 ? -0.505 17.120 64.959 1.00 27.59 89 VAL B N 1
ATOM 2872 C CA . VAL B 1 113 ? -0.018 16.359 63.820 1.00 23.84 89 VAL B CA 1
ATOM 2873 C C . VAL B 1 113 ? 1.109 15.454 64.298 1.00 26.12 89 VAL B C 1
ATOM 2874 O O . VAL B 1 113 ? 2.081 15.932 64.878 1.00 29.01 89 VAL B O 1
ATOM 2878 N N . TYR B 1 114 ? 0.973 14.148 64.068 1.00 23.51 90 TYR B N 1
ATOM 2879 C CA . TYR B 1 114 ? 2.035 13.192 64.398 1.00 21.24 90 TYR B CA 1
ATOM 2880 C C . TYR B 1 114 ? 2.544 12.445 63.173 1.00 22.31 90 TYR B C 1
ATOM 2881 O O . TYR B 1 114 ? 1.757 11.982 62.365 1.00 25.37 90 TYR B O 1
ATOM 2890 N N . GLY B 1 115 ? 3.859 12.302 63.064 1.00 22.80 91 GLY B N 1
ATOM 2891 C CA . GLY B 1 115 ? 4.435 11.426 62.062 1.00 17.28 91 GLY B CA 1
ATOM 2892 C C . GLY B 1 115 ? 4.759 10.066 62.656 1.00 20.01 91 GLY B C 1
ATOM 2893 O O . GLY B 1 115 ? 4.290 9.723 63.750 1.00 24.08 91 GLY B O 1
ATOM 2894 N N . VAL B 1 116 ? 5.588 9.296 61.962 1.00 16.51 92 VAL B N 1
ATOM 2895 C CA . VAL B 1 116 ? 5.845 7.925 62.380 1.00 17.32 92 VAL B CA 1
ATOM 2896 C C . VAL B 1 116 ? 7.289 7.689 62.816 1.00 21.24 92 VAL B C 1
ATOM 2897 O O . VAL B 1 116 ? 7.640 6.576 63.217 1.00 19.37 92 VAL B O 1
ATOM 2901 N N . ILE B 1 117 ? 8.126 8.720 62.744 1.00 20.08 93 ILE B N 1
ATOM 2902 C CA . ILE B 1 117 ? 9.546 8.515 63.026 1.00 15.73 93 ILE B CA 1
ATOM 2903 C C . ILE B 1 117 ? 9.858 8.433 64.528 1.00 19.47 93 ILE B C 1
ATOM 2904 O O . ILE B 1 117 ? 10.531 7.497 64.973 1.00 20.61 93 ILE B O 1
ATOM 2909 N N A ASP B 1 118 ? 9.379 9.412 65.291 0.58 21.16 94 ASP B N 1
ATOM 2910 N N B ASP B 1 118 ? 9.375 9.406 65.296 0.42 21.10 94 ASP B N 1
ATOM 2911 C CA A ASP B 1 118 ? 9.534 9.398 66.746 0.58 21.04 94 ASP B CA 1
ATOM 2912 C CA B ASP B 1 118 ? 9.547 9.375 66.749 0.42 21.19 94 ASP B CA 1
ATOM 2913 C C A ASP B 1 118 ? 8.985 8.085 67.307 0.58 21.36 94 ASP B C 1
ATOM 2914 C C B ASP B 1 118 ? 8.983 8.078 67.317 0.42 21.06 94 ASP B C 1
ATOM 2915 O O A ASP B 1 118 ? 9.642 7.420 68.107 0.58 17.43 94 ASP B O 1
ATOM 2916 O O B ASP B 1 118 ? 9.621 7.421 68.140 0.42 18.12 94 ASP B O 1
ATOM 2925 N N . ALA B 1 119 ? 7.790 7.705 66.861 1.00 20.25 95 ALA B N 1
ATOM 2926 C CA . ALA B 1 119 ? 7.162 6.454 67.299 1.00 22.05 95 ALA B CA 1
ATOM 2927 C C . ALA B 1 119 ? 8.031 5.226 66.995 1.00 20.81 95 ALA B C 1
ATOM 2928 O O . ALA B 1 119 ? 8.151 4.319 67.823 1.00 17.78 95 ALA B O 1
ATOM 2930 N N . GLY B 1 120 ? 8.641 5.207 65.811 1.00 17.06 96 GLY B N 1
ATOM 2931 C CA . GLY B 1 120 ? 9.477 4.086 65.405 1.00 14.12 96 GLY B CA 1
ATOM 2932 C C . GLY B 1 120 ? 10.734 3.973 66.260 1.00 19.55 96 GLY B C 1
ATOM 2933 O O . GLY B 1 120 ? 11.167 2.879 66.603 1.00 16.70 96 GLY B O 1
ATOM 2934 N N . VAL B 1 121 ? 11.325 5.115 66.599 1.00 17.80 97 VAL B N 1
ATOM 2935 C CA . VAL B 1 121 ? 12.513 5.117 67.437 1.00 15.36 97 VAL B CA 1
ATOM 2936 C C . VAL B 1 121 ? 12.139 4.622 68.826 1.00 15.97 97 VAL B C 1
ATOM 2937 O O . VAL B 1 121 ? 12.841 3.796 69.405 1.00 17.57 97 VAL B O 1
ATOM 2941 N N . GLU B 1 122 ? 11.018 5.114 69.343 0.89 12.29 98 GLU B N 1
ATOM 2942 C CA . GLU B 1 122 ? 10.551 4.686 70.654 0.89 14.01 98 GLU B CA 1
ATOM 2943 C C . GLU B 1 122 ? 10.336 3.172 70.704 0.89 15.25 98 GLU B C 1
ATOM 2944 O O . GLU B 1 122 ? 10.758 2.511 71.644 0.89 14.83 98 GLU B O 1
ATOM 2950 N N . ALA B 1 123 ? 9.686 2.621 69.685 1.00 14.94 99 ALA B N 1
ATOM 2951 C CA . ALA B 1 123 ? 9.441 1.179 69.633 1.00 15.33 99 ALA B CA 1
ATOM 2952 C C . ALA B 1 123 ? 10.745 0.375 69.575 1.00 17.48 99 ALA B C 1
ATOM 2953 O O . ALA B 1 123 ? 10.850 -0.708 70.161 1.00 16.97 99 ALA B O 1
ATOM 2955 N N . THR B 1 124 ? 11.734 0.904 68.864 1.00 17.87 100 THR B N 1
ATOM 2956 C CA . THR B 1 124 ? 13.038 0.247 68.762 1.00 18.49 100 THR B CA 1
ATOM 2957 C C . THR B 1 124 ? 13.736 0.208 70.129 1.00 15.98 100 THR B C 1
ATOM 2958 O O . THR B 1 124 ? 14.294 -0.817 70.529 1.00 16.87 100 THR B O 1
ATOM 2962 N N . ILE B 1 125 ? 13.700 1.324 70.848 1.00 14.42 101 ILE B N 1
ATOM 2963 C CA . ILE B 1 125 ? 14.293 1.373 72.192 1.00 14.80 101 ILE B CA 1
ATOM 2964 C C . ILE B 1 125 ? 13.591 0.399 73.136 1.00 16.76 101 ILE B C 1
ATOM 2965 O O . ILE B 1 125 ? 14.244 -0.312 73.910 1.00 19.23 101 ILE B O 1
ATOM 2970 N N . LYS B 1 126 ? 12.264 0.335 73.061 1.00 17.76 102 LYS B N 1
ATOM 2971 C CA . LYS B 1 126 ? 11.539 -0.621 73.901 1.00 21.30 102 LYS B CA 1
ATOM 2972 C C . LYS B 1 126 ? 11.891 -2.068 73.536 1.00 23.75 102 LYS B C 1
ATOM 2973 O O . LYS B 1 126 ? 11.982 -2.916 74.412 1.00 20.22 102 LYS B O 1
ATOM 2979 N N . ALA B 1 127 ? 12.095 -2.338 72.244 1.00 19.90 103 ALA B N 1
ATOM 2980 C CA . ALA B 1 127 ? 12.402 -3.694 71.787 1.00 22.45 103 ALA B CA 1
ATOM 2981 C C . ALA B 1 127 ? 13.803 -4.130 72.198 1.00 20.93 103 ALA B C 1
ATOM 2982 O O . ALA B 1 127 ? 14.022 -5.287 72.550 1.00 27.71 103 ALA B O 1
ATOM 2984 N N . LEU B 1 128 ? 14.749 -3.200 72.144 1.00 21.04 104 LEU B N 1
ATOM 2985 C CA . LEU B 1 128 ? 16.156 -3.512 72.408 1.00 17.45 104 LEU B CA 1
ATOM 2986 C C . LEU B 1 128 ? 16.575 -3.295 73.864 1.00 21.66 104 LEU B C 1
ATOM 2987 O O . LEU B 1 128 ? 17.284 -4.128 74.445 1.00 18.04 104 LEU B O 1
ATOM 2992 N N . HIS B 1 129 ? 16.147 -2.171 74.433 1.00 19.39 105 HIS B N 1
ATOM 2993 C CA . HIS B 1 129 ? 16.506 -1.776 75.801 1.00 18.56 105 HIS B CA 1
ATOM 2994 C C . HIS B 1 129 ? 17.981 -2.051 76.123 1.00 22.29 105 HIS B C 1
ATOM 2995 O O . HIS B 1 129 ? 18.326 -2.560 77.193 1.00 20.72 105 HIS B O 1
ATOM 3002 N N . ASP B 1 130 ? 18.840 -1.708 75.162 1.00 19.57 106 ASP B N 1
ATOM 3003 C CA . ASP B 1 130 ? 20.274 -1.914 75.285 1.00 21.67 106 ASP B CA 1
ATOM 3004 C C . ASP B 1 130 ? 20.918 -1.154 74.142 1.00 20.36 106 ASP B C 1
ATOM 3005 O O . ASP B 1 130 ? 20.866 -1.596 73.001 1.00 21.04 106 ASP B O 1
ATOM 3010 N N . LYS B 1 131 ? 21.540 -0.025 74.465 1.00 22.51 107 LYS B N 1
ATOM 3011 C CA . LYS B 1 131 ? 22.139 0.855 73.475 1.00 21.66 107 LYS B CA 1
ATOM 3012 C C . LYS B 1 131 ? 23.315 0.240 72.718 1.00 21.38 107 LYS B C 1
ATOM 3013 O O . LYS B 1 131 ? 23.801 0.842 71.768 1.00 23.63 107 LYS B O 1
ATOM 3019 N N . ASN B 1 132 ? 23.783 -0.934 73.138 1.00 21.31 108 ASN B N 1
ATOM 3020 C CA . ASN B 1 132 ? 24.867 -1.599 72.415 1.00 27.95 108 ASN B CA 1
ATOM 3021 C C . ASN B 1 132 ? 24.385 -2.514 71.295 1.00 26.43 108 ASN B C 1
ATOM 3022 O O . ASN B 1 132 ? 25.190 -3.017 70.512 1.00 24.41 108 ASN B O 1
ATOM 3027 N N . LYS B 1 133 ? 23.072 -2.723 71.222 1.00 20.92 109 LYS B N 1
ATOM 3028 C CA . LYS B 1 133 ? 22.492 -3.600 70.218 1.00 19.64 109 LYS B CA 1
ATOM 3029 C C . LYS B 1 133 ? 22.522 -2.929 68.850 1.00 22.62 109 LYS B C 1
ATOM 3030 O O . LYS B 1 133 ? 22.527 -1.702 68.754 1.00 21.88 109 LYS B O 1
ATOM 3036 N N . GLU B 1 134 ? 22.543 -3.744 67.798 1.00 16.82 110 GLU B N 1
ATOM 3037 C CA . GLU B 1 134 ? 22.720 -3.232 66.438 1.00 15.17 110 GLU B CA 1
ATOM 3038 C C . GLU B 1 134 ? 21.388 -2.973 65.730 1.00 17.97 110 GLU B C 1
ATOM 3039 O O . GLU B 1 134 ? 20.507 -3.837 65.681 1.00 19.50 110 GLU B O 1
ATOM 3045 N N . ILE B 1 135 ? 21.254 -1.768 65.192 1.00 16.43 111 ILE B N 1
ATOM 3046 C CA . ILE B 1 135 ? 20.050 -1.371 64.476 1.00 16.02 111 ILE B CA 1
ATOM 3047 C C . ILE B 1 135 ? 20.354 -1.120 63.005 1.00 20.98 111 ILE B C 1
ATOM 3048 O O . ILE B 1 135 ? 21.330 -0.444 62.682 1.00 17.35 111 ILE B O 1
ATOM 3053 N N . LEU B 1 136 ? 19.515 -1.662 62.126 1.00 15.29 112 LEU B N 1
ATOM 3054 C CA . LEU B 1 136 ? 19.554 -1.289 60.705 1.00 15.18 112 LEU B CA 1
ATOM 3055 C C . LEU B 1 136 ? 18.270 -0.535 60.353 1.00 15.37 112 LEU B C 1
ATOM 3056 O O . LEU B 1 136 ? 17.181 -1.045 60.566 1.00 18.29 112 LEU B O 1
ATOM 3061 N N . VAL B 1 137 ? 18.406 0.704 59.884 1.00 15.10 113 VAL B N 1
ATOM 3062 C CA . VAL B 1 137 ? 17.262 1.482 59.419 1.00 13.28 113 VAL B CA 1
ATOM 3063 C C . VAL B 1 137 ? 17.224 1.395 57.899 1.00 16.11 113 VAL B C 1
ATOM 3064 O O . VAL B 1 137 ? 18.207 1.733 57.245 1.00 15.68 113 VAL B O 1
ATOM 3068 N N . ILE B 1 138 ? 16.103 0.946 57.333 1.00 14.77 114 ILE B N 1
ATOM 3069 C CA . ILE B 1 138 ? 15.955 0.949 55.870 1.00 12.14 114 ILE B CA 1
ATOM 3070 C C . ILE B 1 138 ? 14.774 1.853 55.493 1.00 14.51 114 ILE B C 1
ATOM 3071 O O . ILE B 1 138 ? 13.736 1.859 56.170 1.00 14.96 114 ILE B O 1
ATOM 3076 N N . ALA B 1 139 ? 14.943 2.643 54.433 1.00 13.83 115 ALA B N 1
ATOM 3077 C CA . ALA B 1 139 ? 13.960 3.678 54.104 1.00 12.01 115 ALA B CA 1
ATOM 3078 C C . ALA B 1 139 ? 14.224 4.190 52.693 1.00 13.82 115 ALA B C 1
ATOM 3079 O O . ALA B 1 139 ? 15.079 3.664 51.997 1.00 15.69 115 ALA B O 1
ATOM 3081 N N . THR B 1 140 ? 13.501 5.229 52.290 1.00 17.23 116 THR B N 1
ATOM 3082 C CA . THR B 1 140 ? 13.756 5.855 50.993 1.00 14.23 116 THR B CA 1
ATOM 3083 C C . THR B 1 140 ? 15.017 6.701 51.099 1.00 15.14 116 THR B C 1
ATOM 3084 O O . THR B 1 140 ? 15.471 7.014 52.202 1.00 15.41 116 THR B O 1
ATOM 3088 N N A LYS B 1 141 ? 15.561 7.082 49.945 0.43 18.44 117 LYS B N 1
ATOM 3089 N N B LYS B 1 141 ? 15.575 7.079 49.950 0.57 18.06 117 LYS B N 1
ATOM 3090 C CA A LYS B 1 141 ? 16.728 7.955 49.887 0.43 21.44 117 LYS B CA 1
ATOM 3091 C CA B LYS B 1 141 ? 16.745 7.949 49.931 0.57 21.22 117 LYS B CA 1
ATOM 3092 C C A LYS B 1 141 ? 16.501 9.245 50.666 0.43 20.59 117 LYS B C 1
ATOM 3093 C C B LYS B 1 141 ? 16.483 9.226 50.719 0.57 20.02 117 LYS B C 1
ATOM 3094 O O A LYS B 1 141 ? 17.370 9.686 51.411 0.43 20.60 117 LYS B O 1
ATOM 3095 O O B LYS B 1 141 ? 17.306 9.638 51.527 0.57 19.19 117 LYS B O 1
ATOM 3106 N N . ALA B 1 142 ? 15.333 9.850 50.489 1.00 18.30 118 ALA B N 1
ATOM 3107 C CA . ALA B 1 142 ? 15.029 11.114 51.161 1.00 21.41 118 ALA B CA 1
ATOM 3108 C C . ALA B 1 142 ? 14.990 10.951 52.680 1.00 20.94 118 ALA B C 1
ATOM 3109 O O . ALA B 1 142 ? 15.522 11.777 53.432 1.00 18.20 118 ALA B O 1
ATOM 3111 N N . THR B 1 143 ? 14.371 9.874 53.135 1.00 16.09 119 THR B N 1
ATOM 3112 C CA . THR B 1 143 ? 14.314 9.623 54.578 1.00 17.54 119 THR B CA 1
ATOM 3113 C C . THR B 1 143 ? 15.703 9.421 55.180 1.00 17.11 119 THR B C 1
ATOM 3114 O O . THR B 1 143 ? 16.037 10.021 56.204 1.00 17.42 119 THR B O 1
ATOM 3118 N N . ILE B 1 144 ? 16.514 8.578 54.554 1.00 15.39 120 ILE B N 1
ATOM 3119 C CA . ILE B 1 144 ? 17.864 8.355 55.052 1.00 16.39 120 ILE B CA 1
ATOM 3120 C C . ILE B 1 144 ? 18.669 9.660 55.031 1.00 22.95 120 ILE B C 1
ATOM 3121 O O . ILE B 1 144 ? 19.390 9.961 55.981 1.00 21.67 120 ILE B O 1
ATOM 3126 N N . LYS B 1 145 ? 18.533 10.442 53.960 1.00 20.50 121 LYS B N 1
ATOM 3127 C CA . LYS B 1 145 ? 19.299 11.681 53.841 1.00 21.35 121 LYS B CA 1
ATOM 3128 C C . LYS B 1 145 ? 18.911 12.727 54.886 1.00 26.56 121 LYS B C 1
ATOM 3129 O O . LYS B 1 145 ? 19.718 13.582 55.247 1.00 24.78 121 LYS B O 1
ATOM 3135 N N . SER B 1 146 ? 17.681 12.660 55.375 1.00 21.42 122 SER B N 1
ATOM 3136 C CA . SER B 1 146 ? 17.233 13.620 56.380 1.00 21.15 122 SER B CA 1
ATOM 3137 C C . SER B 1 146 ? 17.983 13.452 57.702 1.00 23.45 122 SER B C 1
ATOM 3138 O O . SER B 1 146 ? 18.054 14.391 58.504 1.00 24.00 122 SER B O 1
ATOM 3141 N N . GLU B 1 147 ? 18.533 12.257 57.912 1.00 20.75 123 GLU B N 1
ATOM 3142 C CA . GLU B 1 147 ? 19.237 11.888 59.142 1.00 25.78 123 GLU B CA 1
ATOM 3143 C C . GLU B 1 147 ? 18.346 11.913 60.379 1.00 25.76 123 GLU B C 1
ATOM 3144 O O . GLU B 1 147 ? 18.841 11.917 61.501 1.00 21.10 123 GLU B O 1
ATOM 3150 N N . GLU B 1 148 ? 17.033 11.928 60.180 1.00 17.88 124 GLU B N 1
ATOM 3151 C CA . GLU B 1 148 ? 16.129 12.025 61.326 1.00 20.76 124 GLU B CA 1
ATOM 3152 C C . GLU B 1 148 ? 16.208 10.796 62.243 1.00 23.91 124 GLU B C 1
ATOM 3153 O O . GLU B 1 148 ? 16.342 10.948 63.461 1.00 23.68 124 GLU B O 1
ATOM 3159 N N . TYR B 1 149 ? 16.156 9.590 61.678 1.00 20.39 125 TYR B N 1
ATOM 3160 C CA . TYR B 1 149 ? 16.289 8.395 62.518 1.00 19.19 125 TYR B CA 1
ATOM 3161 C C . TYR B 1 149 ? 17.647 8.374 63.199 1.00 20.88 125 TYR B C 1
ATOM 3162 O O . TYR B 1 149 ? 17.738 8.102 64.397 1.00 18.78 125 TYR B O 1
ATOM 3171 N N . GLN B 1 150 ? 18.695 8.656 62.426 1.00 20.00 126 GLN B N 1
ATOM 3172 C CA . GLN B 1 150 ? 20.049 8.592 62.950 1.00 21.19 126 GLN B CA 1
ATOM 3173 C C . GLN B 1 150 ? 20.221 9.540 64.140 1.00 20.61 126 GLN B C 1
ATOM 3174 O O . GLN B 1 150 ? 20.732 9.140 65.194 1.00 21.72 126 GLN B O 1
ATOM 3180 N N A LYS B 1 151 ? 19.800 10.792 63.988 0.39 22.06 127 LYS B N 1
ATOM 3181 N N B LYS B 1 151 ? 19.787 10.784 63.974 0.61 21.96 127 LYS B N 1
ATOM 3182 C CA A LYS B 1 151 ? 20.019 11.764 65.056 0.39 23.23 127 LYS B CA 1
ATOM 3183 C CA B LYS B 1 151 ? 19.953 11.776 65.028 0.61 23.25 127 LYS B CA 1
ATOM 3184 C C A LYS B 1 151 ? 19.178 11.462 66.293 0.39 21.60 127 LYS B C 1
ATOM 3185 C C B LYS B 1 151 ? 19.186 11.395 66.289 0.61 21.44 127 LYS B C 1
ATOM 3186 O O A LYS B 1 151 ? 19.602 11.734 67.416 0.39 20.99 127 LYS B O 1
ATOM 3187 O O B LYS B 1 151 ? 19.717 11.492 67.399 0.61 20.95 127 LYS B O 1
ATOM 3198 N N A ARG B 1 152 ? 17.995 10.890 66.092 0.39 20.06 128 ARG B N 1
ATOM 3199 N N B ARG B 1 152 ? 17.948 10.943 66.128 0.61 20.03 128 ARG B N 1
ATOM 3200 C CA A ARG B 1 152 ? 17.144 10.525 67.224 0.39 23.74 128 ARG B CA 1
ATOM 3201 C CA B ARG B 1 152 ? 17.157 10.544 67.294 0.61 23.39 128 ARG B CA 1
ATOM 3202 C C A ARG B 1 152 ? 17.736 9.361 68.019 0.39 20.57 128 ARG B C 1
ATOM 3203 C C B ARG B 1 152 ? 17.768 9.360 68.044 0.61 20.15 128 ARG B C 1
ATOM 3204 O O A ARG B 1 152 ? 17.742 9.377 69.251 0.39 20.26 128 ARG B O 1
ATOM 3205 O O B ARG B 1 152 ? 17.821 9.363 69.276 0.61 19.68 128 ARG B O 1
ATOM 3220 N N . LEU B 1 153 ? 18.230 8.354 67.306 1.00 17.21 129 LEU B N 1
ATOM 3221 C CA . LEU B 1 153 ? 18.872 7.197 67.939 1.00 20.46 129 LEU B CA 1
ATOM 3222 C C . LEU B 1 153 ? 20.169 7.608 68.631 1.00 24.50 129 LEU B C 1
ATOM 3223 O O . LEU B 1 153 ? 20.423 7.218 69.777 1.00 19.73 129 LEU B O 1
ATOM 3228 N N . LEU B 1 154 ? 20.978 8.409 67.943 1.00 19.46 130 LEU B N 1
ATOM 3229 C CA . LEU B 1 154 ? 22.220 8.909 68.520 1.00 22.71 130 LEU B CA 1
ATOM 3230 C C . LEU B 1 154 ? 21.971 9.711 69.798 1.00 24.64 130 LEU B C 1
ATOM 3231 O O . LEU B 1 154 ? 22.728 9.601 70.764 1.00 26.02 130 LEU B O 1
ATOM 3236 N N . SER B 1 155 ? 20.907 10.508 69.812 1.00 22.65 131 SER B N 1
ATOM 3237 C CA . SER B 1 155 ? 20.621 11.334 70.980 1.00 24.78 131 SER B CA 1
ATOM 3238 C C . SER B 1 155 ? 20.236 10.459 72.167 1.00 25.69 131 SER B C 1
ATOM 3239 O O . SER B 1 155 ? 20.318 10.897 73.306 1.00 26.87 131 SER B O 1
ATOM 3242 N N . GLN B 1 156 ? 19.824 9.224 71.896 1.00 20.14 132 GLN B N 1
ATOM 3243 C CA . GLN B 1 156 ? 19.490 8.285 72.964 1.00 22.23 132 GLN B CA 1
ATOM 3244 C C . GLN B 1 156 ? 20.641 7.323 73.262 1.00 27.08 132 GLN B C 1
ATOM 3245 O O . GLN B 1 156 ? 20.479 6.374 74.029 1.00 26.48 132 GLN B O 1
ATOM 3251 N N . GLY B 1 157 ? 21.805 7.575 72.669 1.00 23.26 133 GLY B N 1
ATOM 3252 C CA . GLY B 1 157 ? 22.980 6.763 72.945 1.00 22.75 133 GLY B CA 1
ATOM 3253 C C . GLY B 1 157 ? 23.068 5.497 72.098 1.00 22.54 133 GLY B C 1
ATOM 3254 O O . GLY B 1 157 ? 23.982 4.689 72.276 1.00 25.48 133 GLY B O 1
ATOM 3255 N N . TYR B 1 158 ? 22.116 5.317 71.185 1.00 22.13 134 TYR B N 1
ATOM 3256 C CA . TYR B 1 158 ? 22.113 4.162 70.291 1.00 17.26 134 TYR B CA 1
ATOM 3257 C C . TYR B 1 158 ? 23.023 4.433 69.109 1.00 22.28 134 TYR B C 1
ATOM 3258 O O . TYR B 1 158 ? 22.588 4.953 68.078 1.00 23.83 134 TYR B O 1
ATOM 3267 N N . THR B 1 159 ? 24.287 4.071 69.276 1.00 22.05 135 THR B N 1
ATOM 3268 C CA . THR B 1 159 ? 25.316 4.395 68.292 1.00 24.70 135 THR B CA 1
ATOM 3269 C C . THR B 1 159 ? 25.686 3.241 67.367 1.00 26.98 135 THR B C 1
ATOM 3270 O O . THR B 1 159 ? 26.423 3.437 66.403 1.00 24.87 135 THR B O 1
ATOM 3274 N N . ASN B 1 160 ? 25.188 2.042 67.657 1.00 22.56 136 ASN B N 1
ATOM 3275 C CA . ASN B 1 160 ? 25.514 0.873 66.846 1.00 23.99 136 ASN B CA 1
ATOM 3276 C C . ASN B 1 160 ? 24.471 0.762 65.756 1.00 21.95 136 ASN B C 1
ATOM 3277 O O . ASN B 1 160 ? 23.593 -0.114 65.799 1.00 21.15 136 ASN B O 1
ATOM 3282 N N A ILE B 1 161 ? 24.545 1.668 64.785 0.71 23.17 137 ILE B N 1
ATOM 3283 N N B ILE B 1 161 ? 24.560 1.653 64.770 0.29 23.01 137 ILE B N 1
ATOM 3284 C CA A ILE B 1 161 ? 23.480 1.785 63.795 0.71 21.92 137 ILE B CA 1
ATOM 3285 C CA B ILE B 1 161 ? 23.481 1.842 63.802 0.29 22.73 137 ILE B CA 1
ATOM 3286 C C A ILE B 1 161 ? 24.000 1.892 62.361 0.71 23.75 137 ILE B C 1
ATOM 3287 C C B ILE B 1 161 ? 23.974 1.946 62.354 0.29 23.18 137 ILE B C 1
ATOM 3288 O O A ILE B 1 161 ? 25.093 2.405 62.111 0.71 24.40 137 ILE B O 1
ATOM 3289 O O B ILE B 1 161 ? 25.028 2.523 62.084 0.29 25.01 137 ILE B O 1
ATOM 3298 N N . ASN B 1 162 ? 23.204 1.366 61.436 1.00 20.38 138 ASN B N 1
ATOM 3299 C CA . ASN B 1 162 ? 23.459 1.473 60.007 1.00 21.12 138 ASN B CA 1
ATOM 3300 C C . ASN B 1 162 ? 22.173 2.042 59.422 1.00 22.19 138 ASN B C 1
ATOM 3301 O O . ASN B 1 162 ? 21.084 1.651 59.839 1.00 21.92 138 ASN B O 1
ATOM 3306 N N . ALA B 1 163 ? 22.279 2.961 58.475 1.00 20.16 139 ALA B N 1
ATOM 3307 C CA . ALA B 1 163 ? 21.084 3.493 57.837 1.00 18.32 139 ALA B CA 1
ATOM 3308 C C . ALA B 1 163 ? 21.284 3.342 56.336 1.00 21.25 139 ALA B C 1
ATOM 3309 O O . ALA B 1 163 ? 22.257 3.853 55.788 1.00 21.72 139 ALA B O 1
ATOM 3311 N N A LEU B 1 164 ? 20.350 2.647 55.694 0.46 17.98 140 LEU B N 1
ATOM 3312 N N B LEU B 1 164 ? 20.396 2.605 55.677 0.54 18.25 140 LEU B N 1
ATOM 3313 C CA A LEU B 1 164 ? 20.471 2.267 54.289 0.46 20.08 140 LEU B CA 1
ATOM 3314 C CA B LEU B 1 164 ? 20.564 2.322 54.249 0.54 18.79 140 LEU B CA 1
ATOM 3315 C C A LEU B 1 164 ? 19.256 2.719 53.493 0.46 17.43 140 LEU B C 1
ATOM 3316 C C B LEU B 1 164 ? 19.308 2.638 53.454 0.54 17.83 140 LEU B C 1
ATOM 3317 O O A LEU B 1 164 ? 18.123 2.483 53.910 0.46 18.35 140 LEU B O 1
ATOM 3318 O O B LEU B 1 164 ? 18.212 2.223 53.828 0.54 16.04 140 LEU B O 1
ATOM 3327 N N . ALA B 1 165 ? 19.479 3.337 52.335 1.00 16.27 141 ALA B N 1
ATOM 3328 C CA . ALA B 1 165 ? 18.368 3.608 51.432 1.00 19.03 141 ALA B CA 1
ATOM 3329 C C . ALA B 1 165 ? 18.143 2.343 50.627 1.00 20.00 141 ALA B C 1
ATOM 3330 O O . ALA B 1 165 ? 19.066 1.849 49.997 1.00 22.20 141 ALA B O 1
ATOM 3332 N N . THR B 1 166 ? 16.925 1.811 50.647 1.00 15.42 142 THR B N 1
ATOM 3333 C CA . THR B 1 166 ? 16.627 0.611 49.874 1.00 15.09 142 THR B CA 1
ATOM 3334 C C . THR B 1 166 ? 15.465 0.955 48.936 1.00 15.91 142 THR B C 1
ATOM 3335 O O . THR B 1 166 ? 14.369 0.391 49.016 1.00 16.26 142 THR B O 1
ATOM 3339 N N . GLY B 1 167 ? 15.736 1.904 48.050 1.00 21.98 143 GLY B N 1
ATOM 3340 C CA . GLY B 1 167 ? 14.694 2.598 47.314 1.00 25.92 143 GLY B CA 1
ATOM 3341 C C . GLY B 1 167 ? 13.846 1.747 46.396 1.00 21.37 143 GLY B C 1
ATOM 3342 O O . GLY B 1 167 ? 12.655 2.004 46.227 1.00 21.91 143 GLY B O 1
ATOM 3343 N N A LEU B 1 168 ? 14.449 0.731 45.793 0.79 20.22 144 LEU B N 1
ATOM 3344 N N B LEU B 1 168 ? 14.466 0.724 45.818 0.21 19.77 144 LEU B N 1
ATOM 3345 C CA A LEU B 1 168 ? 13.727 -0.077 44.819 0.79 18.25 144 LEU B CA 1
ATOM 3346 C CA B LEU B 1 168 ? 13.808 -0.141 44.846 0.21 18.18 144 LEU B CA 1
ATOM 3347 C C A LEU B 1 168 ? 12.637 -0.938 45.450 0.79 16.32 144 LEU B C 1
ATOM 3348 C C B LEU B 1 168 ? 12.653 -0.930 45.453 0.21 16.92 144 LEU B C 1
ATOM 3349 O O A LEU B 1 168 ? 11.762 -1.435 44.750 0.79 18.34 144 LEU B O 1
ATOM 3350 O O B LEU B 1 168 ? 11.760 -1.377 44.736 0.21 17.33 144 LEU B O 1
ATOM 3359 N N . PHE B 1 169 ? 12.673 -1.102 46.772 1.00 15.83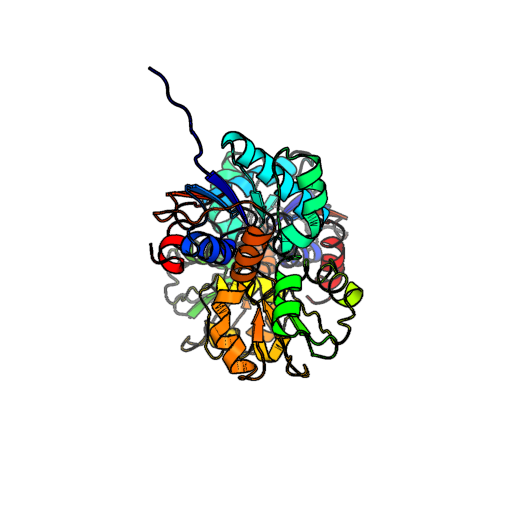 145 PHE B N 1
ATOM 3360 C CA . PHE B 1 169 ? 11.623 -1.838 47.463 1.00 14.63 145 PHE B CA 1
ATOM 3361 C C . PHE B 1 169 ? 10.237 -1.208 47.245 1.00 12.74 145 PHE B C 1
ATOM 3362 O O . PHE B 1 169 ? 9.233 -1.923 47.163 1.00 16.31 145 PHE B O 1
ATOM 3370 N N . VAL B 1 170 ? 10.180 0.120 47.177 1.00 15.13 146 VAL B N 1
ATOM 3371 C CA . VAL B 1 170 ? 8.902 0.822 46.964 1.00 14.30 146 VAL B CA 1
ATOM 3372 C C . VAL B 1 170 ? 8.217 0.406 45.645 1.00 14.95 146 VAL B C 1
ATOM 3373 O O . VAL B 1 170 ? 7.116 -0.145 45.665 1.00 15.97 146 VAL B O 1
ATOM 3377 N N . PRO B 1 171 ? 8.875 0.620 44.495 1.00 14.74 147 PRO B N 1
ATOM 3378 C CA . PRO B 1 171 ? 8.167 0.191 43.268 1.00 17.09 147 PRO B CA 1
ATOM 3379 C C . PRO B 1 171 ? 7.968 -1.332 43.159 1.00 17.42 147 PRO B C 1
ATOM 3380 O O . PRO B 1 171 ? 6.991 -1.779 42.557 1.00 15.84 147 PRO B O 1
ATOM 3384 N N . MET B 1 172 ? 8.868 -2.128 43.735 1.00 15.09 148 MET B N 1
ATOM 3385 C CA . MET B 1 172 ? 8.661 -3.573 43.740 1.00 15.68 148 MET B CA 1
ATOM 3386 C C . MET B 1 172 ? 7.374 -3.938 44.497 1.00 16.24 148 MET B C 1
ATOM 3387 O O . MET B 1 172 ? 6.563 -4.718 44.005 1.00 18.45 148 MET B O 1
ATOM 3392 N N . VAL B 1 173 ? 7.181 -3.355 45.677 1.00 16.64 149 VAL B N 1
ATOM 3393 C CA . VAL B 1 173 ? 5.940 -3.576 46.431 1.00 16.84 149 VAL B CA 1
ATOM 3394 C C . VAL B 1 173 ? 4.725 -3.132 45.613 1.00 15.65 149 VAL B C 1
ATOM 3395 O O . VAL B 1 173 ? 3.704 -3.822 45.577 1.00 17.34 149 VAL B O 1
ATOM 3399 N N . GLU B 1 174 ? 4.830 -1.995 44.935 1.00 16.17 150 GLU B N 1
ATOM 3400 C CA . GLU B 1 174 ? 3.675 -1.524 44.156 1.00 18.99 150 GLU B CA 1
ATOM 3401 C C . GLU B 1 174 ? 3.374 -2.432 42.964 1.00 24.14 150 GLU B C 1
ATOM 3402 O O . GLU B 1 174 ? 2.238 -2.500 42.493 1.00 21.86 150 GLU B O 1
ATOM 3408 N N . GLU B 1 175 ? 4.391 -3.151 42.498 1.00 20.98 151 GLU B N 1
ATOM 3409 C CA . GLU B 1 175 ? 4.223 -4.112 41.410 1.00 20.30 151 GLU B CA 1
ATOM 3410 C C . GLU B 1 175 ? 3.731 -5.459 41.949 1.00 22.06 151 GLU B C 1
ATOM 3411 O O . GLU B 1 175 ? 3.471 -6.395 41.193 1.00 22.42 151 GLU B O 1
ATOM 3417 N N . GLY B 1 176 ? 3.602 -5.556 43.267 1.00 20.37 152 GLY B N 1
ATOM 3418 C CA . GLY B 1 176 ? 3.104 -6.775 43.887 1.00 27.87 152 GLY B CA 1
ATOM 3419 C C . GLY B 1 176 ? 4.171 -7.838 44.110 1.00 26.08 152 GLY B C 1
ATOM 3420 O O . GLY B 1 176 ? 3.866 -9.022 44.229 1.00 26.02 152 GLY B O 1
ATOM 3421 N N . ILE B 1 177 ? 5.433 -7.422 44.150 1.00 19.24 153 ILE B N 1
ATOM 3422 C CA . ILE B 1 177 ? 6.533 -8.367 44.335 1.00 19.02 153 ILE B CA 1
ATOM 3423 C C . ILE B 1 177 ? 6.919 -8.430 45.820 1.00 22.39 153 ILE B C 1
ATOM 3424 O O . ILE B 1 177 ? 7.621 -7.551 46.311 1.00 22.67 153 ILE B O 1
ATOM 3429 N N . PHE B 1 178 ? 6.446 -9.455 46.533 1.00 20.54 154 PHE B N 1
ATOM 3430 C CA . PHE B 1 178 ? 6.615 -9.508 47.989 1.00 23.79 154 PHE B CA 1
ATOM 3431 C C . PHE B 1 178 ? 7.574 -10.612 48.398 1.00 23.59 154 PHE B C 1
ATOM 3432 O O . PHE B 1 178 ? 7.921 -10.752 49.579 1.00 23.00 154 PHE B O 1
ATOM 3440 N N . GLU B 1 179 ? 7.989 -11.401 47.413 1.00 22.60 155 GLU B N 1
ATOM 3441 C CA . GLU B 1 179 ? 8.842 -12.562 47.645 1.00 22.63 155 GLU B CA 1
ATOM 3442 C C . GLU B 1 179 ? 9.337 -13.097 46.305 1.00 26.60 155 GLU B C 1
ATOM 3443 O O . GLU B 1 179 ? 8.950 -12.593 45.247 1.00 26.30 155 GLU B O 1
ATOM 3449 N N . GLY B 1 180 ? 10.186 -14.120 46.341 1.00 25.91 156 GLY B N 1
ATOM 3450 C CA . GLY B 1 180 ? 10.677 -14.728 45.114 1.00 29.32 156 GLY B CA 1
ATOM 3451 C C . GLY B 1 180 ? 12.105 -14.360 44.747 1.00 28.75 156 GLY B C 1
ATOM 3452 O O . GLY B 1 180 ? 12.761 -13.587 45.450 1.00 25.43 156 GLY B O 1
ATOM 3453 N N . ASP B 1 181 ? 12.580 -14.913 43.630 1.00 28.95 157 ASP B N 1
ATOM 3454 C CA . ASP B 1 181 ? 13.973 -14.754 43.204 1.00 29.89 157 ASP B CA 1
ATOM 3455 C C . ASP B 1 181 ? 14.382 -13.302 42.939 1.00 29.05 157 ASP B C 1
ATOM 3456 O O . ASP B 1 181 ? 15.510 -12.905 43.231 1.00 27.04 157 ASP B O 1
ATOM 3461 N N . PHE B 1 182 ? 13.471 -12.515 42.379 1.00 23.54 158 PHE B N 1
ATOM 3462 C CA . PHE B 1 182 ? 13.776 -11.123 42.042 1.00 22.64 158 PHE B CA 1
ATOM 3463 C C . PHE B 1 182 ? 13.940 -10.315 43.343 1.00 24.43 158 PHE B C 1
ATOM 3464 O O . PHE B 1 182 ? 14.889 -9.537 43.498 1.00 22.08 158 PHE B O 1
ATOM 3472 N N . LEU B 1 183 ? 13.031 -10.520 44.291 1.00 22.68 159 LEU B N 1
ATOM 3473 C CA . LEU B 1 183 ? 13.132 -9.828 45.573 1.00 22.24 159 LEU B CA 1
ATOM 3474 C C . LEU B 1 183 ? 14.390 -10.273 46.322 1.00 19.94 159 LEU B C 1
ATOM 3475 O O . LEU B 1 183 ? 15.066 -9.453 46.933 1.00 20.11 159 LEU B O 1
ATOM 3480 N N . GLN B 1 184 ? 14.705 -11.566 46.257 1.00 20.32 160 GLN B N 1
ATOM 3481 C CA . GLN B 1 184 ? 15.948 -12.067 46.850 1.00 22.98 160 GLN B CA 1
ATOM 3482 C C . GLN B 1 184 ? 17.173 -11.337 46.296 1.00 23.54 160 GLN B C 1
ATOM 3483 O O . GLN B 1 184 ? 18.069 -10.963 47.056 1.00 22.55 160 GLN B O 1
ATOM 3489 N N A SER B 1 185 ? 17.207 -11.121 44.980 0.70 23.50 161 SER B N 1
ATOM 3490 N N B SER B 1 185 ? 17.201 -11.118 44.982 0.30 23.60 161 SER B N 1
ATOM 3491 C CA A SER B 1 185 ? 18.341 -10.428 44.363 0.70 24.21 161 SER B CA 1
ATOM 3492 C CA B SER B 1 185 ? 18.325 -10.424 44.355 0.30 24.41 161 SER B CA 1
ATOM 3493 C C A SER B 1 185 ? 18.429 -8.969 44.819 0.70 22.26 161 SER B C 1
ATOM 3494 C C B SER B 1 185 ? 18.427 -8.977 44.833 0.30 22.53 161 SER B C 1
ATOM 3495 O O A SER B 1 185 ? 19.524 -8.431 44.988 0.70 23.25 161 SER B O 1
ATOM 3496 O O B SER B 1 185 ? 19.526 -8.450 45.010 0.30 23.10 161 SER B O 1
ATOM 3501 N N . ALA B 1 186 ? 17.279 -8.342 45.050 1.00 18.57 162 ALA B N 1
ATOM 3502 C CA . ALA B 1 186 ? 17.249 -6.967 45.541 1.00 18.17 162 ALA B CA 1
ATOM 3503 C C . ALA B 1 186 ? 17.775 -6.894 46.986 1.00 20.00 162 ALA B C 1
ATOM 3504 O O . ALA B 1 186 ? 18.521 -5.976 47.357 1.00 19.71 162 ALA B O 1
ATOM 3506 N N . MET B 1 187 ? 17.380 -7.863 47.798 1.00 19.23 163 MET B N 1
ATOM 3507 C CA . MET B 1 187 ? 17.865 -7.898 49.170 1.00 20.88 163 MET B CA 1
ATOM 3508 C C . MET B 1 187 ? 19.373 -8.136 49.165 1.00 21.23 163 MET B C 1
ATOM 3509 O O . MET B 1 187 ? 20.103 -7.477 49.892 1.00 21.99 163 MET B O 1
ATOM 3514 N N . GLU B 1 188 ? 19.836 -9.048 48.317 1.00 22.16 164 GLU B N 1
ATOM 3515 C CA . GLU B 1 188 ? 21.269 -9.292 48.197 1.00 26.00 164 GLU B CA 1
ATOM 3516 C C . GLU B 1 188 ? 21.998 -8.046 47.693 1.00 29.34 164 GLU B C 1
ATOM 3517 O O . GLU B 1 188 ? 23.117 -7.759 48.129 1.00 26.61 164 GLU B O 1
ATOM 3523 N N . TYR B 1 189 ? 21.360 -7.307 46.784 1.00 22.98 165 TYR B N 1
ATOM 3524 C CA . TYR B 1 189 ? 21.930 -6.062 46.270 1.00 24.84 165 TYR B CA 1
ATOM 3525 C C . TYR B 1 189 ? 22.153 -5.042 47.398 1.00 24.79 165 TYR B C 1
ATOM 3526 O O . TYR B 1 189 ? 23.252 -4.515 47.563 1.00 24.75 165 TYR B O 1
ATOM 3535 N N . TYR B 1 190 ? 21.116 -4.777 48.180 1.00 18.48 166 TYR B N 1
ATOM 3536 C CA . TYR B 1 190 ? 21.208 -3.756 49.214 1.00 19.07 166 TYR B CA 1
ATOM 3537 C C . TYR B 1 190 ? 21.968 -4.227 50.445 1.00 21.80 166 TYR B C 1
ATOM 3538 O O . TYR B 1 190 ? 22.622 -3.426 51.099 1.00 22.82 166 TYR B O 1
ATOM 3547 N N . PHE B 1 191 ? 21.887 -5.517 50.754 1.00 18.70 167 PHE B N 1
ATOM 3548 C CA . PHE B 1 191 ? 22.383 -6.007 52.052 1.00 19.66 167 PHE B CA 1
ATOM 3549 C C . PHE B 1 191 ? 23.721 -6.734 51.970 1.00 29.13 167 PHE B C 1
ATOM 3550 O O . PHE B 1 191 ? 24.195 -7.285 52.970 1.00 28.63 167 PHE B O 1
ATOM 3558 N N . LYS B 1 192 ? 24.323 -6.720 50.782 1.00 29.13 168 LYS B N 1
ATOM 3559 C CA . LYS B 1 192 ? 25.676 -7.240 50.589 1.00 37.02 168 LYS B CA 1
ATOM 3560 C C . LYS B 1 192 ? 26.662 -6.647 51.598 1.00 33.69 168 LYS B C 1
ATOM 3561 O O . LYS B 1 192 ? 26.781 -5.430 51.730 1.00 46.33 168 LYS B O 1
ATOM 3567 N N . ASN B 1 193 ? 27.351 -7.519 52.316 1.00 29.28 169 ASN B N 1
ATOM 3568 C CA . ASN B 1 193 ? 28.377 -7.102 53.274 1.00 44.19 169 ASN B CA 1
ATOM 3569 C C . ASN B 1 193 ? 27.854 -6.314 54.469 1.00 39.01 169 ASN B C 1
ATOM 3570 O O . ASN B 1 193 ? 28.634 -5.689 55.180 1.00 48.22 169 ASN B O 1
ATOM 3575 N N A ILE B 1 194 ? 26.534 -6.341 54.675 0.66 28.30 170 ILE B N 1
ATOM 3576 N N B ILE B 1 194 ? 26.547 -6.314 54.682 0.34 30.56 170 ILE B N 1
ATOM 3577 C CA A ILE B 1 194 ? 25.903 -5.751 55.861 0.66 30.90 170 ILE B CA 1
ATOM 3578 C CA B ILE B 1 194 ? 26.053 -5.725 55.909 0.34 31.19 170 ILE B CA 1
ATOM 3579 C C A ILE B 1 194 ? 25.714 -6.828 56.929 0.66 32.00 170 ILE B C 1
ATOM 3580 C C B ILE B 1 194 ? 25.799 -6.832 56.918 0.34 32.74 170 ILE B C 1
ATOM 3581 O O A ILE B 1 194 ? 25.243 -7.923 56.625 0.66 37.40 170 ILE B O 1
ATOM 3582 O O B ILE B 1 194 ? 25.397 -7.943 56.567 0.34 36.51 170 ILE B O 1
ATOM 3591 N N . THR B 1 195 ? 26.081 -6.527 58.174 1.00 31.64 171 THR B N 1
ATOM 3592 C CA . THR B 1 195 ? 25.934 -7.491 59.255 1.00 33.50 171 THR B CA 1
ATOM 3593 C C . THR B 1 195 ? 24.469 -7.604 59.666 1.00 28.05 171 THR B C 1
ATOM 3594 O O . THR B 1 195 ? 23.691 -6.679 59.468 1.00 26.36 171 THR B O 1
ATOM 3598 N N . THR B 1 196 ? 24.101 -8.738 60.246 1.00 30.19 172 THR B N 1
ATOM 3599 C CA . THR B 1 196 ? 22.724 -8.973 60.668 1.00 34.05 172 THR B CA 1
ATOM 3600 C C . THR B 1 196 ? 22.386 -8.151 61.914 1.00 26.14 172 THR B C 1
ATOM 3601 O O . THR B 1 196 ? 23.018 -8.310 62.950 1.00 26.55 172 THR B O 1
ATOM 3605 N N . PRO B 1 197 ? 21.383 -7.267 61.812 1.00 20.36 173 PRO B N 1
ATOM 3606 C CA . PRO B 1 197 ? 21.078 -6.392 62.947 1.00 21.74 173 PRO B CA 1
ATOM 3607 C C . PRO B 1 197 ? 20.208 -7.054 64.011 1.00 23.67 173 PRO B C 1
ATOM 3608 O O . PRO B 1 197 ? 19.542 -8.050 63.748 1.00 20.24 173 PRO B O 1
ATOM 3612 N N . ASP B 1 198 ? 20.219 -6.483 65.210 1.00 18.68 174 ASP B N 1
ATOM 3613 C CA . ASP B 1 198 ? 19.321 -6.934 66.272 1.00 17.51 174 ASP B CA 1
ATOM 3614 C C . ASP B 1 198 ? 17.909 -6.401 66.050 1.00 18.11 174 ASP B C 1
ATOM 3615 O O . ASP B 1 198 ? 16.925 -7.012 66.475 1.00 21.78 174 ASP B O 1
ATOM 3620 N N . ALA B 1 199 ? 17.819 -5.253 65.388 1.00 16.96 175 ALA B N 1
ATOM 3621 C CA . ALA B 1 199 ? 16.534 -4.668 65.038 1.00 17.51 175 ALA B CA 1
ATOM 3622 C C . ALA B 1 199 ? 16.600 -4.063 63.642 1.00 17.32 175 ALA B C 1
ATOM 3623 O O . ALA B 1 199 ? 17.592 -3.428 63.282 1.00 20.28 175 ALA B O 1
ATOM 3625 N N . LEU B 1 200 ? 15.526 -4.260 62.876 1.00 13.71 176 LEU B N 1
ATOM 3626 C CA . LEU B 1 200 ? 15.406 -3.717 61.533 1.00 13.52 176 LEU B CA 1
ATOM 3627 C C . LEU B 1 200 ? 14.222 -2.765 61.550 1.00 15.49 176 LEU B C 1
ATOM 3628 O O . LEU B 1 200 ? 13.077 -3.194 61.741 1.00 15.79 176 LEU B O 1
ATOM 3633 N N . ILE B 1 201 ? 14.476 -1.473 61.387 1.00 16.12 177 ILE B N 1
ATOM 3634 C CA . ILE B 1 201 ? 13.353 -0.542 61.392 1.00 14.40 177 ILE B CA 1
ATOM 3635 C C . ILE B 1 201 ? 12.814 -0.434 59.977 1.00 14.39 177 ILE B C 1
ATOM 3636 O O . ILE B 1 201 ? 13.534 -0.023 59.060 1.00 13.96 177 ILE B O 1
ATOM 3641 N N . LEU B 1 202 ? 11.549 -0.809 59.808 1.00 12.97 178 LEU B N 1
ATOM 3642 C CA . LEU B 1 202 ? 10.888 -0.692 58.508 1.00 14.46 178 LEU B CA 1
ATOM 3643 C C . LEU B 1 202 ? 10.417 0.744 58.309 1.00 15.25 178 LEU B C 1
ATOM 3644 O O . LEU B 1 202 ? 9.231 1.058 58.471 1.00 17.40 178 LEU B O 1
ATOM 3649 N N . ALA B 1 203 ? 11.355 1.615 57.956 1.00 13.52 179 ALA B N 1
ATOM 3650 C CA . ALA B 1 203 ? 11.111 3.045 58.000 1.00 12.21 179 ALA B CA 1
ATOM 3651 C C . ALA B 1 203 ? 10.550 3.567 56.670 1.00 16.23 179 ALA B C 1
ATOM 3652 O O . ALA B 1 203 ? 10.981 4.598 56.150 1.00 15.17 179 ALA B O 1
ATOM 3654 N N . CYS B 1 204 ? 9.569 2.842 56.143 1.00 15.53 180 CYS B N 1
ATOM 3655 C CA . CYS B 1 204 ? 8.924 3.194 54.874 1.00 14.29 180 CYS B CA 1
ATOM 3656 C C . CYS B 1 204 ? 7.577 2.477 54.855 1.00 15.80 180 CYS B C 1
ATOM 3657 O O . CYS B 1 204 ? 7.491 1.301 55.228 1.00 14.48 180 CYS B O 1
ATOM 3660 N N . THR B 1 205 ? 6.529 3.190 54.449 1.00 13.72 181 THR B N 1
ATOM 3661 C CA . THR B 1 205 ? 5.173 2.646 54.451 1.00 17.90 181 THR B CA 1
ATOM 3662 C C . THR B 1 205 ? 5.046 1.317 53.709 1.00 20.01 181 THR B C 1
ATOM 3663 O O . THR B 1 205 ? 4.202 0.484 54.057 1.00 17.36 181 THR B O 1
ATOM 3667 N N . HIS B 1 206 ? 5.849 1.132 52.659 1.00 15.07 182 HIS B N 1
ATOM 3668 C CA . HIS B 1 206 ? 5.715 -0.051 51.808 1.00 15.17 182 HIS B CA 1
ATOM 3669 C C . HIS B 1 206 ? 6.359 -1.280 52.425 1.00 20.40 182 HIS B C 1
ATOM 3670 O O . HIS B 1 206 ? 6.071 -2.402 52.021 1.00 17.97 182 HIS B O 1
ATOM 3677 N N . PHE B 1 207 ? 7.255 -1.085 53.386 1.00 15.49 183 PHE B N 1
ATOM 3678 C CA . PHE B 1 207 ? 8.092 -2.212 53.787 1.00 14.94 183 PHE B CA 1
ATOM 3679 C C . PHE B 1 207 ? 7.416 -3.351 54.579 1.00 20.19 183 PHE B C 1
ATOM 3680 O O . PHE B 1 207 ? 7.889 -4.484 54.522 1.00 19.95 183 PHE B O 1
ATOM 3688 N N . PRO B 1 208 ? 6.325 -3.063 55.322 1.00 18.36 184 PRO B N 1
ATOM 3689 C CA . PRO B 1 208 ? 5.628 -4.197 55.945 1.00 17.43 184 PRO B CA 1
ATOM 3690 C C . PRO B 1 208 ? 5.188 -5.288 54.958 1.00 18.46 184 PRO B C 1
ATOM 3691 O O . PRO B 1 208 ? 5.079 -6.445 55.354 1.00 20.00 184 PRO B O 1
ATOM 3695 N N . LEU B 1 209 ? 4.940 -4.921 53.708 1.00 15.52 185 LEU B N 1
ATOM 3696 C CA . LEU B 1 209 ? 4.543 -5.893 52.679 1.00 21.21 185 LEU B CA 1
ATOM 3697 C C . LEU B 1 209 ? 5.683 -6.870 52.383 1.00 18.85 185 LEU B C 1
ATOM 3698 O O . LEU B 1 209 ? 5.454 -7.965 51.865 1.00 22.95 185 LEU B O 1
ATOM 3703 N N . LEU B 1 210 ? 6.906 -6.463 52.723 1.00 16.91 186 LEU B N 1
ATOM 3704 C CA . LEU B 1 210 ? 8.094 -7.294 52.528 1.00 16.85 186 LEU B CA 1
ATOM 3705 C C . LEU B 1 210 ? 8.526 -7.943 53.838 1.00 20.13 186 LEU B C 1
ATOM 3706 O O . LEU B 1 210 ? 9.595 -8.554 53.910 1.00 17.83 186 LEU B O 1
ATOM 3711 N N . GLY B 1 211 ? 7.704 -7.803 54.876 1.00 20.61 187 GLY B N 1
ATOM 3712 C CA . GLY B 1 211 ? 8.111 -8.210 56.211 1.00 20.90 187 GLY B CA 1
ATOM 3713 C C . GLY B 1 211 ? 8.500 -9.670 56.318 1.00 21.50 187 GLY B C 1
ATOM 3714 O O . GLY B 1 211 ? 9.537 -10.002 56.904 1.00 20.22 187 GLY B O 1
ATOM 3715 N N . ARG B 1 212 ? 7.667 -10.549 55.765 1.00 20.31 188 ARG B N 1
ATOM 3716 C CA . ARG B 1 212 ? 7.938 -11.982 55.836 1.00 22.24 188 ARG B CA 1
ATOM 3717 C C . ARG B 1 212 ? 9.266 -12.304 55.154 1.00 22.12 188 ARG B C 1
ATOM 3718 O O . ARG B 1 212 ? 10.061 -13.087 55.664 1.00 20.25 188 ARG B O 1
ATOM 3726 N N . SER B 1 213 ? 9.507 -11.683 54.002 1.00 19.43 189 SER B N 1
ATOM 3727 C CA . SER B 1 213 ? 10.706 -11.979 53.232 1.00 19.87 189 SER B CA 1
ATOM 3728 C C . SER B 1 213 ? 11.954 -11.407 53.899 1.00 17.99 189 SER B C 1
ATOM 3729 O O . SER B 1 213 ? 13.006 -12.043 53.901 1.00 19.72 189 SER B O 1
ATOM 3732 N N . LEU B 1 214 ? 11.831 -10.215 54.471 1.00 16.03 190 LEU B N 1
ATOM 3733 C CA . LEU B 1 214 ? 12.952 -9.584 55.157 1.00 17.60 190 LEU B CA 1
ATOM 3734 C C . LEU B 1 214 ? 13.296 -10.375 56.410 1.00 18.37 190 LEU B C 1
ATOM 3735 O O . LEU B 1 214 ? 14.472 -10.585 56.737 1.00 18.57 190 LEU B O 1
ATOM 3740 N N . SER B 1 215 ? 12.263 -10.831 57.113 1.00 18.29 191 SER B N 1
ATOM 3741 C CA . SER B 1 215 ? 12.504 -11.599 58.331 1.00 20.72 191 SER B CA 1
ATOM 3742 C C . SER B 1 215 ? 13.174 -12.932 57.995 1.00 24.15 191 SER B C 1
ATOM 3743 O O . SER B 1 215 ? 14.073 -13.376 58.704 1.00 23.04 191 SER B O 1
ATOM 3746 N N A LYS B 1 216 ? 12.738 -13.569 56.913 0.49 24.32 192 LYS B N 1
ATOM 3747 N N B LYS B 1 216 ? 12.744 -13.561 56.907 0.51 24.37 192 LYS B N 1
ATOM 3748 C CA A LYS B 1 216 ? 13.380 -14.802 56.466 0.49 25.85 192 LYS B CA 1
ATOM 3749 C CA B LYS B 1 216 ? 13.377 -14.800 56.467 0.51 25.87 192 LYS B CA 1
ATOM 3750 C C A LYS B 1 216 ? 14.828 -14.553 56.052 0.49 24.97 192 LYS B C 1
ATOM 3751 C C B LYS B 1 216 ? 14.826 -14.560 56.040 0.51 25.03 192 LYS B C 1
ATOM 3752 O O A LYS B 1 216 ? 15.707 -15.366 56.339 0.49 26.68 192 LYS B O 1
ATOM 3753 O O B LYS B 1 216 ? 15.702 -15.385 56.307 0.51 26.63 192 LYS B O 1
ATOM 3764 N N . TYR B 1 217 ? 15.074 -13.432 55.380 1.00 22.98 193 TYR B N 1
ATOM 3765 C CA . TYR B 1 217 ? 16.426 -13.091 54.935 1.00 21.74 193 TYR B CA 1
ATOM 3766 C C . TYR B 1 217 ? 17.359 -12.961 56.142 1.00 22.69 193 TYR B C 1
ATOM 3767 O O . TYR B 1 217 ? 18.378 -13.643 56.222 1.00 24.42 193 TYR B O 1
ATOM 3776 N N . PHE B 1 218 ? 16.988 -12.121 57.099 1.00 19.92 194 PHE B N 1
ATOM 3777 C CA . PHE B 1 218 ? 17.861 -11.881 58.258 1.00 22.62 194 PHE B CA 1
ATOM 3778 C C . PHE B 1 218 ? 17.856 -12.985 59.324 1.00 27.41 194 PHE B C 1
ATOM 3779 O O . PHE B 1 218 ? 18.849 -13.174 60.034 1.00 27.12 194 PHE B O 1
ATOM 3787 N N . GLY B 1 219 ? 16.747 -13.707 59.451 1.00 24.81 195 GLY B N 1
ATOM 3788 C CA . GLY B 1 219 ? 16.660 -14.770 60.442 1.00 25.78 195 GLY B CA 1
ATOM 3789 C C . GLY B 1 219 ? 16.175 -14.285 61.799 1.00 27.68 195 GLY B C 1
ATOM 3790 O O . GLY B 1 219 ? 15.826 -13.109 61.956 1.00 25.31 195 GLY B O 1
ATOM 3791 N N . ASP B 1 220 ? 16.172 -15.201 62.771 1.00 28.95 196 ASP B N 1
ATOM 3792 C CA . ASP B 1 220 ? 15.591 -14.982 64.107 1.00 34.34 196 ASP B CA 1
ATOM 3793 C C . ASP B 1 220 ? 16.272 -13.935 64.984 1.00 36.43 196 ASP B C 1
ATOM 3794 O O . ASP B 1 220 ? 15.704 -13.507 65.991 1.00 39.97 196 ASP B O 1
ATOM 3799 N N . LYS B 1 221 ? 17.499 -13.560 64.648 1.00 39.99 197 LYS B N 1
ATOM 3800 C CA . LYS B 1 221 ? 18.209 -12.563 65.440 1.00 43.28 197 LYS B CA 1
ATOM 3801 C C . LYS B 1 221 ? 17.502 -11.214 65.345 1.00 30.74 197 LYS B C 1
ATOM 3802 O O . LYS B 1 221 ? 17.596 -10.386 66.245 1.00 28.08 197 LYS B O 1
ATOM 3808 N N . THR B 1 222 ? 16.772 -11.006 64.254 1.00 23.22 198 THR B N 1
ATOM 3809 C CA . THR B 1 222 ? 16.354 -9.666 63.890 1.00 20.26 198 THR B CA 1
ATOM 3810 C C . THR B 1 222 ? 14.895 -9.370 64.208 1.00 23.83 198 THR B C 1
ATOM 3811 O O . THR B 1 222 ? 13.998 -10.033 63.703 1.00 24.53 198 THR B O 1
ATOM 3815 N N A LYS B 1 223 ? 14.668 -8.368 65.050 0.51 19.90 199 LYS B N 1
ATOM 3816 N N B LYS B 1 223 ? 14.674 -8.384 65.071 0.49 19.97 199 LYS B N 1
ATOM 3817 C CA A LYS B 1 223 ? 13.316 -7.924 65.361 0.51 18.97 199 LYS B CA 1
ATOM 3818 C CA B LYS B 1 223 ? 13.331 -7.902 65.361 0.49 18.93 199 LYS B CA 1
ATOM 3819 C C A LYS B 1 223 ? 12.890 -6.821 64.408 0.51 20.21 199 LYS B C 1
ATOM 3820 C C B LYS B 1 223 ? 12.942 -6.865 64.327 0.49 20.41 199 LYS B C 1
ATOM 3821 O O A LYS B 1 223 ? 13.573 -5.803 64.280 0.51 20.82 199 LYS B O 1
ATOM 3822 O O B LYS B 1 223 ? 13.706 -5.935 64.059 0.49 20.78 199 LYS B O 1
ATOM 3833 N N . LEU B 1 224 ? 11.762 -7.024 63.738 1.00 16.40 200 LEU B N 1
ATOM 3834 C CA . LEU B 1 224 ? 11.266 -6.047 62.777 1.00 16.28 200 LEU B CA 1
ATOM 3835 C C . LEU B 1 224 ? 10.432 -4.989 63.510 1.00 20.51 200 LEU B C 1
ATOM 3836 O O . LEU B 1 224 ? 9.548 -5.318 64.305 1.00 21.63 200 LEU B O 1
ATOM 3841 N N . ILE B 1 225 ? 10.747 -3.723 63.278 1.00 13.89 201 ILE B N 1
ATOM 3842 C CA . ILE B 1 225 ? 9.994 -2.632 63.903 1.00 15.06 201 ILE B CA 1
ATOM 3843 C C . ILE B 1 225 ? 9.057 -2.054 62.840 1.00 17.76 201 ILE B C 1
ATOM 3844 O O . ILE B 1 225 ? 9.504 -1.527 61.826 1.00 18.22 201 ILE B O 1
ATOM 3849 N N . HIS B 1 226 ? 7.756 -2.160 63.091 1.00 17.88 202 HIS B N 1
ATOM 3850 C CA . HIS B 1 226 ? 6.711 -1.796 62.132 1.00 16.51 202 HIS B CA 1
ATOM 3851 C C . HIS B 1 226 ? 6.203 -0.400 62.511 1.00 18.47 202 HIS B C 1
ATOM 3852 O O . HIS B 1 226 ? 5.821 -0.159 63.655 1.00 15.97 202 HIS B O 1
ATOM 3859 N N . SER B 1 227 ? 6.240 0.531 61.563 1.00 17.69 203 SER B N 1
ATOM 3860 C CA . SER B 1 227 ? 5.891 1.923 61.838 1.00 15.55 203 SER B CA 1
ATOM 3861 C C . SER B 1 227 ? 4.436 2.107 62.258 1.00 17.20 203 SER B C 1
ATOM 3862 O O . SER B 1 227 ? 4.125 2.997 63.043 1.00 17.06 203 SER B O 1
ATOM 3865 N N . GLY B 1 228 ? 3.542 1.286 61.721 1.00 16.89 204 GLY B N 1
ATOM 3866 C CA . GLY B 1 228 ? 2.125 1.408 62.034 1.00 19.85 204 GLY B CA 1
ATOM 3867 C C . GLY B 1 228 ? 1.850 0.934 63.445 1.00 21.07 204 GLY B C 1
ATOM 3868 O O . GLY B 1 228 ? 1.135 1.584 64.204 1.00 22.09 204 GLY B O 1
ATOM 3869 N N . ASP B 1 229 ? 2.418 -0.210 63.802 1.00 17.47 205 ASP B N 1
ATOM 3870 C CA . ASP B 1 229 ? 2.309 -0.697 65.177 1.00 23.16 205 ASP B CA 1
ATOM 3871 C C . ASP B 1 229 ? 2.937 0.296 66.151 1.00 20.30 205 ASP B C 1
ATOM 3872 O O . ASP B 1 229 ? 2.393 0.555 67.212 1.00 19.54 205 ASP B O 1
ATOM 3877 N N . ALA B 1 230 ? 4.081 0.857 65.777 1.00 16.02 206 ALA B N 1
ATOM 3878 C CA . ALA B 1 230 ? 4.745 1.843 66.625 1.00 17.60 206 ALA B CA 1
ATOM 3879 C C . ALA B 1 230 ? 3.879 3.083 66.886 1.00 21.31 206 ALA B C 1
ATOM 3880 O O . ALA B 1 230 ? 3.793 3.554 68.016 1.00 18.87 206 ALA B O 1
ATOM 3882 N N . ILE B 1 231 ? 3.257 3.631 65.846 1.00 18.22 207 ILE B N 1
ATOM 3883 C CA . ILE B 1 231 ? 2.474 4.850 66.037 1.00 20.74 207 ILE B CA 1
ATOM 3884 C C . ILE B 1 231 ? 1.250 4.582 66.909 1.00 21.36 207 ILE B C 1
ATOM 3885 O O . ILE B 1 231 ? 0.823 5.446 67.666 1.00 21.94 207 ILE B O 1
ATOM 3890 N N . VAL B 1 232 ? 0.682 3.385 66.802 1.00 19.18 208 VAL B N 1
ATOM 3891 C CA . VAL B 1 232 ? -0.429 3.024 67.671 1.00 20.72 208 VAL B CA 1
ATOM 3892 C C . VAL B 1 232 ? -0.013 3.135 69.137 1.00 21.71 208 VAL B C 1
ATOM 3893 O O . VAL B 1 232 ? -0.693 3.776 69.935 1.00 23.67 208 VAL B O 1
ATOM 3897 N N . GLU B 1 233 ? 1.127 2.545 69.483 1.00 24.80 209 GLU B N 1
ATOM 3898 C CA . GLU B 1 233 ? 1.587 2.585 70.874 1.00 26.19 209 GLU B CA 1
ATOM 3899 C C . GLU B 1 233 ? 1.878 4.020 71.320 1.00 28.22 209 GLU B C 1
ATOM 3900 O O . GLU B 1 233 ? 1.554 4.423 72.432 1.00 27.13 209 GLU B O 1
ATOM 3906 N N . PHE B 1 234 ? 2.470 4.785 70.417 1.00 23.29 210 PHE B N 1
ATOM 3907 C CA . PHE B 1 234 ? 2.849 6.172 70.654 1.00 24.25 210 PHE B CA 1
ATOM 3908 C C . PHE B 1 234 ? 1.627 7.053 70.921 1.00 27.22 210 PHE B C 1
ATOM 3909 O O . PHE B 1 234 ? 1.645 7.910 71.805 1.00 31.29 210 PHE B O 1
ATOM 3917 N N . LEU B 1 235 ? 0.562 6.836 70.158 1.00 26.68 211 LEU B N 1
ATOM 3918 C CA . LEU B 1 235 ? -0.640 7.658 70.282 1.00 26.52 211 LEU B CA 1
ATOM 3919 C C . LEU B 1 235 ? -1.370 7.370 71.588 1.00 31.13 211 LEU B C 1
ATOM 3920 O O . LEU B 1 235 ? -1.886 8.284 72.234 1.00 33.01 211 LEU B O 1
ATOM 3925 N N . LYS B 1 236 ? -1.417 6.099 71.972 1.00 30.79 212 LYS B N 1
ATOM 3926 C CA . LYS B 1 236 ? -2.054 5.731 73.237 1.00 36.58 212 LYS B CA 1
ATOM 3927 C C . LYS B 1 236 ? -1.395 6.442 74.419 1.00 35.60 212 LYS B C 1
ATOM 3928 O O . LYS B 1 236 ? -2.044 6.744 75.418 1.00 37.73 212 LYS B O 1
ATOM 3934 N N . GLU B 1 237 ? -0.102 6.711 74.302 1.00 34.05 213 GLU B N 1
ATOM 3935 C CA . GLU B 1 237 ? 0.637 7.345 75.386 1.00 39.77 213 GLU B CA 1
ATOM 3936 C C . GLU B 1 237 ? 0.531 8.866 75.392 1.00 40.75 213 GLU B C 1
ATOM 3937 O O . GLU B 1 237 ? 0.554 9.478 76.444 1.00 41.11 213 GLU B O 1
ATOM 3943 N N A ARG B 1 238 ? 0.411 9.488 74.227 0.52 37.72 214 ARG B N 1
ATOM 3944 N N B ARG B 1 238 ? 0.436 9.461 74.204 0.48 37.76 214 ARG B N 1
ATOM 3945 C CA A ARG B 1 238 ? 0.440 10.946 74.196 0.52 40.70 214 ARG B CA 1
ATOM 3946 C CA B ARG B 1 238 ? 0.469 10.915 74.062 0.48 41.12 214 ARG B CA 1
ATOM 3947 C C A ARG B 1 238 ? -0.934 11.599 74.080 0.52 41.47 214 ARG B C 1
ATOM 3948 C C B ARG B 1 238 ? -0.923 11.541 74.159 0.48 41.87 214 ARG B C 1
ATOM 3949 O O A ARG B 1 238 ? -1.093 12.784 74.379 0.52 45.79 214 ARG B O 1
ATOM 3950 O O B ARG B 1 238 ? -1.081 12.652 74.668 0.48 45.59 214 ARG B O 1
ATOM 3965 N N . GLU B 1 239 ? -1.926 10.821 73.665 1.00 44.96 215 GLU B N 1
ATOM 3966 C CA . GLU B 1 239 ? -3.293 11.325 73.607 1.00 47.52 215 GLU B CA 1
ATOM 3967 C C . GLU B 1 239 ? -4.196 10.518 74.528 1.00 52.15 215 GLU B C 1
ATOM 3968 O O . GLU B 1 239 ? -3.880 9.383 74.886 1.00 58.27 215 GLU B O 1
ATOM 3974 N N . ASN B 1 240 ? -5.312 11.111 74.928 0.88 51.98 216 ASN B N 1
ATOM 3975 C CA . ASN B 1 240 ? -6.286 10.376 75.715 0.88 64.23 216 ASN B CA 1
ATOM 3976 C C . ASN B 1 240 ? -7.283 9.698 74.792 0.88 68.10 216 ASN B C 1
ATOM 3977 O O . ASN B 1 240 ? -8.290 10.286 74.400 0.88 68.48 216 ASN B O 1
ATOM 3982 N N . ILE B 1 241 ? -6.971 8.459 74.426 1.00 68.69 217 ILE B N 1
ATOM 3983 C CA . ILE B 1 241 ? -7.786 7.709 73.486 1.00 68.98 217 ILE B CA 1
ATOM 3984 C C . ILE B 1 241 ? -8.405 6.475 74.128 1.00 69.03 217 ILE B C 1
ATOM 3985 O O . ILE B 1 241 ? -7.719 5.485 74.378 1.00 72.05 217 ILE B O 1
ATOM 3990 N N . ASP B 1 242 ? -9.705 6.528 74.394 0.91 65.99 218 ASP B N 1
ATOM 3991 C CA . ASP B 1 242 ? -10.395 5.342 74.873 0.83 63.54 218 ASP B CA 1
ATOM 3992 C C . ASP B 1 242 ? -10.626 4.367 73.723 0.89 56.80 218 ASP B C 1
ATOM 3993 O O . ASP B 1 242 ? -10.751 4.768 72.561 0.93 53.45 218 ASP B O 1
ATOM 3998 N N . LEU B 1 243 ? -10.653 3.083 74.049 1.00 51.51 219 LEU B N 1
ATOM 3999 C CA . LEU B 1 243 ? -10.947 2.058 73.062 1.00 50.83 219 LEU B CA 1
ATOM 4000 C C . LEU B 1 243 ? -12.388 2.237 72.598 1.00 47.35 219 LEU B C 1
ATOM 4001 O O . LEU B 1 243 ? -13.288 2.399 73.417 1.00 48.26 219 LEU B O 1
ATOM 4006 N N . LYS B 1 244 ? -12.608 2.222 71.289 1.00 45.18 220 LYS B N 1
ATOM 4007 C CA . LYS B 1 244 ? -13.956 2.402 70.746 1.00 45.72 220 LYS B CA 1
ATOM 4008 C C . LYS B 1 244 ? -14.694 1.064 70.618 1.00 48.92 220 LYS B C 1
ATOM 4009 O O . LYS B 1 244 ? -14.072 0.009 70.478 1.00 46.10 220 LYS B O 1
ATOM 4015 N N . ASN B 1 245 ? -16.024 1.116 70.659 1.00 50.23 221 ASN B N 1
ATOM 4016 C CA . ASN B 1 245 ? -16.845 -0.094 70.617 1.00 47.71 221 ASN B CA 1
ATOM 4017 C C . ASN B 1 245 ? -17.263 -0.535 69.206 1.00 50.91 221 ASN B C 1
ATOM 4018 O O . ASN B 1 245 ? -18.229 -1.286 69.040 1.00 52.35 221 ASN B O 1
ATOM 4023 N N . HIS B 1 246 ? -16.532 -0.070 68.198 1.00 44.78 222 HIS B N 1
ATOM 4024 C CA . HIS B 1 246 ? -16.864 -0.363 66.799 1.00 43.54 222 HIS B CA 1
ATOM 4025 C C . HIS B 1 246 ? -15.674 -0.036 65.905 1.00 50.20 222 HIS B C 1
ATOM 4026 O O . HIS B 1 246 ? -14.778 0.692 66.317 1.00 41.43 222 HIS B O 1
ATOM 4033 N N . LYS B 1 247 ? -15.674 -0.568 64.685 1.00 41.96 223 LYS B N 1
ATOM 4034 C CA . LYS B 1 247 ? -14.637 -0.258 63.705 1.00 42.10 223 LYS B CA 1
ATOM 4035 C C . LYS B 1 247 ? -14.865 1.136 63.125 1.00 40.94 223 LYS B C 1
ATOM 4036 O O . LYS B 1 247 ? -16.006 1.555 62.935 1.00 39.89 223 LYS B O 1
ATOM 4042 N N . ALA B 1 248 ? -13.784 1.854 62.836 1.00 37.31 224 ALA B N 1
ATOM 4043 C CA . ALA B 1 248 ? -13.902 3.208 62.316 1.00 40.36 224 ALA B CA 1
ATOM 4044 C C . ALA B 1 248 ? -14.584 3.213 60.951 1.00 49.01 224 ALA B C 1
ATOM 4045 O O . ALA B 1 248 ? -14.457 2.259 60.186 1.00 35.41 224 ALA B O 1
ATOM 4047 N N . LYS B 1 249 ? -15.314 4.282 60.655 1.00 36.85 225 LYS B N 1
ATOM 4048 C CA . LYS B 1 249 ? -15.774 4.508 59.298 1.00 38.95 225 LYS B CA 1
ATOM 4049 C C . LYS B 1 249 ? -14.558 4.985 58.527 1.00 36.12 225 LYS B C 1
ATOM 4050 O O . LYS B 1 249 ? -13.836 5.870 58.990 1.00 37.75 225 LYS B O 1
ATOM 4056 N N . LEU B 1 250 ? -14.323 4.383 57.367 1.00 33.13 226 LEU B N 1
ATOM 4057 C CA . LEU B 1 250 ? -13.174 4.728 56.538 1.00 31.60 226 LEU B CA 1
ATOM 4058 C C . LEU B 1 250 ? -13.605 5.460 55.273 1.00 43.21 226 LEU B C 1
ATOM 4059 O O . LEU B 1 250 ? -14.493 5.001 54.561 1.00 46.87 226 LEU B O 1
ATOM 4064 N N . HIS B 1 251 ? -12.976 6.600 55.005 1.00 32.46 227 HIS B N 1
ATOM 4065 C CA . HIS B 1 251 ? -13.199 7.334 53.766 1.00 31.49 227 HIS B CA 1
ATOM 4066 C C . HIS B 1 251 ? -11.866 7.443 53.039 1.00 30.07 227 HIS B C 1
ATOM 4067 O O . HIS B 1 251 ? -10.867 7.804 53.646 1.00 33.02 227 HIS B O 1
ATOM 4074 N N . PHE B 1 252 ? -11.853 7.142 51.742 1.00 28.00 228 PHE B N 1
ATOM 4075 C CA . PHE B 1 252 ? -10.628 7.219 50.957 1.00 27.62 228 PHE B CA 1
ATOM 4076 C C . PHE B 1 252 ? -10.712 8.322 49.914 1.00 37.76 228 PHE B C 1
ATOM 4077 O O . PHE B 1 252 ? -11.736 8.486 49.252 1.00 32.36 228 PHE B O 1
ATOM 4085 N N . TYR B 1 253 ? -9.627 9.077 49.787 1.00 27.99 229 TYR B N 1
ATOM 4086 C CA . TYR B 1 253 ? -9.494 10.103 48.768 1.00 28.09 229 TYR B CA 1
ATOM 4087 C C . TYR B 1 253 ? -8.112 9.978 48.161 1.00 32.17 229 TYR B C 1
ATOM 4088 O O . TYR B 1 253 ? -7.183 9.504 48.817 1.00 28.48 229 TYR B O 1
ATOM 4097 N N . ALA B 1 254 ? -7.973 10.385 46.905 1.00 26.04 230 ALA B N 1
ATOM 4098 C CA . ALA B 1 254 ? -6.677 10.318 46.245 1.00 25.05 230 ALA B CA 1
ATOM 4099 C C . ALA B 1 254 ? -6.606 11.393 45.190 1.00 27.35 230 ALA B C 1
ATOM 4100 O O . ALA B 1 254 ? -7.639 11.831 44.671 1.00 30.42 230 ALA B O 1
ATOM 4102 N N . SER B 1 255 ? -5.396 11.834 44.870 1.00 26.98 231 SER B N 1
ATOM 4103 C CA . SER B 1 255 ? -5.258 12.872 43.857 1.00 32.66 231 SER B CA 1
ATOM 4104 C C . SER B 1 255 ? -5.372 12.296 42.444 1.00 32.32 231 SER B C 1
ATOM 4105 O O . SER B 1 255 ? -5.404 13.035 41.465 1.00 28.57 231 SER B O 1
ATOM 4108 N N A SER B 1 256 ? -5.415 10.975 42.352 0.73 29.42 232 SER B N 1
ATOM 4109 N N B SER B 1 256 ? -5.456 10.971 42.347 0.27 30.28 232 SER B N 1
ATOM 4110 C CA A SER B 1 256 ? -5.663 10.312 41.081 0.73 31.24 232 SER B CA 1
ATOM 4111 C CA B SER B 1 256 ? -5.597 10.300 41.054 0.27 30.11 232 SER B CA 1
ATOM 4112 C C A SER B 1 256 ? -6.318 8.973 41.346 0.73 31.84 232 SER B C 1
ATOM 4113 C C B SER B 1 256 ? -6.116 8.870 41.181 0.27 30.77 232 SER B C 1
ATOM 4114 O O A SER B 1 256 ? -6.086 8.364 42.395 0.73 31.15 232 SER B O 1
ATOM 4115 O O B SER B 1 256 ? -5.581 8.083 41.967 0.27 32.24 232 SER B O 1
ATOM 4120 N N . ASP B 1 257 ? -7.144 8.537 40.397 1.00 28.70 233 ASP B N 1
ATOM 4121 C CA . ASP B 1 257 ? -7.691 7.171 40.367 1.00 33.62 233 ASP B CA 1
ATOM 4122 C C . ASP B 1 257 ? -8.017 6.569 41.745 1.00 31.87 233 ASP B C 1
ATOM 4123 O O . ASP B 1 257 ? -7.355 5.626 42.191 1.00 28.49 233 ASP B O 1
ATOM 4128 N N . VAL B 1 258 ? -9.021 7.119 42.418 1.00 30.44 234 VAL B N 1
ATOM 4129 C CA . VAL B 1 258 ? -9.319 6.701 43.785 1.00 30.98 234 VAL B CA 1
ATOM 4130 C C . VAL B 1 258 ? -9.786 5.243 43.853 1.00 27.22 234 VAL B C 1
ATOM 4131 O O . VAL B 1 258 ? -9.630 4.586 44.878 1.00 36.33 234 VAL B O 1
ATOM 4135 N N A GLU B 1 259 ? -10.348 4.738 42.759 0.51 28.60 235 GLU B N 1
ATOM 4136 N N B GLU B 1 259 ? -10.349 4.730 42.763 0.49 28.96 235 GLU B N 1
ATOM 4137 C CA A GLU B 1 259 ? -10.838 3.364 42.752 0.51 34.58 235 GLU B CA 1
ATOM 4138 C CA B GLU B 1 259 ? -10.825 3.350 42.775 0.49 34.33 235 GLU B CA 1
ATOM 4139 C C A GLU B 1 259 ? -9.689 2.358 42.833 0.51 35.83 235 GLU B C 1
ATOM 4140 C C B GLU B 1 259 ? -9.657 2.371 42.867 0.49 35.63 235 GLU B C 1
ATOM 4141 O O A GLU B 1 259 ? -9.851 1.265 43.375 0.51 36.49 235 GLU B O 1
ATOM 4142 O O B GLU B 1 259 ? -9.782 1.296 43.451 0.49 36.08 235 GLU B O 1
ATOM 4153 N N A SER B 1 260 ? -8.526 2.735 42.310 0.51 31.21 236 SER B N 1
ATOM 4154 N N B SER B 1 260 ? -8.517 2.756 42.303 0.49 31.30 236 SER B N 1
ATOM 4155 C CA A SER B 1 260 ? -7.345 1.885 42.420 0.51 32.10 236 SER B CA 1
ATOM 4156 C CA B SER B 1 260 ? -7.316 1.935 42.396 0.49 32.07 236 SER B CA 1
ATOM 4157 C C A SER B 1 260 ? -6.830 1.850 43.852 0.51 31.66 236 SER B C 1
ATOM 4158 C C B SER B 1 260 ? -6.839 1.857 43.840 0.49 31.65 236 SER B C 1
ATOM 4159 O O A SER B 1 260 ? -6.364 0.812 44.324 0.51 33.12 236 SER B O 1
ATOM 4160 O O B SER B 1 260 ? -6.413 0.800 44.306 0.49 33.10 236 SER B O 1
ATOM 4165 N N . LEU B 1 261 ? -6.910 2.987 44.538 1.00 31.06 237 LEU B N 1
ATOM 4166 C CA . LEU B 1 261 ? -6.499 3.059 45.945 1.00 24.31 237 LEU B CA 1
ATOM 4167 C C . LEU B 1 261 ? -7.409 2.174 46.779 1.00 28.95 237 LEU B C 1
ATOM 4168 O O . LEU B 1 261 ? -6.954 1.413 47.633 1.00 29.13 237 LEU B O 1
ATOM 4173 N N . LYS B 1 262 ? -8.703 2.268 46.510 1.00 33.00 238 LYS B N 1
ATOM 4174 C CA . LYS B 1 262 ? -9.678 1.450 47.209 1.00 36.70 238 LYS B CA 1
ATOM 4175 C C . LYS B 1 262 ? -9.463 -0.039 46.941 1.00 34.75 238 LYS B C 1
ATOM 4176 O O . LYS B 1 262 ? -9.576 -0.859 47.847 1.00 37.37 238 LYS B O 1
ATOM 4182 N N . ASN B 1 263 ? -9.150 -0.389 45.698 1.00 35.10 239 ASN B N 1
ATOM 4183 C CA . ASN B 1 263 ? -8.899 -1.786 45.363 1.00 36.15 239 ASN B CA 1
ATOM 4184 C C . ASN B 1 263 ? -7.681 -2.335 46.107 1.00 39.59 239 ASN B C 1
ATOM 4185 O O . ASN B 1 263 ? -7.708 -3.441 46.647 1.00 40.85 239 ASN B O 1
ATOM 4190 N N . THR B 1 264 ? -6.616 -1.546 46.131 1.00 31.70 240 THR B N 1
ATOM 4191 C CA . THR B 1 264 ? -5.404 -1.916 46.839 1.00 30.10 240 THR B CA 1
ATOM 4192 C C . THR B 1 264 ? -5.667 -2.045 48.337 1.00 33.38 240 THR B C 1
ATOM 4193 O O . THR B 1 264 ? -5.135 -2.939 48.995 1.00 35.52 240 THR B O 1
ATOM 4197 N N . ALA B 1 265 ? -6.491 -1.151 48.874 1.00 37.01 241 ALA B N 1
ATOM 4198 C CA . ALA B 1 265 ? -6.859 -1.229 50.287 1.00 37.44 241 ALA B CA 1
ATOM 4199 C C . ALA B 1 265 ? -7.526 -2.568 50.581 1.00 39.35 241 ALA B C 1
ATOM 4200 O O . ALA B 1 265 ? -7.224 -3.217 51.577 1.00 45.44 241 ALA B O 1
ATOM 4202 N N . LYS B 1 266 ? -8.415 -2.996 49.693 1.00 40.41 242 LYS B N 1
ATOM 4203 C CA . LYS B 1 266 ? -9.097 -4.267 49.887 1.00 48.41 242 LYS B CA 1
ATOM 4204 C C . LYS B 1 266 ? -8.106 -5.434 49.892 1.00 50.06 242 LYS B C 1
ATOM 4205 O O . LYS B 1 266 ? -8.226 -6.355 50.693 1.00 63.15 242 LYS B O 1
ATOM 4211 N N . ILE B 1 267 ? -7.109 -5.375 49.018 1.00 45.27 243 ILE B N 1
ATOM 4212 C CA . ILE B 1 267 ? -6.087 -6.414 48.961 1.00 42.12 243 ILE B CA 1
ATOM 4213 C C . ILE B 1 267 ? -5.124 -6.357 50.149 1.00 48.87 243 ILE B C 1
ATOM 4214 O O . ILE B 1 267 ? -4.981 -7.336 50.887 1.00 50.61 243 ILE B O 1
ATOM 4219 N N . TRP B 1 268 ? -4.461 -5.214 50.323 1.00 37.32 244 TRP B N 1
ATOM 4220 C CA . TRP B 1 268 ? -3.388 -5.086 51.314 1.00 39.72 244 TRP B CA 1
ATOM 4221 C C . TRP B 1 268 ? -3.846 -5.403 52.724 1.00 48.11 244 TRP B C 1
ATOM 4222 O O . TRP B 1 268 ? -3.094 -5.968 53.519 1.00 51.78 244 TRP B O 1
ATOM 4233 N N A LEU B 1 269 ? -5.079 -5.036 53.051 0.76 49.67 245 LEU B N 1
ATOM 4234 N N B LEU B 1 269 ? -5.080 -5.012 53.026 0.24 49.58 245 LEU B N 1
ATOM 4235 C CA A LEU B 1 269 ? -5.588 -5.309 54.391 0.76 53.67 245 LEU B CA 1
ATOM 4236 C CA B LEU B 1 269 ? -5.704 -5.309 54.304 0.24 52.96 245 LEU B CA 1
ATOM 4237 C C A LEU B 1 269 ? -5.803 -6.809 54.627 0.76 61.10 245 LEU B C 1
ATOM 4238 C C B LEU B 1 269 ? -5.589 -6.800 54.576 0.24 60.23 245 LEU B C 1
ATOM 4239 O O A LEU B 1 269 ? -5.886 -7.255 55.771 0.76 65.07 245 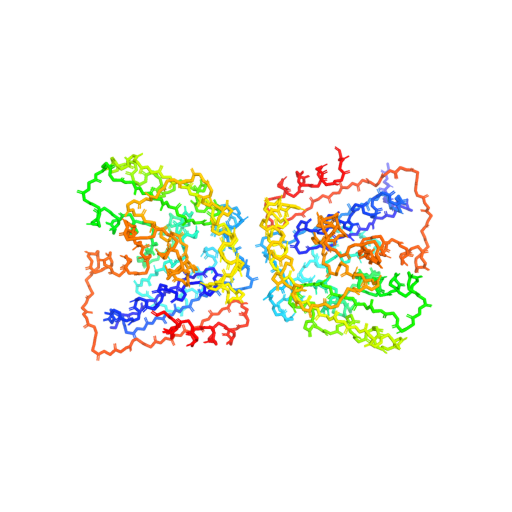LEU B O 1
ATOM 4240 O O B LEU B 1 269 ? -5.231 -7.224 55.675 0.24 62.97 245 LEU B O 1
ATOM 4249 N N . ASN B 1 270 ? -5.880 -7.587 53.549 0.98 63.04 246 ASN B N 1
ATOM 4250 C CA . ASN B 1 270 ? -5.920 -9.039 53.674 0.98 70.45 246 ASN B CA 1
ATOM 4251 C C . ASN B 1 270 ? -4.523 -9.661 53.753 0.98 68.71 246 ASN B C 1
ATOM 4252 O O . ASN B 1 270 ? -4.283 -10.566 54.552 0.98 68.85 246 ASN B O 1
ATOM 4257 N N . LEU B 1 271 ? -3.605 -9.168 52.925 0.76 60.24 247 LEU B N 1
ATOM 4258 C CA . LEU B 1 271 ? -2.232 -9.676 52.896 0.76 53.90 247 LEU B CA 1
ATOM 4259 C C . LEU B 1 271 ? -1.502 -9.430 54.209 0.76 53.25 247 LEU B C 1
ATOM 4260 O O . LEU B 1 271 ? -0.668 -10.231 54.637 0.76 50.70 247 LEU B O 1
ATOM 4265 N N . LEU B 1 272 ? -1.822 -8.313 54.846 1.00 52.66 248 LEU B N 1
ATOM 4266 C CA . LEU B 1 272 ? -1.156 -7.927 56.078 1.00 52.22 248 LEU B CA 1
ATOM 4267 C C . LEU B 1 272 ? -1.881 -8.499 57.289 1.00 63.08 248 LEU B C 1
ATOM 4268 O O . LEU B 1 272 ? -1.447 -8.319 58.426 1.00 69.14 248 LEU B O 1
#

Secondary structure (DSSP, 8-state):
------S--EEEEEESSSTTHHHHHHHHHTT--SEEEEEE-TTT---TTS-HHHHHHHHHHHHHHHTTS--SEEEE--HHHHHHSHHHHHHH-SS-EE-SHHHHHHHHHHHH--TTS-EEEEE-HHHHHHTHHHHHHHTTT---EEEEE-TTHHHHHHTT--SSHHHHHHHHHHHTT-PPPSEEEE-STTGGGGHHHHHHHH-TTPEEEEHHHHHHHHHHHHS--PPPSSPPEEEEEESS-HHHHHHHHHHHTT-/--EEEEEESSSTTHHHHHHHHHTT--SEEEEEE-TTT---TTS-HHHHHHHHHHHHHHHGGG--SEEEE--HHHHHHSHHHHHHH-SS-EE-SHHHHHHHHHHHH--TTS-EEEEE-HHHHHHTHHHHHHHHTT---EEEEE-TTHHHHHHTT--SSHHHHHHHHHHHTTPPPPSEEEE-STTGGGGHHHHHHHH-TTPEEEEHHHHHHHHHHHHS--PPPSSPPEEEEEESS-HHHHHHHHHHHHHH-

InterPro domains:
  IPR001920 Asp/Glu racemase [G3DSA:3.40.50.1860] (3-235)
  IPR001920 Asp/Glu racemase [G3DSA:3.40.50.1860] (92-202)
  IPR001920 Asp/Glu racemase [SSF53681] (1-102)
  IPR001920 Asp/Glu racemase [SSF53681] (108-247)
  IPR004391 Glutamate racemase [MF_00258] (1-248)
  IPR004391 Glutamate racemase [TIGR00067] (3-245)
  IPR015942 Asp/Glu/hydantoin racemase [PF01177] (28-210)
  IPR018187 Asp/Glu racemase, active site 1 [PS00923] (67-75)
  IPR033134 Asp/Glu racemase, active site 2 [PS00924] (176-186)

Radius of gyration: 24.45 Å; Cα contacts (8 Å, |Δi|>4): 1025; chains: 2; bounding box: 46×67×69 Å

Solvent-accessible surface area: 21574 Å² total

Nearest PDB structures (foldseek):
  3uho-assembly1_A  TM=1.002E+00  e=8.900E-47  Campylobacter jejuni subsp. jejuni NCTC 11168 = ATCC 700819
  8tba-assembly1_B  TM=9.545E-01  e=3.378E-31  Helicobacter pylori
  8udi-assembly1_A  TM=9.607E-01  e=8.683E-31  Helicobacter pylori
  4b1f-assembly1_B  TM=9.755E-01  e=9.755E-30  Helicobacter pylori
  5hj7-assembly1_A  TM=8.822E-01  e=2.627E-21  Mycobacterium tuberculosis H37Rv

Organism: Campylobacter jejuni subsp. jejuni serotype O:2 (strain ATCC 700819 / NCTC 11168) (NCBI:txid192222)